Protein AF-A0A8E0RY54-F1 (afdb_monomer_lite)

Secondary structure (DSSP, 8-state):
-HHHHHHHHHHTTS-HHHHHHHHHHHHHHHHHHHHHHHHHHHHHHHHHHHHHHHHHTS-----S--EEEEEEEE-SS-EEEEEEE--HHHHHHHHH-HHHHHHHHHHHHHHHHHHT-BEEEEEEEHHHHTT-TTEE--TTS---SEEEEEEES----TTSS---TT-PPPTT-EEEE--S---SBGGGG--EEEEEEE-TTSSEEEEEEEETHHHHHHHHHHHHHHHHHHHHHHHHHH-GGGHHHHHHHHHHHHHHHGGGS-HHHHHHHHHHHHHHHHHHHH----S--TTHHHHHHHHHHHHHHSSSEEE---SSPPPHHHHHHHHHHH--SS-EEEEETTEEEEE-PPP--SSS------HHHHHHHHHHHHHHHTTTT--TTSEEEEE---SSS-HHHHTTEEEEEEPPPSS---HHHHHHHHHHHHHHHHHHHHHHT--

pLDDT: mean 77.89, std 17.87, range [25.66, 98.31]

InterPro domains:
  IPR018163 Threonyl/alanyl tRNA synthetase, class II-like, putative editing domain superfamily [SSF55186] (30-214)
  IPR050058 Alanine--tRNA ligase [PTHR11777] (26-274)

Radius of gyration: 31.25 Å; chains: 1; bounding box: 68×72×88 Å

Structure (mmCIF, N/CA/C/O backbone):
data_AF-A0A8E0RY54-F1
#
_entry.id   AF-A0A8E0RY54-F1
#
loop_
_atom_site.group_PDB
_atom_site.id
_atom_site.type_symbol
_atom_site.label_atom_id
_atom_site.label_alt_id
_atom_site.label_comp_id
_atom_site.label_asym_id
_atom_site.label_entity_id
_atom_site.label_seq_id
_atom_site.pdbx_PDB_ins_code
_atom_site.Cartn_x
_atom_site.Cartn_y
_atom_site.Cartn_z
_atom_site.occupancy
_atom_site.B_iso_or_equiv
_atom_site.auth_seq_id
_atom_site.auth_comp_id
_atom_site.auth_asym_id
_atom_site.auth_atom_id
_atom_site.pdbx_PDB_model_num
ATOM 1 N N . ASP A 1 1 ? 30.139 -11.370 -27.365 1.00 48.00 1 ASP A N 1
ATOM 2 C CA . ASP A 1 1 ? 30.777 -12.630 -27.808 1.00 48.00 1 ASP A CA 1
ATOM 3 C C . ASP A 1 1 ? 31.727 -13.287 -26.813 1.00 48.00 1 ASP A C 1
ATOM 5 O O . ASP A 1 1 ? 31.691 -14.504 -26.693 1.00 48.00 1 ASP A O 1
ATOM 9 N N . THR A 1 2 ? 32.484 -12.552 -25.997 1.00 34.91 2 THR A N 1
ATOM 10 C CA . THR A 1 2 ? 33.438 -13.147 -25.031 1.00 34.91 2 THR A CA 1
ATOM 11 C C . THR A 1 2 ? 32.783 -13.887 -23.849 1.00 34.91 2 THR A C 1
ATOM 13 O O . THR A 1 2 ? 33.347 -14.846 -23.328 1.00 34.91 2 THR A O 1
ATOM 16 N N . TYR A 1 3 ? 31.555 -13.517 -23.460 1.00 35.62 3 TYR A N 1
ATOM 17 C CA . TYR A 1 3 ? 30.803 -14.184 -22.382 1.00 35.62 3 TYR A CA 1
ATOM 18 C C . TYR A 1 3 ? 30.205 -15.542 -22.780 1.00 35.62 3 TYR A C 1
ATOM 20 O O . TYR A 1 3 ? 30.066 -16.420 -21.929 1.00 35.62 3 TYR A O 1
ATOM 28 N N . ASN A 1 4 ? 29.904 -15.749 -24.067 1.00 39.84 4 ASN A N 1
ATOM 29 C CA . ASN A 1 4 ? 29.385 -17.031 -24.549 1.00 39.84 4 ASN A CA 1
ATOM 30 C C . ASN A 1 4 ? 30.454 -18.130 -24.471 1.00 39.84 4 ASN A C 1
ATOM 32 O O . ASN A 1 4 ? 30.133 -19.271 -24.162 1.00 39.84 4 ASN A O 1
ATOM 36 N N . VAL A 1 5 ? 31.732 -17.785 -24.656 1.00 44.00 5 VAL A N 1
ATOM 37 C CA . VAL A 1 5 ? 32.845 -18.750 -24.635 1.00 44.00 5 VAL A CA 1
ATOM 38 C C . VAL A 1 5 ? 33.098 -19.305 -23.226 1.00 44.00 5 VAL A C 1
ATOM 40 O O . VAL A 1 5 ? 33.339 -20.501 -23.063 1.00 44.00 5 VAL A O 1
ATOM 43 N N . VAL A 1 6 ? 32.980 -18.469 -22.189 1.00 46.44 6 VAL A N 1
ATOM 44 C CA . VAL A 1 6 ? 33.179 -18.895 -20.791 1.00 46.44 6 VAL A CA 1
ATOM 45 C C . VAL A 1 6 ? 32.005 -19.748 -20.299 1.00 46.44 6 VAL A C 1
ATOM 47 O O . VAL A 1 6 ? 32.220 -20.771 -19.649 1.00 46.44 6 VAL A O 1
ATOM 50 N N . LEU A 1 7 ? 30.772 -19.383 -20.666 1.00 46.66 7 LEU A N 1
ATOM 51 C CA . LEU A 1 7 ? 29.579 -20.157 -20.318 1.00 46.66 7 LEU A CA 1
ATOM 52 C C . LEU A 1 7 ? 29.586 -21.533 -21.007 1.00 46.66 7 LEU A C 1
ATOM 54 O O . LEU A 1 7 ? 29.330 -22.544 -20.358 1.00 46.66 7 LEU A O 1
ATOM 58 N N . LEU A 1 8 ? 29.971 -21.592 -22.287 1.00 47.47 8 LEU A N 1
ATOM 59 C CA . LEU A 1 8 ? 30.106 -22.846 -23.040 1.00 47.47 8 LEU A CA 1
ATOM 60 C C . LEU A 1 8 ? 31.203 -23.761 -22.468 1.00 47.47 8 LEU A C 1
ATOM 62 O O . LEU A 1 8 ? 31.016 -24.974 -22.409 1.00 47.47 8 LEU A O 1
ATOM 66 N N . SER A 1 9 ? 32.314 -23.196 -21.983 1.00 45.75 9 SER A N 1
ATOM 67 C CA . SER A 1 9 ? 33.400 -23.952 -21.337 1.00 45.75 9 SER A CA 1
ATOM 68 C C . SER A 1 9 ? 32.959 -24.615 -20.026 1.00 45.75 9 SER A C 1
ATOM 70 O O . SER A 1 9 ? 33.255 -25.788 -19.790 1.00 45.75 9 SER A O 1
ATOM 72 N N . ILE A 1 10 ? 32.182 -23.908 -19.200 1.00 54.28 10 ILE A N 1
ATOM 73 C CA . ILE A 1 10 ? 31.644 -24.443 -17.940 1.00 54.28 10 ILE A CA 1
ATOM 74 C C . ILE A 1 10 ? 30.555 -25.490 -18.215 1.00 54.28 10 ILE A C 1
ATOM 76 O O . ILE A 1 10 ? 30.571 -26.566 -17.616 1.00 54.28 10 ILE A O 1
ATOM 80 N N . LEU A 1 11 ? 29.663 -25.223 -19.174 1.00 49.84 11 LEU A N 1
ATOM 81 C CA . LEU A 1 11 ? 28.604 -26.150 -19.578 1.00 49.84 11 LEU A CA 1
ATOM 82 C C . LEU A 1 11 ? 29.158 -27.431 -20.216 1.00 49.84 11 LEU A C 1
ATOM 84 O O . LEU A 1 11 ? 28.549 -28.484 -20.065 1.00 49.84 11 LEU A O 1
ATOM 88 N N . SER A 1 12 ? 30.330 -27.390 -20.863 1.00 52.50 12 SER A N 1
ATOM 89 C CA . SER A 1 12 ? 30.968 -28.575 -21.462 1.00 52.50 12 SER A CA 1
ATOM 90 C C . SER A 1 12 ? 31.391 -29.651 -20.448 1.00 52.50 12 SER A C 1
ATOM 92 O O . SER A 1 12 ? 31.579 -30.803 -20.834 1.00 52.50 12 SER A O 1
ATOM 94 N N . LYS A 1 13 ? 31.503 -29.299 -19.158 1.00 55.00 13 LYS A N 1
ATOM 95 C CA . LYS A 1 13 ? 31.957 -30.192 -18.074 1.00 55.00 13 LYS A CA 1
ATOM 96 C C . LYS A 1 13 ? 30.827 -30.902 -17.318 1.00 55.00 13 LYS A C 1
ATOM 98 O O . LYS A 1 13 ? 31.102 -31.719 -16.443 1.00 55.00 13 LYS A O 1
ATOM 103 N N . ILE A 1 14 ? 29.571 -30.598 -17.634 1.00 51.88 14 ILE A N 1
ATOM 104 C CA . ILE A 1 14 ? 28.379 -31.171 -16.995 1.00 51.88 14 ILE A CA 1
ATOM 105 C C . ILE A 1 14 ? 27.883 -32.345 -17.861 1.00 51.88 14 ILE A C 1
ATOM 107 O O . ILE A 1 14 ? 27.919 -32.247 -19.083 1.00 51.88 14 ILE A O 1
ATOM 111 N N . LYS A 1 15 ? 27.466 -33.481 -17.279 1.00 50.78 15 LYS A N 1
ATOM 112 C CA . LYS A 1 15 ? 26.929 -34.622 -18.058 1.00 50.78 15 LYS A CA 1
ATOM 113 C C . LYS A 1 15 ? 25.643 -34.198 -18.783 1.00 50.78 15 LYS A C 1
ATOM 115 O O . LYS A 1 15 ? 24.860 -33.441 -18.227 1.00 50.78 15 LYS A O 1
ATOM 120 N N . ASP A 1 16 ? 25.398 -34.690 -20.000 1.00 55.81 16 ASP A N 1
ATOM 121 C CA . ASP A 1 16 ? 24.353 -34.154 -20.900 1.00 55.81 16 ASP A CA 1
ATOM 122 C C . ASP A 1 16 ? 22.929 -34.086 -20.304 1.00 55.81 16 ASP A C 1
ATOM 124 O O . ASP A 1 16 ? 22.190 -33.169 -20.639 1.00 55.81 16 ASP A O 1
ATOM 128 N N . LYS A 1 17 ? 22.556 -34.961 -19.355 1.00 46.59 17 LYS A N 1
ATOM 129 C CA . LYS A 1 17 ? 21.257 -34.879 -18.647 1.00 46.59 17 LYS A CA 1
ATOM 130 C C . LYS A 1 17 ? 21.160 -33.742 -17.617 1.00 46.59 17 LYS A C 1
ATOM 132 O O . LYS A 1 17 ? 20.064 -33.263 -17.349 1.00 46.59 17 LYS A O 1
ATOM 137 N N . ASP A 1 18 ? 22.287 -33.287 -17.076 1.00 51.03 18 ASP A N 1
ATOM 138 C CA . ASP A 1 18 ? 22.361 -32.184 -16.111 1.00 51.03 18 ASP A CA 1
ATOM 139 C C . ASP A 1 18 ? 22.503 -30.816 -16.811 1.00 51.03 18 ASP A C 1
ATOM 141 O O . ASP A 1 18 ? 22.231 -29.777 -16.207 1.00 51.03 18 ASP A O 1
ATOM 145 N N . LYS A 1 19 ? 22.881 -30.792 -18.102 1.00 50.25 19 LYS A N 1
ATOM 146 C CA . LYS A 1 19 ? 22.950 -29.558 -18.907 1.00 50.25 19 LYS A CA 1
ATOM 147 C C . LYS A 1 19 ? 21.569 -28.973 -19.179 1.00 50.25 19 LYS A C 1
ATOM 149 O O . LYS A 1 19 ? 21.412 -27.761 -19.081 1.00 50.25 19 LYS A O 1
ATOM 154 N N . ASP A 1 20 ? 20.574 -29.807 -19.473 1.00 51.44 20 ASP A N 1
ATOM 155 C CA . ASP A 1 20 ? 19.205 -29.345 -19.733 1.00 51.44 20 ASP A CA 1
ATOM 156 C C . ASP A 1 20 ? 18.541 -28.791 -18.464 1.00 51.44 20 ASP A C 1
ATOM 158 O O . ASP A 1 20 ? 17.899 -27.741 -18.507 1.00 51.44 20 ASP A O 1
ATOM 162 N N . TYR A 1 21 ? 18.787 -29.419 -17.307 1.00 47.00 21 TYR A N 1
ATOM 163 C CA . TYR A 1 21 ? 18.344 -28.912 -16.004 1.00 47.00 21 TYR A CA 1
ATOM 164 C C . TYR A 1 21 ? 19.036 -27.592 -15.619 1.00 47.00 21 TYR A C 1
ATOM 166 O O . TYR A 1 21 ? 18.365 -26.641 -15.213 1.00 47.00 21 TYR A O 1
ATOM 174 N N . ALA A 1 22 ? 20.358 -27.485 -15.797 1.00 45.50 22 ALA A N 1
ATOM 175 C CA . ALA A 1 22 ? 21.103 -26.252 -15.529 1.00 45.50 22 ALA A CA 1
ATOM 176 C C . ALA A 1 22 ? 20.734 -25.108 -16.502 1.00 45.50 22 ALA A C 1
ATOM 178 O O . ALA A 1 22 ? 20.623 -23.947 -16.094 1.00 45.50 22 ALA A O 1
ATOM 179 N N . ASN A 1 23 ? 20.487 -25.415 -17.779 1.00 51.88 23 ASN A N 1
ATOM 180 C CA . ASN A 1 23 ? 20.045 -24.443 -18.784 1.00 51.88 23 ASN A CA 1
ATOM 181 C C . ASN A 1 23 ? 18.605 -23.964 -18.543 1.00 51.88 23 ASN A C 1
ATOM 183 O O . ASN A 1 23 ? 18.307 -22.788 -18.752 1.00 51.88 23 ASN A O 1
ATOM 187 N N . CYS A 1 24 ? 17.712 -24.838 -18.073 1.00 54.97 24 CYS A N 1
ATOM 188 C CA . CYS A 1 24 ? 16.338 -24.465 -17.738 1.00 54.97 24 CYS A CA 1
ATOM 189 C C . CYS A 1 24 ? 16.292 -23.528 -16.519 1.00 54.97 24 CYS A C 1
ATOM 191 O O . CYS A 1 24 ? 15.723 -22.438 -16.596 1.00 54.97 24 CYS A O 1
ATOM 193 N N . PHE A 1 25 ? 16.998 -23.888 -15.438 1.00 55.94 25 PHE A N 1
ATOM 194 C CA . PHE A 1 25 ? 17.053 -23.083 -14.213 1.00 55.94 25 PHE A CA 1
ATOM 195 C C . PHE A 1 25 ? 17.672 -21.698 -14.455 1.00 55.94 25 PHE A C 1
ATOM 197 O O . PHE A 1 25 ? 17.193 -20.684 -13.946 1.00 55.94 25 PHE A O 1
ATOM 204 N N . THR A 1 26 ? 18.712 -21.622 -15.292 1.00 73.94 26 THR A N 1
ATOM 205 C CA . THR A 1 26 ? 19.317 -20.336 -15.670 1.00 73.94 26 THR A CA 1
ATOM 206 C C . THR A 1 26 ? 18.403 -19.503 -16.565 1.00 73.94 26 THR A C 1
ATOM 208 O O . THR A 1 26 ? 18.382 -18.280 -16.416 1.00 73.94 26 THR A O 1
ATOM 211 N N . LYS A 1 27 ? 17.616 -20.119 -17.456 1.00 82.62 27 LYS A N 1
ATOM 212 C CA . LYS A 1 27 ? 16.652 -19.403 -18.302 1.00 82.62 27 LYS A CA 1
ATOM 213 C C . LYS A 1 27 ? 15.507 -18.815 -17.482 1.00 82.62 27 LYS A C 1
ATOM 215 O O . LYS A 1 27 ? 15.260 -17.620 -17.604 1.00 82.62 27 LYS A O 1
ATOM 220 N N . GLU A 1 28 ? 14.863 -19.602 -16.622 1.00 85.44 28 GLU A N 1
ATOM 221 C CA . GLU A 1 28 ? 13.774 -19.123 -15.756 1.00 85.44 28 GLU A CA 1
ATOM 222 C C . GLU A 1 28 ? 14.245 -18.007 -14.822 1.00 85.44 28 GLU A C 1
ATOM 224 O O . GLU A 1 28 ? 13.618 -16.950 -14.747 1.00 85.44 28 GLU A O 1
ATOM 229 N N . HIS A 1 29 ? 15.405 -18.190 -14.187 1.00 88.19 29 HIS A N 1
ATOM 230 C CA . HIS A 1 29 ? 16.002 -17.170 -13.333 1.00 88.19 29 HIS A CA 1
ATOM 231 C C . HIS A 1 29 ? 16.293 -15.871 -14.102 1.00 88.19 29 HIS A C 1
ATOM 233 O O . HIS A 1 29 ? 15.974 -14.778 -13.633 1.00 88.19 29 HIS A O 1
ATOM 239 N N . ARG A 1 30 ? 16.860 -15.967 -15.313 1.00 90.81 30 ARG A N 1
ATOM 240 C CA . ARG A 1 30 ? 17.108 -14.796 -16.170 1.00 90.81 30 ARG A CA 1
ATOM 241 C C . ARG A 1 30 ? 15.813 -14.116 -16.595 1.00 90.81 30 ARG A C 1
ATOM 243 O O . ARG A 1 30 ? 15.744 -12.893 -16.536 1.00 90.81 30 ARG A O 1
ATOM 250 N N . THR A 1 31 ? 14.794 -14.878 -16.981 1.00 93.88 31 THR A N 1
ATOM 251 C CA . THR A 1 31 ? 13.476 -14.336 -17.325 1.00 93.88 31 THR A CA 1
ATOM 252 C C . THR A 1 31 ? 12.859 -13.609 -16.136 1.00 93.88 31 THR A C 1
ATOM 254 O O . THR A 1 31 ? 12.349 -12.504 -16.302 1.00 93.88 31 THR A O 1
ATOM 257 N N . GLN A 1 32 ? 12.954 -14.162 -14.927 1.00 95.44 32 GLN A N 1
ATOM 258 C CA . GLN A 1 32 ? 12.421 -13.498 -13.743 1.00 95.44 32 GLN A CA 1
ATOM 259 C C . GLN A 1 32 ? 13.195 -12.218 -13.394 1.00 95.44 32 GLN A C 1
ATOM 261 O O . GLN A 1 32 ? 12.575 -11.208 -13.068 1.00 95.44 32 GLN A O 1
ATOM 266 N N . LEU A 1 33 ? 14.523 -12.204 -13.544 1.00 96.06 33 LEU A N 1
ATOM 267 C CA . LEU A 1 33 ? 15.310 -10.973 -13.418 1.00 96.06 33 LEU A CA 1
ATOM 268 C C . LEU A 1 33 ? 14.900 -9.926 -14.461 1.00 96.06 33 LEU A C 1
ATOM 270 O O . LEU A 1 33 ? 14.740 -8.762 -14.114 1.00 96.06 33 LEU A O 1
ATOM 274 N N . MET A 1 34 ? 14.684 -10.330 -15.717 1.00 97.31 34 MET A N 1
ATOM 275 C CA . MET A 1 34 ? 14.198 -9.438 -16.777 1.00 97.31 34 MET A CA 1
ATOM 276 C C . MET A 1 34 ? 12.819 -8.860 -16.441 1.00 97.31 34 MET A C 1
ATOM 278 O O . MET A 1 34 ? 12.605 -7.664 -16.630 1.00 97.31 34 MET A O 1
ATOM 282 N N . ARG A 1 35 ? 11.906 -9.679 -15.899 1.00 98.31 35 ARG A N 1
ATOM 283 C CA . ARG A 1 35 ? 10.595 -9.227 -15.412 1.00 98.31 35 ARG A CA 1
ATOM 284 C C . ARG A 1 35 ? 10.748 -8.208 -14.291 1.00 98.31 35 ARG A C 1
ATOM 286 O O . ARG A 1 35 ? 10.224 -7.109 -14.407 1.00 98.31 35 ARG A O 1
ATOM 293 N N . ASN A 1 36 ? 11.498 -8.541 -13.241 1.00 98.00 36 ASN A N 1
ATOM 294 C CA . ASN A 1 36 ? 11.702 -7.661 -12.089 1.00 98.00 36 ASN A CA 1
ATOM 295 C C . ASN A 1 36 ? 12.384 -6.339 -12.500 1.00 98.00 36 ASN A C 1
ATOM 297 O O . ASN A 1 36 ? 12.041 -5.282 -11.978 1.00 98.00 36 ASN A O 1
ATOM 301 N N . HIS A 1 37 ? 13.296 -6.372 -13.476 1.00 97.56 37 HIS A N 1
ATOM 302 C CA . HIS A 1 37 ? 13.963 -5.175 -13.987 1.00 97.56 37 HIS A CA 1
ATOM 303 C C . HIS A 1 37 ? 13.016 -4.284 -14.802 1.00 97.56 37 HIS A C 1
ATOM 305 O O . HIS A 1 37 ? 12.915 -3.089 -14.538 1.00 97.56 37 HIS A O 1
ATOM 311 N N . THR A 1 38 ? 12.267 -4.845 -15.757 1.00 98.31 38 THR A N 1
ATOM 312 C CA . THR A 1 38 ? 11.243 -4.079 -16.490 1.00 98.31 38 THR A CA 1
ATOM 313 C C . THR A 1 38 ? 10.163 -3.541 -15.546 1.00 98.31 38 THR A C 1
ATOM 315 O O . THR A 1 38 ? 9.737 -2.396 -15.689 1.00 98.31 38 THR A O 1
ATOM 318 N N . ALA A 1 39 ? 9.766 -4.324 -14.541 1.00 98.19 39 ALA A N 1
ATOM 319 C CA . ALA A 1 39 ? 8.821 -3.904 -13.515 1.00 98.19 39 ALA A CA 1
ATOM 320 C C . ALA A 1 39 ? 9.317 -2.696 -12.718 1.00 98.19 39 ALA A C 1
ATOM 322 O O . ALA A 1 39 ? 8.524 -1.808 -12.433 1.00 98.19 39 ALA A O 1
ATOM 323 N N . GLN A 1 40 ? 10.614 -2.622 -12.406 1.00 97.38 40 GLN A N 1
ATOM 324 C CA . GLN A 1 40 ? 11.198 -1.473 -11.715 1.00 97.38 40 GLN A CA 1
ATOM 325 C C . GLN A 1 40 ? 11.005 -0.168 -12.510 1.00 97.38 40 GLN A C 1
ATOM 327 O O . GLN A 1 40 ? 10.610 0.844 -11.931 1.00 97.38 40 GLN A O 1
ATOM 332 N N . HIS A 1 41 ? 11.218 -0.200 -13.832 1.00 96.50 41 HIS A N 1
ATOM 333 C CA . HIS A 1 41 ? 11.015 0.959 -14.713 1.00 96.50 41 HIS A CA 1
ATOM 334 C C . HIS A 1 41 ? 9.549 1.384 -14.789 1.00 96.50 41 HIS A C 1
ATOM 336 O O . HIS A 1 41 ? 9.237 2.569 -14.632 1.00 96.50 41 HIS A O 1
ATOM 342 N N . LEU A 1 42 ? 8.658 0.404 -14.982 1.00 97.44 42 LEU A N 1
ATOM 343 C CA . LEU A 1 42 ? 7.217 0.630 -15.009 1.00 97.44 42 LEU A CA 1
ATOM 344 C C . LEU A 1 42 ? 6.717 1.199 -13.674 1.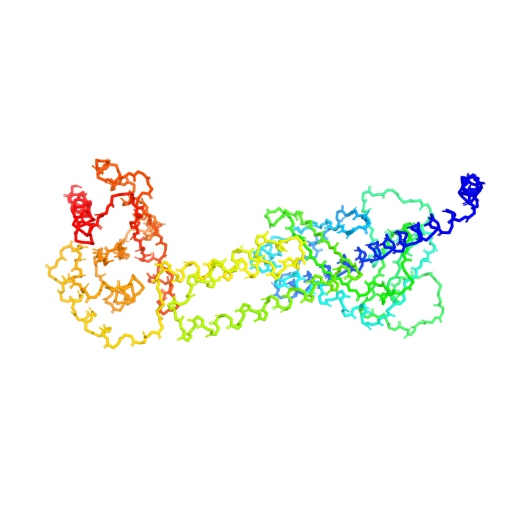00 97.44 42 LEU A C 1
ATOM 346 O O . LEU A 1 42 ? 5.932 2.143 -13.652 1.00 97.44 42 LEU A O 1
ATOM 350 N N . PHE A 1 43 ? 7.211 0.660 -12.561 1.00 97.81 43 PHE A N 1
ATOM 351 C CA . PHE A 1 43 ? 6.843 1.103 -11.224 1.00 97.81 43 PHE A CA 1
ATOM 352 C C . PHE A 1 43 ? 7.286 2.538 -10.959 1.00 97.81 43 PHE A C 1
ATOM 354 O O . PHE A 1 43 ? 6.505 3.336 -10.455 1.00 97.81 43 PHE A O 1
ATOM 361 N N . ALA A 1 44 ? 8.520 2.889 -11.319 1.00 95.19 44 ALA A N 1
ATOM 362 C CA . ALA A 1 44 ? 9.011 4.253 -11.170 1.00 95.19 44 ALA A CA 1
ATOM 363 C C . ALA A 1 44 ? 8.166 5.253 -11.986 1.00 95.19 44 ALA A C 1
ATOM 365 O O . ALA A 1 44 ? 7.783 6.291 -11.453 1.00 95.19 44 ALA A O 1
ATOM 366 N N . TRP A 1 45 ? 7.753 4.895 -13.211 1.00 95.00 45 TRP A N 1
ATOM 367 C CA . TRP A 1 45 ? 6.791 5.701 -13.980 1.00 95.00 45 TRP A CA 1
ATOM 368 C C . TRP A 1 45 ? 5.442 5.828 -13.263 1.00 95.00 45 TRP A C 1
ATOM 370 O O . TRP A 1 45 ? 4.901 6.922 -13.137 1.00 95.00 45 TRP A O 1
ATOM 380 N N . ALA A 1 46 ? 4.907 4.733 -12.724 1.00 95.94 46 ALA A N 1
ATOM 381 C CA . ALA A 1 46 ? 3.635 4.770 -12.013 1.00 95.94 46 ALA A CA 1
ATOM 382 C C . ALA A 1 46 ? 3.691 5.636 -10.738 1.00 95.94 46 ALA A C 1
ATOM 384 O O . ALA A 1 46 ? 2.704 6.294 -10.412 1.00 95.94 46 ALA A O 1
ATOM 385 N N . VAL A 1 47 ? 4.838 5.691 -10.046 1.00 93.44 47 VAL A N 1
ATOM 386 C CA . VAL A 1 47 ? 5.064 6.609 -8.914 1.00 93.44 47 VAL A CA 1
ATOM 387 C C . VAL A 1 47 ? 5.027 8.067 -9.380 1.00 93.44 47 VAL A C 1
ATOM 389 O O . VAL A 1 47 ? 4.341 8.869 -8.750 1.00 93.44 47 VAL A O 1
ATOM 392 N N . GLU A 1 48 ? 5.701 8.410 -10.484 1.00 90.50 48 GLU A N 1
ATOM 393 C CA . GLU A 1 48 ? 5.655 9.759 -11.077 1.00 90.50 48 GLU A CA 1
ATOM 394 C C . GLU A 1 48 ? 4.214 10.165 -11.417 1.00 90.50 48 GLU A C 1
ATOM 396 O O . GLU A 1 48 ? 3.759 11.235 -11.014 1.00 90.50 48 GLU A O 1
ATOM 401 N N . GLN A 1 49 ? 3.456 9.284 -12.076 1.00 90.38 49 GLN A N 1
ATOM 402 C CA . GLN A 1 49 ? 2.061 9.554 -12.431 1.00 90.38 49 GLN A CA 1
ATOM 403 C C . GLN A 1 49 ? 1.144 9.684 -11.209 1.00 90.38 49 GLN A C 1
ATOM 405 O O . GLN A 1 49 ? 0.237 10.517 -11.202 1.00 90.38 49 GLN A O 1
ATOM 410 N N . ALA A 1 50 ? 1.345 8.861 -10.178 1.00 89.94 50 ALA A N 1
ATOM 411 C CA . ALA A 1 50 ? 0.559 8.940 -8.953 1.00 89.94 50 ALA A CA 1
ATOM 412 C C . ALA A 1 50 ? 0.855 10.234 -8.174 1.00 89.94 50 ALA A C 1
ATOM 414 O O . ALA A 1 50 ? -0.067 10.841 -7.636 1.00 89.94 50 ALA A O 1
ATOM 415 N N . MET A 1 51 ? 2.112 10.686 -8.163 1.00 86.50 51 MET A N 1
ATOM 416 C CA . MET A 1 51 ? 2.525 11.949 -7.539 1.00 86.50 51 MET A CA 1
ATOM 417 C C . MET A 1 51 ? 1.963 13.164 -8.280 1.00 86.50 51 MET A C 1
ATOM 419 O O . MET A 1 51 ? 1.363 14.028 -7.648 1.00 86.50 51 MET A O 1
ATOM 423 N N . GLN A 1 52 ? 2.032 13.183 -9.616 1.00 83.12 52 GLN A N 1
ATOM 424 C CA . GLN A 1 52 ? 1.430 14.253 -10.425 1.00 83.12 52 GLN A CA 1
ATOM 425 C C . GLN A 1 52 ? -0.060 14.449 -10.113 1.00 83.12 52 GLN A C 1
ATOM 427 O O . GLN A 1 52 ? -0.531 15.581 -10.052 1.00 83.12 52 GLN A O 1
ATOM 432 N N . ARG A 1 53 ? -0.805 13.359 -9.872 1.00 80.75 53 ARG A N 1
ATOM 433 C CA . ARG A 1 53 ? -2.229 13.438 -9.503 1.00 80.75 53 ARG A CA 1
ATOM 434 C C . ARG A 1 53 ? -2.453 14.118 -8.156 1.00 80.75 53 ARG A C 1
ATOM 436 O O . ARG A 1 53 ? -3.390 14.906 -8.049 1.00 80.75 53 ARG A O 1
ATOM 443 N N . LEU A 1 54 ? -1.614 13.835 -7.158 1.00 75.94 54 LEU A N 1
ATOM 444 C CA . LEU A 1 54 ? -1.699 14.482 -5.843 1.00 75.94 54 LEU A CA 1
ATOM 445 C C . LEU A 1 54 ? -1.428 15.987 -5.946 1.00 75.94 54 LEU A C 1
ATOM 447 O O . LEU A 1 54 ? -2.137 16.782 -5.342 1.00 75.94 54 LEU A O 1
ATOM 451 N N . VAL A 1 55 ? -0.465 16.373 -6.779 1.00 69.81 55 VAL A N 1
ATOM 452 C CA . VAL A 1 55 ? -0.054 17.770 -6.979 1.00 69.81 55 VAL A CA 1
ATOM 453 C C . VAL A 1 55 ? -1.110 18.564 -7.748 1.00 69.81 55 VAL A C 1
ATOM 455 O O . VAL A 1 55 ? -1.467 19.676 -7.374 1.00 69.81 55 VAL A O 1
ATOM 458 N N . THR A 1 56 ? -1.720 17.980 -8.785 1.00 64.12 56 THR A N 1
ATOM 459 C CA . THR A 1 56 ? -2.837 18.640 -9.489 1.00 64.12 56 THR A CA 1
ATOM 460 C C . THR A 1 56 ? -4.061 18.897 -8.604 1.00 64.12 56 THR A C 1
ATOM 462 O O . THR A 1 56 ? -4.916 19.696 -8.973 1.00 64.12 56 THR A O 1
ATOM 465 N N . GLN A 1 57 ? -4.160 18.240 -7.444 1.00 59.50 57 GLN A N 1
ATOM 466 C CA . GLN A 1 57 ? -5.219 18.477 -6.462 1.00 59.50 57 GLN A CA 1
ATOM 467 C C . GLN A 1 57 ? -4.859 19.568 -5.437 1.00 59.50 57 GLN A C 1
ATOM 469 O O . GLN A 1 57 ? -5.766 20.068 -4.774 1.00 59.50 57 GLN A O 1
ATOM 474 N N . SER A 1 58 ? -3.584 19.960 -5.301 1.00 56.38 58 SER A N 1
ATOM 475 C CA . SER A 1 58 ? -3.115 20.881 -4.253 1.00 56.38 58 SER A CA 1
ATOM 476 C C . SER A 1 58 ? -3.014 22.359 -4.664 1.00 56.38 58 SER A C 1
ATOM 478 O O . SER A 1 58 ? -2.700 23.178 -3.811 1.00 56.38 58 SER A O 1
ATOM 480 N N . ASN A 1 59 ? -3.344 22.744 -5.907 1.00 51.59 59 ASN A N 1
ATOM 481 C CA . ASN A 1 59 ? -3.389 24.140 -6.406 1.00 51.59 59 ASN A CA 1
ATOM 482 C C . ASN A 1 59 ? -2.112 25.003 -6.226 1.00 51.59 59 ASN A C 1
ATOM 484 O O . ASN A 1 59 ? -2.130 26.175 -6.603 1.00 51.59 59 ASN A O 1
ATOM 488 N N . GLU A 1 60 ? -1.002 24.463 -5.723 1.00 52.50 60 GLU A N 1
ATOM 489 C CA . GLU A 1 60 ? 0.269 25.181 -5.586 1.00 52.50 60 GLU A CA 1
ATOM 490 C C . GLU A 1 60 ? 1.231 24.763 -6.699 1.00 52.50 60 GLU A C 1
ATOM 492 O O . GLU A 1 60 ? 1.767 23.661 -6.725 1.00 52.50 60 GLU A O 1
ATOM 497 N N . SER A 1 61 ? 1.411 25.657 -7.669 1.00 47.78 61 SER A N 1
ATOM 498 C CA . SER A 1 61 ? 2.332 25.493 -8.786 1.00 47.78 61 SER A CA 1
ATOM 499 C C . SER A 1 61 ? 3.656 26.189 -8.477 1.00 47.78 61 SER A C 1
ATOM 501 O O . SER A 1 61 ? 3.839 27.348 -8.856 1.00 47.78 61 SER A O 1
ATOM 503 N N . ASP A 1 62 ? 4.591 25.501 -7.826 1.00 44.22 62 ASP A N 1
ATOM 504 C CA . ASP A 1 62 ? 5.998 25.896 -7.898 1.00 44.22 62 ASP A CA 1
ATOM 505 C C . ASP A 1 62 ? 6.847 24.710 -8.362 1.00 44.22 62 ASP A C 1
ATOM 507 O O . ASP A 1 62 ? 6.924 23.669 -7.717 1.00 44.22 62 ASP A O 1
ATOM 511 N N . GLY A 1 63 ? 7.439 24.857 -9.548 1.00 45.34 63 GLY A N 1
ATOM 512 C CA . GLY A 1 63 ? 8.031 23.799 -10.375 1.00 45.34 63 GLY A CA 1
ATOM 513 C C . GLY A 1 63 ? 9.350 23.217 -9.859 1.00 45.34 63 GLY A C 1
ATOM 514 O O . GLY A 1 63 ? 10.246 22.913 -10.652 1.00 45.34 63 GLY A O 1
ATOM 515 N N . SER A 1 64 ? 9.503 23.062 -8.548 1.00 46.56 64 SER A N 1
ATOM 516 C CA . SER A 1 64 ? 10.646 22.393 -7.937 1.00 46.56 64 SER A CA 1
ATOM 517 C C . SER A 1 64 ? 10.380 20.888 -7.863 1.00 46.56 64 SER A C 1
ATOM 519 O O . SER A 1 64 ? 9.335 20.463 -7.410 1.00 46.56 64 SER A O 1
ATOM 521 N N . ARG A 1 65 ? 11.300 20.068 -8.391 1.00 58.97 65 ARG A N 1
ATOM 522 C CA . ARG A 1 65 ? 11.166 18.604 -8.552 1.00 58.97 65 ARG A CA 1
ATOM 523 C C . ARG A 1 65 ? 10.700 17.911 -7.259 1.00 58.97 65 ARG A C 1
ATOM 525 O O . ARG A 1 65 ? 11.520 17.556 -6.419 1.00 58.97 65 ARG A O 1
ATOM 532 N N . GLU A 1 66 ? 9.396 17.670 -7.158 1.00 71.31 66 GLU A N 1
ATOM 533 C CA . GLU A 1 66 ? 8.699 17.103 -5.989 1.00 71.31 66 GLU A CA 1
ATOM 534 C C . GLU A 1 66 ? 9.111 15.651 -5.704 1.00 71.31 66 GLU A C 1
ATOM 536 O O . GLU A 1 66 ? 9.010 15.159 -4.577 1.00 71.31 66 GLU A O 1
ATOM 541 N N . LEU A 1 67 ? 9.627 14.976 -6.735 1.00 85.75 67 LEU A N 1
ATOM 542 C CA . LEU A 1 67 ? 10.003 13.574 -6.733 1.00 85.75 67 LEU A CA 1
ATOM 543 C C . LEU A 1 67 ? 11.413 13.377 -7.300 1.00 85.75 67 LEU A C 1
ATOM 545 O O . LEU A 1 67 ? 11.738 13.862 -8.386 1.00 85.75 67 LEU A O 1
ATOM 549 N N . GLN A 1 68 ? 12.232 12.585 -6.612 1.00 88.06 68 GLN A N 1
ATOM 550 C CA . GLN A 1 68 ? 13.530 12.145 -7.113 1.00 88.06 68 GLN A CA 1
ATOM 551 C C . GLN A 1 68 ? 13.726 10.647 -6.877 1.00 88.06 68 GLN A C 1
ATOM 553 O O . GLN A 1 68 ? 13.876 10.192 -5.742 1.00 88.06 68 GLN A O 1
ATOM 558 N N . HIS A 1 69 ? 13.789 9.862 -7.951 1.00 90.50 69 HIS A N 1
ATOM 559 C CA . HIS A 1 69 ? 14.172 8.453 -7.859 1.00 90.50 69 HIS A CA 1
ATOM 560 C C . HIS A 1 69 ? 15.627 8.326 -7.413 1.00 90.50 69 HIS A C 1
ATOM 562 O O . HIS A 1 69 ? 16.498 8.894 -8.055 1.00 90.50 69 HIS A O 1
ATOM 568 N N . GLN A 1 70 ? 15.877 7.555 -6.353 1.00 89.56 70 GLN A N 1
ATOM 569 C CA . GLN A 1 70 ? 17.192 7.292 -5.740 1.00 89.56 70 GLN A CA 1
ATOM 570 C C . GLN A 1 70 ? 17.807 5.962 -6.212 1.00 89.56 70 GLN A C 1
ATOM 572 O O . GLN A 1 70 ? 18.758 5.453 -5.623 1.00 89.56 70 GLN A O 1
ATOM 577 N N . GLY A 1 71 ? 17.236 5.365 -7.258 1.00 87.06 71 GLY A N 1
ATOM 578 C CA . GLY A 1 71 ? 17.611 4.045 -7.753 1.00 87.06 71 GLY A CA 1
ATOM 579 C C . GLY A 1 71 ? 16.861 2.920 -7.043 1.00 87.06 71 GLY A C 1
ATOM 580 O O . GLY A 1 71 ? 15.773 3.106 -6.496 1.00 87.06 71 GLY A O 1
ATOM 581 N N . GLY A 1 72 ? 17.430 1.721 -7.082 1.00 91.25 72 GLY A N 1
ATOM 582 C CA . GLY A 1 72 ? 16.751 0.508 -6.651 1.00 91.25 72 GLY A CA 1
ATOM 583 C C . GLY A 1 72 ? 17.638 -0.724 -6.749 1.00 91.25 72 GLY A C 1
ATOM 584 O O . GLY A 1 72 ? 18.834 -0.620 -7.020 1.00 91.25 72 GLY A O 1
ATOM 585 N N . SER A 1 73 ? 17.048 -1.894 -6.532 1.00 94.56 73 SER A N 1
ATOM 586 C CA . SER A 1 73 ? 17.724 -3.176 -6.729 1.00 94.56 73 SER A CA 1
ATOM 587 C C . SER A 1 73 ? 16.775 -4.216 -7.309 1.00 94.56 73 SER A C 1
ATOM 589 O O . SER A 1 73 ? 15.590 -4.263 -6.979 1.00 94.56 73 SER A O 1
ATOM 591 N N . VAL A 1 74 ? 17.321 -5.086 -8.154 1.00 95.19 74 VAL A N 1
ATOM 592 C CA . VAL A 1 74 ? 16.606 -6.216 -8.747 1.00 95.19 74 VAL A CA 1
ATOM 593 C C . VAL A 1 74 ? 17.149 -7.499 -8.134 1.00 95.19 74 VAL A C 1
ATOM 595 O O . VAL A 1 74 ? 18.347 -7.771 -8.201 1.00 95.19 74 VAL A O 1
ATOM 598 N N . HIS A 1 75 ? 16.266 -8.290 -7.539 1.00 93.75 75 HIS A N 1
ATOM 599 C CA . HIS A 1 75 ? 16.552 -9.637 -7.050 1.00 93.75 75 HIS A CA 1
ATOM 600 C C . HIS A 1 75 ? 15.768 -10.653 -7.886 1.00 93.75 75 HIS A C 1
ATOM 602 O O . HIS A 1 75 ? 15.008 -10.267 -8.769 1.00 93.75 75 HIS A O 1
ATOM 608 N N . SER A 1 76 ? 15.948 -11.951 -7.651 1.00 90.81 76 SER A N 1
ATOM 609 C CA . SER A 1 76 ? 15.198 -12.995 -8.365 1.00 90.81 76 SER A CA 1
ATOM 610 C C . SER A 1 76 ? 13.733 -13.075 -7.930 1.00 90.81 76 SER A C 1
ATOM 612 O O . SER A 1 76 ? 12.868 -13.415 -8.726 1.00 90.81 76 SER A O 1
ATOM 614 N N . ASP A 1 77 ? 13.431 -12.717 -6.689 1.00 92.81 77 ASP A N 1
ATOM 615 C CA . ASP A 1 77 ? 12.109 -12.831 -6.071 1.00 92.81 77 ASP A CA 1
ATOM 616 C C . ASP A 1 77 ? 11.346 -11.500 -6.002 1.00 92.81 77 ASP A C 1
ATOM 618 O O . ASP A 1 77 ? 10.126 -11.505 -5.860 1.00 92.81 77 ASP A O 1
ATOM 622 N N . ARG A 1 78 ? 12.047 -10.364 -6.106 1.00 95.50 78 ARG A N 1
ATOM 623 C CA . ARG A 1 78 ? 11.488 -9.018 -5.911 1.00 95.50 78 ARG A CA 1
ATOM 624 C C . ARG A 1 78 ? 12.284 -7.934 -6.633 1.00 95.50 78 ARG A C 1
ATOM 626 O O . ARG A 1 78 ? 13.449 -8.126 -6.986 1.00 95.50 78 ARG A O 1
ATOM 633 N N . PHE A 1 79 ? 11.687 -6.756 -6.751 1.00 97.69 79 PHE A N 1
ATOM 634 C CA . PHE A 1 79 ? 12.371 -5.514 -7.103 1.00 97.69 79 PHE A CA 1
ATOM 635 C C . PHE A 1 79 ? 12.170 -4.466 -6.003 1.00 97.69 79 PHE A C 1
ATOM 637 O O . PHE A 1 79 ? 11.218 -4.523 -5.220 1.00 97.69 79 PHE A O 1
ATOM 644 N N . VAL A 1 80 ? 13.093 -3.513 -5.931 1.00 97.38 80 VAL A N 1
ATOM 645 C CA . VAL A 1 80 ? 13.085 -2.425 -4.954 1.00 97.38 80 VAL A CA 1
ATOM 646 C C . VAL A 1 80 ? 13.214 -1.102 -5.690 1.00 97.38 80 VAL A C 1
ATOM 648 O O . VAL A 1 80 ? 14.090 -0.960 -6.539 1.00 97.38 80 VAL A O 1
ATOM 651 N N . VAL A 1 81 ? 12.378 -0.128 -5.336 1.00 96.62 81 VAL A N 1
ATOM 652 C CA . VAL A 1 81 ? 12.454 1.252 -5.833 1.00 96.62 81 VAL A CA 1
ATOM 653 C C . VAL A 1 81 ? 12.562 2.197 -4.647 1.00 96.62 81 VAL A C 1
ATOM 655 O O . VAL A 1 81 ? 11.696 2.208 -3.773 1.00 96.62 81 VAL A O 1
ATOM 658 N N . ASN A 1 82 ? 13.614 3.011 -4.629 1.00 94.50 82 ASN A N 1
ATOM 659 C CA . ASN A 1 82 ? 13.801 4.072 -3.650 1.00 94.50 82 ASN A CA 1
ATOM 660 C C . ASN A 1 82 ? 13.455 5.409 -4.298 1.00 94.50 82 ASN A C 1
ATOM 662 O O . ASN A 1 82 ? 13.969 5.744 -5.365 1.00 94.50 82 ASN A O 1
ATOM 666 N N . THR A 1 83 ? 12.592 6.185 -3.656 1.00 92.06 83 THR A N 1
ATOM 667 C CA . THR A 1 83 ? 12.164 7.484 -4.175 1.00 92.06 83 THR A CA 1
ATOM 668 C C . THR A 1 83 ? 12.124 8.504 -3.050 1.00 92.06 83 THR A C 1
ATOM 670 O O . THR A 1 83 ? 11.487 8.273 -2.025 1.00 92.06 83 THR A O 1
ATOM 673 N N . ALA A 1 84 ? 12.832 9.615 -3.228 1.00 90.00 84 ALA A N 1
ATOM 674 C CA . ALA A 1 84 ? 12.750 10.773 -2.357 1.00 90.00 84 ALA A CA 1
ATOM 675 C C . ALA A 1 84 ? 11.546 11.621 -2.771 1.00 90.00 84 ALA A C 1
ATOM 677 O O . ALA A 1 84 ? 11.452 12.035 -3.926 1.00 90.00 84 ALA A O 1
ATOM 678 N N . ILE A 1 85 ? 10.637 11.849 -1.831 1.00 85.69 85 ILE A N 1
ATOM 679 C CA . ILE A 1 85 ? 9.530 12.792 -1.962 1.00 85.69 85 ILE A CA 1
ATOM 680 C C . ILE A 1 85 ? 9.969 14.028 -1.188 1.00 85.69 85 ILE A C 1
ATOM 682 O O . ILE A 1 85 ? 10.186 13.955 0.024 1.00 85.69 85 ILE A O 1
ATOM 686 N N . ILE A 1 86 ? 10.216 15.107 -1.921 1.00 81.31 86 ILE A N 1
ATOM 687 C CA . ILE A 1 86 ? 10.847 16.322 -1.396 1.00 81.31 86 ILE A CA 1
ATOM 688 C C . ILE A 1 86 ? 9.776 17.308 -0.928 1.00 81.31 86 ILE A C 1
ATOM 690 O O . ILE A 1 86 ? 9.981 18.000 0.067 1.00 81.31 86 ILE A O 1
ATOM 694 N N . ASP A 1 87 ? 8.628 17.325 -1.605 1.00 78.38 87 ASP A N 1
ATOM 695 C CA . ASP A 1 87 ? 7.518 18.212 -1.279 1.00 78.38 87 ASP A CA 1
ATOM 696 C C . ASP A 1 87 ? 6.822 17.811 0.045 1.00 78.38 87 ASP A C 1
ATOM 698 O O . ASP A 1 87 ? 6.315 16.685 0.156 1.00 78.38 87 ASP A O 1
ATOM 702 N N . PRO A 1 88 ? 6.772 18.699 1.060 1.00 77.94 88 PRO A N 1
ATOM 703 C CA . PRO A 1 88 ? 6.138 18.410 2.346 1.00 77.94 88 PRO A CA 1
ATOM 704 C C . PRO A 1 88 ? 4.646 18.079 2.236 1.00 77.94 88 PRO A C 1
ATOM 706 O O . PRO A 1 88 ? 4.160 17.219 2.974 1.00 77.94 88 PRO A O 1
ATOM 709 N N . THR A 1 89 ? 3.923 18.709 1.307 1.00 77.94 89 THR A N 1
ATOM 710 C CA . THR A 1 89 ? 2.487 18.465 1.101 1.00 77.94 89 THR A CA 1
ATOM 711 C C . THR A 1 89 ? 2.252 17.035 0.616 1.00 77.94 89 THR A C 1
ATOM 713 O O . THR A 1 89 ? 1.423 16.314 1.176 1.00 77.94 89 THR A O 1
ATOM 716 N N . CYS A 1 90 ? 3.053 16.565 -0.340 1.00 77.81 90 CYS A N 1
ATOM 717 C CA . CYS A 1 90 ? 3.05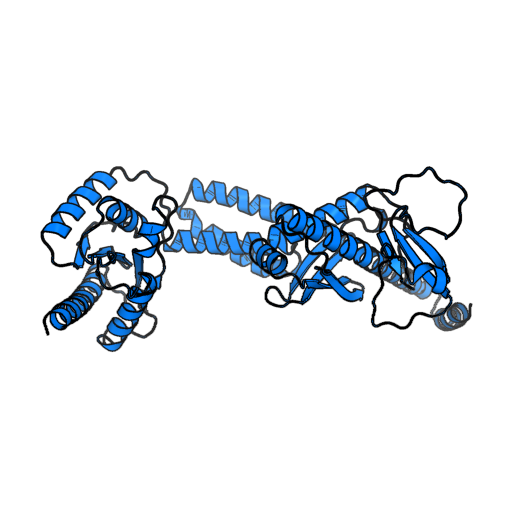0 15.189 -0.826 1.00 77.81 90 CYS A CA 1
ATOM 718 C C . CYS A 1 90 ? 3.483 14.188 0.251 1.00 77.81 90 CYS A C 1
ATOM 720 O O . CYS A 1 90 ? 2.919 13.093 0.334 1.00 77.81 90 CYS A O 1
ATOM 722 N N . VAL A 1 91 ? 4.458 14.541 1.100 1.00 80.50 91 VAL A N 1
ATOM 723 C CA . VAL A 1 91 ? 4.850 13.701 2.245 1.00 80.50 91 VAL A CA 1
ATOM 724 C C . VAL A 1 91 ? 3.670 13.517 3.197 1.00 80.50 91 VAL A C 1
ATOM 726 O O . VAL A 1 91 ? 3.359 12.378 3.544 1.00 80.50 91 VAL A O 1
ATOM 729 N N . HIS A 1 92 ? 2.979 14.596 3.569 1.00 77.69 92 HIS A N 1
ATOM 730 C CA . HIS A 1 92 ? 1.814 14.528 4.451 1.00 77.69 92 HIS A CA 1
ATOM 731 C C . HIS A 1 92 ? 0.630 13.796 3.813 1.00 77.69 92 HIS A C 1
ATOM 733 O O . HIS A 1 92 ? 0.013 12.957 4.470 1.00 77.69 92 HIS A O 1
ATOM 739 N N . ALA A 1 93 ? 0.341 14.041 2.533 1.00 76.06 93 ALA A N 1
ATOM 740 C CA . ALA A 1 93 ? -0.700 13.320 1.802 1.00 76.06 93 ALA A CA 1
ATOM 741 C C . ALA A 1 93 ? -0.431 11.806 1.797 1.00 76.06 93 ALA A C 1
ATOM 743 O O . ALA A 1 93 ? -1.327 11.009 2.073 1.00 76.06 93 ALA A O 1
ATOM 744 N N . LEU A 1 94 ? 0.824 11.404 1.572 1.00 78.25 94 LEU A N 1
ATOM 745 C CA . LEU A 1 94 ? 1.226 10.002 1.613 1.00 78.25 94 LEU A CA 1
ATOM 746 C C . LEU A 1 94 ? 1.192 9.407 3.030 1.00 78.25 94 LEU A C 1
ATOM 748 O O . LEU A 1 94 ? 0.914 8.220 3.188 1.00 78.25 94 LEU A O 1
ATOM 752 N N . GLU A 1 95 ? 1.492 10.192 4.066 1.00 79.94 95 GLU A N 1
ATOM 753 C CA . GLU A 1 95 ? 1.348 9.758 5.461 1.00 79.94 95 GLU A CA 1
ATOM 754 C C . GLU A 1 95 ? -0.120 9.529 5.843 1.00 79.94 95 GLU A C 1
ATOM 756 O O . GLU A 1 95 ? -0.409 8.587 6.584 1.00 79.94 95 GLU A O 1
ATOM 761 N N . HIS A 1 96 ? -1.031 10.350 5.316 1.00 79.62 96 HIS A N 1
ATOM 762 C CA . HIS A 1 96 ? -2.468 10.234 5.545 1.00 79.62 96 HIS A CA 1
ATOM 763 C C . HIS A 1 96 ? -3.126 9.103 4.745 1.00 79.62 96 HIS A C 1
ATOM 765 O O . HIS A 1 96 ? -3.983 8.414 5.296 1.00 79.62 96 HIS A O 1
ATOM 771 N N . ASP A 1 97 ? -2.728 8.884 3.487 1.00 82.69 97 ASP A N 1
ATOM 772 C CA . ASP A 1 97 ? -3.309 7.851 2.616 1.00 82.69 97 ASP A CA 1
ATOM 773 C C . ASP A 1 97 ? -2.253 7.018 1.865 1.00 82.69 97 ASP A C 1
ATOM 775 O O . ASP A 1 97 ? -2.202 6.928 0.634 1.00 82.69 97 ASP A O 1
ATOM 779 N N . ALA A 1 98 ? -1.395 6.339 2.630 1.00 85.25 98 ALA A N 1
ATOM 780 C CA . ALA A 1 98 ? -0.414 5.408 2.070 1.00 85.25 98 ALA A CA 1
ATOM 781 C C . ALA A 1 98 ? -1.067 4.243 1.302 1.00 85.25 98 ALA A C 1
ATOM 783 O O . ALA A 1 98 ? -0.482 3.723 0.348 1.00 85.25 98 ALA A O 1
ATOM 784 N N . LEU A 1 99 ? -2.262 3.811 1.723 1.00 87.19 99 LEU A N 1
ATOM 785 C CA . LEU A 1 99 ? -2.970 2.677 1.125 1.00 87.19 99 LEU A CA 1
ATOM 786 C C . LEU A 1 99 ? -3.525 3.033 -0.250 1.00 87.19 99 LEU A C 1
ATOM 788 O O . LEU A 1 99 ? -3.307 2.280 -1.203 1.00 87.19 99 LEU A O 1
ATOM 792 N N . GLY A 1 100 ? -4.210 4.173 -0.359 1.00 87.88 100 GLY A N 1
ATOM 793 C CA . GLY A 1 100 ? -4.715 4.695 -1.622 1.00 87.88 100 GLY A CA 1
ATOM 794 C C . GLY A 1 100 ? -3.582 4.953 -2.605 1.00 87.88 100 GLY A C 1
ATOM 795 O O . GLY A 1 100 ? -3.666 4.519 -3.755 1.00 87.88 100 GLY A O 1
ATOM 796 N N . PHE A 1 101 ? -2.469 5.528 -2.140 1.00 89.44 101 PHE A N 1
ATOM 797 C CA . PHE A 1 101 ? -1.302 5.763 -2.986 1.00 89.44 101 PHE A CA 1
ATOM 798 C C . PHE A 1 101 ? -0.700 4.472 -3.565 1.00 89.44 101 PHE A C 1
ATOM 800 O O . PHE A 1 101 ? -0.481 4.370 -4.774 1.00 89.44 101 PHE A O 1
ATOM 807 N N . VAL A 1 102 ? -0.474 3.450 -2.732 1.00 93.94 102 VAL A N 1
ATOM 808 C CA . VAL A 1 102 ? 0.060 2.160 -3.205 1.00 93.94 102 VAL A CA 1
ATOM 809 C C . VAL A 1 102 ? -0.910 1.478 -4.172 1.00 93.94 102 VAL A C 1
ATOM 811 O O . VAL A 1 102 ? -0.483 1.010 -5.228 1.00 93.94 102 VAL A O 1
ATOM 814 N N . ARG A 1 103 ? -2.214 1.474 -3.870 1.00 94.50 103 ARG A N 1
ATOM 815 C CA . ARG A 1 103 ? -3.242 0.909 -4.763 1.00 94.50 103 ARG A CA 1
ATOM 816 C C . ARG A 1 103 ? -3.283 1.617 -6.113 1.00 94.50 103 ARG A C 1
ATOM 818 O O . ARG A 1 103 ? -3.425 0.965 -7.145 1.00 94.50 103 ARG A O 1
ATOM 825 N N . GLN A 1 104 ? -3.125 2.937 -6.110 1.00 94.56 104 GLN A N 1
ATOM 826 C CA . GLN A 1 104 ? -3.074 3.747 -7.320 1.00 94.56 104 GLN A CA 1
ATOM 827 C C . GLN A 1 104 ? -1.865 3.383 -8.195 1.00 94.56 104 GLN A C 1
ATOM 829 O O . GLN A 1 104 ? -2.013 3.265 -9.413 1.00 94.56 104 GLN A O 1
ATOM 834 N N . ILE A 1 105 ? -0.691 3.158 -7.599 1.00 96.19 105 ILE A N 1
ATOM 835 C CA . ILE A 1 105 ? 0.501 2.705 -8.331 1.00 96.19 105 ILE A CA 1
ATOM 836 C C . ILE A 1 105 ? 0.290 1.306 -8.921 1.00 96.19 105 ILE A C 1
ATOM 838 O O . ILE A 1 105 ? 0.551 1.089 -10.104 1.00 96.19 105 ILE A O 1
ATOM 842 N N . GLU A 1 106 ? -0.196 0.351 -8.123 1.00 97.81 106 GLU A N 1
ATOM 843 C CA . GLU A 1 106 ? -0.456 -1.017 -8.593 1.00 97.81 106 GLU A CA 1
ATOM 844 C C . GLU A 1 106 ? -1.473 -1.048 -9.740 1.00 97.81 106 GLU A C 1
ATOM 846 O O . GLU A 1 106 ? -1.299 -1.804 -10.696 1.00 97.81 106 GLU A O 1
ATOM 851 N N . MET A 1 107 ? -2.514 -0.212 -9.668 1.00 97.06 107 MET A N 1
ATOM 852 C CA . MET A 1 107 ? -3.497 -0.049 -10.739 1.00 97.06 107 MET A CA 1
ATOM 853 C C . MET A 1 107 ? -2.843 0.463 -12.026 1.00 97.06 107 MET A C 1
ATOM 855 O O . MET A 1 107 ? -2.981 -0.186 -13.056 1.00 97.06 107 MET A O 1
ATOM 859 N N . LEU A 1 108 ? -2.062 1.547 -11.963 1.00 97.12 108 LEU A N 1
ATOM 860 C CA . LEU A 1 108 ? -1.364 2.102 -13.134 1.00 97.12 108 LEU A CA 1
ATOM 861 C C . LEU A 1 108 ? -0.447 1.073 -13.801 1.00 97.12 108 LEU A C 1
ATOM 863 O O . LEU A 1 108 ? -0.464 0.918 -15.020 1.00 97.12 108 LEU A O 1
ATOM 867 N N . CYS A 1 109 ? 0.335 0.342 -13.004 1.00 98.00 109 CYS A N 1
ATOM 868 C CA . CYS A 1 109 ? 1.186 -0.728 -13.515 1.00 98.00 109 CYS A CA 1
ATOM 869 C C . CYS A 1 109 ? 0.360 -1.805 -14.226 1.00 98.00 109 CYS A C 1
ATOM 871 O O . CYS A 1 109 ? 0.715 -2.245 -15.318 1.00 98.00 109 CYS A O 1
ATOM 873 N N . ARG A 1 110 ? -0.754 -2.229 -13.625 1.00 97.31 110 ARG A N 1
ATOM 874 C CA . ARG A 1 110 ? -1.620 -3.268 -14.188 1.00 97.31 110 ARG A CA 1
ATOM 875 C C . ARG A 1 110 ? -2.294 -2.825 -15.478 1.00 97.31 110 ARG A C 1
ATOM 877 O O . ARG A 1 110 ? -2.347 -3.618 -16.413 1.00 97.31 110 ARG A O 1
ATOM 884 N N . ASP A 1 111 ? -2.740 -1.578 -15.550 1.00 97.19 111 ASP A N 1
ATOM 885 C CA . ASP A 1 111 ? -3.325 -1.004 -16.760 1.00 97.19 111 ASP A CA 1
ATOM 886 C C . ASP A 1 111 ? -2.313 -1.046 -17.913 1.00 97.19 111 ASP A C 1
ATOM 888 O O . ASP A 1 111 ? -2.649 -1.428 -19.031 1.00 97.19 111 ASP A O 1
ATOM 892 N N . VAL A 1 112 ? -1.040 -0.744 -17.643 1.00 96.88 112 VAL A N 1
ATOM 893 C CA . VAL A 1 112 ? 0.034 -0.840 -18.648 1.00 96.88 112 VAL A CA 1
ATOM 894 C C . VAL A 1 112 ? 0.365 -2.284 -19.034 1.00 96.88 112 VAL A C 1
ATOM 896 O O . VAL A 1 112 ? 0.640 -2.571 -20.201 1.00 96.88 112 VAL A O 1
ATOM 899 N N . ILE A 1 113 ? 0.326 -3.221 -18.086 1.00 97.69 113 ILE A N 1
ATOM 900 C CA . ILE A 1 113 ? 0.485 -4.655 -18.379 1.00 97.69 113 ILE A CA 1
ATOM 901 C C . ILE A 1 113 ? -0.651 -5.134 -19.296 1.00 97.69 113 ILE A C 1
ATOM 903 O O . ILE A 1 113 ? -0.408 -5.865 -20.257 1.00 97.69 113 ILE A O 1
ATOM 907 N N . GLN A 1 114 ? -1.884 -4.684 -19.051 1.00 97.19 114 GLN A N 1
ATOM 908 C CA . GLN A 1 114 ? -3.052 -5.019 -19.872 1.00 97.19 114 GLN A CA 1
ATOM 909 C C . GLN A 1 114 ? -2.996 -4.410 -21.276 1.00 97.19 114 GLN A C 1
ATOM 911 O O . GLN A 1 114 ? -3.483 -5.034 -22.217 1.00 97.19 114 GLN A O 1
ATOM 916 N N . GLN A 1 115 ? -2.369 -3.242 -21.430 1.00 96.50 115 GLN A N 1
ATOM 917 C CA . GLN A 1 115 ? -2.135 -2.610 -22.731 1.00 96.50 115 GLN A CA 1
ATOM 918 C C . GLN A 1 115 ? -1.125 -3.365 -23.609 1.00 96.50 115 GLN A C 1
ATOM 920 O O . GLN A 1 115 ? -1.103 -3.135 -24.814 1.00 96.50 115 GLN A O 1
ATOM 925 N N . ARG A 1 116 ? -0.320 -4.280 -23.040 1.00 96.88 116 ARG A N 1
ATOM 926 C CA . ARG A 1 116 ? 0.678 -5.087 -23.771 1.00 96.88 116 ARG A CA 1
ATOM 927 C C . ARG A 1 116 ? 1.637 -4.226 -24.595 1.00 96.88 116 ARG A C 1
ATOM 929 O O . ARG A 1 116 ? 1.848 -4.471 -25.781 1.00 96.88 116 ARG A O 1
ATOM 936 N N . LEU A 1 117 ? 2.186 -3.191 -23.967 1.00 95.69 117 LEU A N 1
ATOM 937 C CA . LEU A 1 117 ? 3.106 -2.268 -24.619 1.00 95.69 117 LEU A CA 1
ATOM 938 C C . LEU A 1 117 ? 4.443 -2.952 -24.913 1.00 95.69 117 LEU A C 1
ATOM 940 O O . LEU A 1 117 ? 4.947 -3.733 -24.101 1.00 95.69 117 LEU A O 1
ATOM 944 N N . ASP A 1 118 ? 5.038 -2.613 -26.051 1.00 96.19 118 ASP A N 1
ATOM 945 C CA . ASP A 1 118 ? 6.369 -3.090 -26.409 1.00 96.19 118 ASP A CA 1
ATOM 946 C C . ASP A 1 118 ? 7.443 -2.465 -25.520 1.00 96.19 118 ASP A C 1
ATOM 948 O O . ASP A 1 118 ? 7.335 -1.324 -25.069 1.00 96.19 118 ASP A O 1
ATOM 952 N N . VAL A 1 119 ? 8.505 -3.226 -25.273 1.00 96.44 119 VAL A N 1
ATOM 953 C CA . VAL A 1 119 ? 9.664 -2.796 -24.497 1.00 96.44 119 VAL A CA 1
ATOM 954 C C . VAL A 1 119 ? 10.894 -2.861 -25.390 1.00 96.44 119 VAL A C 1
ATOM 956 O O . VAL A 1 119 ? 11.347 -3.935 -25.793 1.00 96.44 119 VAL A O 1
ATOM 959 N N . ARG A 1 120 ? 11.440 -1.691 -25.719 1.00 94.62 120 ARG A N 1
ATOM 960 C CA . ARG A 1 120 ? 12.524 -1.530 -26.694 1.00 94.62 120 ARG A CA 1
ATOM 961 C C . ARG A 1 120 ? 13.784 -1.005 -26.027 1.00 94.62 120 ARG A C 1
ATOM 963 O O . ARG A 1 120 ? 13.728 -0.220 -25.087 1.00 94.62 120 ARG A O 1
ATOM 970 N N . ARG A 1 121 ? 14.937 -1.430 -26.539 1.00 93.56 121 ARG A N 1
ATOM 971 C CA . ARG A 1 121 ? 16.256 -0.926 -26.139 1.00 93.56 121 ARG A CA 1
ATOM 972 C C . ARG A 1 121 ? 16.860 -0.193 -27.323 1.00 93.56 121 ARG A C 1
ATOM 974 O O . ARG A 1 121 ? 17.006 -0.790 -28.385 1.00 93.56 121 ARG A O 1
ATOM 981 N N . ILE A 1 122 ? 17.195 1.076 -27.136 1.00 91.19 122 ILE A N 1
ATOM 982 C CA . ILE A 1 122 ? 17.693 1.953 -28.196 1.00 91.19 122 ILE A CA 1
ATOM 983 C C . ILE A 1 122 ? 19.056 2.490 -27.770 1.00 91.19 122 ILE A C 1
ATOM 985 O O . ILE A 1 122 ? 19.198 3.023 -26.669 1.00 91.19 122 ILE A O 1
ATOM 989 N N . GLN A 1 123 ? 20.069 2.321 -28.618 1.00 91.81 123 GLN A N 1
ATOM 990 C CA . GLN A 1 123 ? 21.385 2.918 -28.397 1.00 91.81 123 GLN A CA 1
ATOM 991 C C . GLN A 1 123 ? 21.424 4.329 -28.969 1.00 91.81 123 GLN A C 1
ATOM 993 O O . GLN A 1 123 ? 20.937 4.568 -30.070 1.00 91.81 123 GLN A O 1
ATOM 998 N N . CYS A 1 124 ? 21.977 5.251 -28.189 1.00 89.25 124 CYS A N 1
ATOM 999 C CA . CYS A 1 124 ? 21.898 6.684 -28.441 1.00 89.25 124 CYS A CA 1
ATOM 1000 C C . CYS A 1 124 ? 23.197 7.354 -28.007 1.00 89.25 124 CYS A C 1
ATOM 1002 O O . CYS A 1 124 ? 23.828 6.901 -27.049 1.00 89.25 124 CYS A O 1
ATOM 1004 N N . GLU A 1 125 ? 23.548 8.478 -28.625 1.00 91.94 125 GLU A N 1
ATOM 1005 C CA . GLU A 1 125 ? 24.597 9.332 -28.074 1.00 91.94 125 GLU A CA 1
ATOM 1006 C C . GLU A 1 125 ? 24.089 10.061 -26.828 1.00 91.94 125 GLU A C 1
ATOM 1008 O O . GLU A 1 125 ? 23.010 10.662 -26.838 1.00 91.94 125 GLU A O 1
ATOM 1013 N N . TRP A 1 126 ? 24.873 10.059 -25.753 1.00 91.06 126 TRP A N 1
ATOM 1014 C CA . TRP A 1 126 ? 24.552 10.784 -24.527 1.00 91.06 126 TRP A CA 1
ATOM 1015 C C . TRP A 1 126 ? 24.349 12.284 -24.780 1.00 91.06 126 TRP A C 1
ATOM 1017 O O . TRP A 1 126 ? 23.426 12.887 -24.230 1.00 91.06 126 TRP A O 1
ATOM 1027 N N . SER A 1 127 ? 25.149 12.865 -25.677 1.00 89.00 127 SER A N 1
ATOM 1028 C CA . SER A 1 127 ? 25.055 14.259 -26.134 1.00 89.00 127 SER A CA 1
ATOM 1029 C C . SER A 1 127 ? 23.634 14.647 -26.579 1.00 89.00 127 SER A C 1
ATOM 1031 O O . SER A 1 127 ? 23.160 15.731 -26.233 1.00 89.00 127 SER A O 1
ATOM 1033 N N . SER A 1 128 ? 22.931 13.741 -27.270 1.00 85.44 128 SER A N 1
ATOM 1034 C CA . SER A 1 128 ? 21.565 13.940 -27.776 1.00 85.44 128 SER A CA 1
ATOM 1035 C C . SER A 1 128 ? 20.489 13.875 -26.682 1.00 85.44 128 SER A C 1
ATOM 1037 O O . SER A 1 128 ? 19.431 14.492 -26.796 1.00 85.44 128 SER A O 1
ATOM 1039 N N . LEU A 1 129 ? 20.766 13.176 -25.577 1.00 86.38 129 LEU A N 1
ATOM 1040 C CA . LEU A 1 129 ? 19.809 12.931 -24.493 1.00 86.38 129 LEU A CA 1
ATOM 1041 C C . LEU A 1 129 ? 20.047 13.794 -23.256 1.00 86.38 129 LEU A C 1
ATOM 1043 O O . LEU A 1 129 ? 19.141 13.950 -22.438 1.00 86.38 129 LEU A O 1
ATOM 1047 N N . ALA A 1 130 ? 21.234 14.385 -23.110 1.00 83.69 130 ALA A N 1
ATOM 1048 C CA . ALA A 1 130 ? 21.650 15.087 -21.898 1.00 83.69 130 ALA A CA 1
ATOM 1049 C C . ALA A 1 130 ? 20.690 16.205 -21.455 1.00 83.69 130 ALA A C 1
ATOM 1051 O O . ALA A 1 130 ? 20.585 16.501 -20.261 1.00 83.69 130 ALA A O 1
ATOM 1052 N N . LYS A 1 131 ? 19.970 16.817 -22.402 1.00 82.94 131 LYS A N 1
ATOM 1053 C CA . LYS A 1 131 ? 18.982 17.880 -22.151 1.00 82.94 131 LYS A CA 1
ATOM 1054 C C . LYS A 1 131 ? 17.526 17.406 -22.243 1.00 82.94 131 LYS A C 1
ATOM 1056 O O . LYS A 1 131 ? 16.625 18.201 -21.997 1.00 82.94 131 LYS A O 1
ATOM 1061 N N . ASN A 1 132 ? 17.281 16.137 -22.566 1.00 83.75 132 ASN A N 1
ATOM 1062 C CA . ASN A 1 132 ? 15.934 15.604 -22.719 1.00 83.75 132 ASN A CA 1
ATOM 1063 C C . ASN A 1 132 ? 15.331 15.258 -21.347 1.00 83.75 132 ASN A C 1
ATOM 1065 O O . ASN A 1 132 ? 15.713 14.278 -20.711 1.00 83.75 132 ASN A O 1
ATOM 1069 N N . SER A 1 133 ? 14.372 16.064 -20.886 1.00 81.88 133 SER A N 1
ATOM 1070 C CA . SER A 1 133 ? 13.679 15.852 -19.608 1.00 81.88 133 SER A CA 1
ATOM 1071 C C . SER A 1 133 ? 12.722 14.657 -19.610 1.00 81.88 133 SER A C 1
ATOM 1073 O O . SER A 1 133 ? 12.323 14.217 -18.536 1.00 81.88 133 SER A O 1
ATOM 1075 N N . LYS A 1 134 ? 12.368 14.117 -20.785 1.00 84.50 134 LYS A N 1
ATOM 1076 C CA . LYS A 1 134 ? 11.464 12.964 -20.930 1.00 84.50 134 LYS A CA 1
ATOM 1077 C C . LYS A 1 134 ? 12.166 11.617 -20.744 1.00 84.50 134 LYS A C 1
ATOM 1079 O O . LYS A 1 134 ? 11.491 10.596 -20.666 1.00 84.50 134 LYS A O 1
ATOM 1084 N N . VAL A 1 135 ? 13.500 11.601 -20.694 1.00 89.44 135 VAL A N 1
ATOM 1085 C CA . VAL A 1 135 ? 14.285 10.391 -20.427 1.00 89.44 135 VAL A CA 1
ATOM 1086 C C . VAL A 1 135 ? 14.764 10.426 -18.984 1.00 89.44 135 VAL A C 1
ATOM 1088 O O . VAL A 1 135 ? 15.581 11.269 -18.603 1.00 89.44 135 VAL A O 1
ATOM 1091 N N . ARG A 1 136 ? 14.266 9.492 -18.171 1.00 91.38 136 ARG A N 1
ATOM 1092 C CA . ARG A 1 136 ? 14.688 9.355 -16.780 1.00 91.38 136 ARG A CA 1
ATOM 1093 C C . ARG A 1 136 ? 16.167 8.974 -16.721 1.00 91.38 136 ARG A C 1
ATOM 1095 O O . ARG A 1 136 ? 16.641 8.092 -17.439 1.00 91.38 136 ARG A O 1
ATOM 1102 N N . ARG A 1 137 ? 16.892 9.654 -15.838 1.00 90.75 137 ARG A N 1
ATOM 1103 C CA . ARG A 1 137 ? 18.319 9.454 -15.577 1.00 90.75 137 ARG A CA 1
ATOM 1104 C C . ARG A 1 137 ? 18.640 9.764 -14.124 1.00 90.75 137 ARG A C 1
ATOM 1106 O O . ARG A 1 137 ? 17.899 10.496 -13.469 1.00 90.75 137 ARG A O 1
ATOM 1113 N N . PHE A 1 138 ? 19.775 9.267 -13.656 1.00 88.12 138 PHE A N 1
ATOM 1114 C CA . PHE A 1 138 ? 20.291 9.539 -12.322 1.00 88.12 138 PHE A CA 1
ATOM 1115 C C . PHE A 1 138 ? 21.369 10.629 -12.415 1.00 88.12 138 PHE A C 1
ATOM 1117 O O . PHE A 1 138 ? 22.426 10.374 -12.988 1.00 88.12 138 PHE A O 1
ATOM 1124 N N . PRO A 1 139 ? 21.127 11.853 -11.898 1.00 83.50 139 PRO A N 1
ATOM 1125 C CA . PRO A 1 139 ? 22.030 12.995 -12.092 1.00 83.50 139 PRO A CA 1
ATOM 1126 C C . PRO A 1 139 ? 23.444 12.827 -11.525 1.00 83.50 139 PRO A C 1
ATOM 1128 O O . PRO A 1 139 ? 24.335 13.566 -11.919 1.00 83.50 139 PRO A O 1
ATOM 1131 N N . TRP A 1 140 ? 23.633 11.900 -10.586 1.00 85.62 140 TRP A N 1
ATOM 1132 C CA . TRP A 1 140 ? 24.919 11.607 -9.945 1.00 85.62 140 TRP A CA 1
ATOM 1133 C C . TRP A 1 140 ? 25.706 10.485 -10.631 1.00 85.62 140 TRP A C 1
ATOM 1135 O O . TRP A 1 140 ? 26.728 10.062 -10.098 1.00 85.62 140 TRP A O 1
ATOM 1145 N N . MET A 1 141 ? 25.218 9.947 -11.752 1.00 86.38 141 MET A N 1
ATOM 1146 C CA . MET A 1 141 ? 25.958 8.958 -12.531 1.00 86.38 141 MET A CA 1
ATOM 1147 C C . MET A 1 141 ? 26.663 9.607 -13.716 1.00 86.38 141 MET A C 1
ATOM 1149 O O . MET A 1 141 ? 26.070 10.417 -14.431 1.00 86.38 141 MET A O 1
ATOM 1153 N N . ASP A 1 142 ? 27.895 9.167 -13.958 1.00 89.31 142 ASP A N 1
ATOM 1154 C CA . ASP A 1 142 ? 28.614 9.439 -15.196 1.00 89.31 142 ASP A CA 1
ATOM 1155 C C . ASP A 1 142 ? 28.159 8.455 -16.275 1.00 89.31 142 ASP A C 1
ATOM 1157 O O 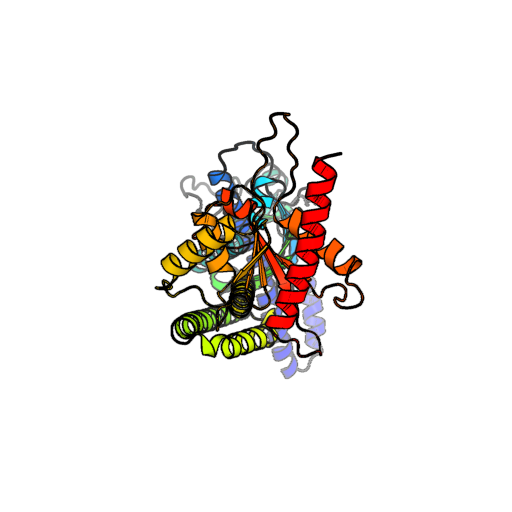. ASP A 1 142 ? 28.156 7.235 -16.079 1.00 89.31 142 ASP A O 1
ATOM 1161 N N . TYR A 1 143 ? 27.752 8.994 -17.422 1.00 90.81 143 TYR A N 1
ATOM 1162 C CA . TYR A 1 143 ? 27.279 8.210 -18.557 1.00 90.81 143 TYR A CA 1
ATOM 1163 C C . TYR A 1 143 ? 28.343 8.173 -19.665 1.00 90.81 143 TYR A C 1
ATOM 1165 O O . TYR A 1 143 ? 28.951 9.206 -19.945 1.00 90.81 143 TYR A O 1
ATOM 1173 N N . PRO A 1 144 ? 28.573 7.010 -20.306 1.00 92.81 144 PRO A N 1
ATOM 1174 C CA . PRO A 1 144 ? 29.453 6.913 -21.471 1.00 92.81 144 PRO A CA 1
ATOM 1175 C C . PRO A 1 144 ? 28.872 7.654 -22.683 1.00 92.81 144 PRO A C 1
ATOM 1177 O O . PRO A 1 144 ? 27.674 7.929 -22.727 1.00 92.81 144 PRO A O 1
ATOM 1180 N N . ASP A 1 145 ? 29.699 7.897 -23.705 1.00 93.69 145 ASP A N 1
ATOM 1181 C CA . ASP A 1 145 ? 29.279 8.582 -24.940 1.00 93.69 145 ASP A CA 1
ATOM 1182 C C . ASP A 1 145 ? 28.098 7.889 -25.628 1.00 93.69 145 ASP A C 1
ATOM 1184 O O . ASP A 1 145 ? 27.202 8.558 -26.138 1.00 93.69 145 ASP A O 1
ATOM 1188 N N . ILE A 1 146 ? 28.066 6.551 -25.598 1.00 93.88 146 ILE A N 1
ATOM 1189 C CA . ILE A 1 146 ? 26.952 5.742 -26.098 1.00 93.88 146 ILE A CA 1
ATOM 1190 C C . ILE A 1 146 ? 26.200 5.122 -24.927 1.00 93.88 146 ILE A C 1
ATOM 1192 O O . ILE A 1 146 ? 26.723 4.272 -24.204 1.00 93.88 146 ILE A O 1
ATOM 1196 N N . VAL A 1 147 ? 24.936 5.501 -24.784 1.00 94.56 147 VAL A N 1
ATOM 1197 C CA . VAL A 1 147 ? 24.028 5.010 -23.746 1.00 94.56 147 VAL A CA 1
ATOM 1198 C C . VAL A 1 147 ? 22.923 4.143 -24.337 1.00 94.56 147 VAL A C 1
ATOM 1200 O O . VAL A 1 147 ? 22.627 4.192 -25.528 1.00 94.56 147 VAL A O 1
ATOM 1203 N N . THR A 1 148 ? 22.294 3.329 -23.489 1.00 94.56 148 THR A N 1
ATOM 1204 C CA . THR A 1 148 ? 21.088 2.572 -23.846 1.00 94.56 148 THR A CA 1
ATOM 1205 C C . THR A 1 148 ? 19.880 3.174 -23.142 1.00 94.56 148 THR A C 1
ATOM 1207 O O . THR A 1 148 ? 19.883 3.317 -21.919 1.00 94.56 148 THR A O 1
ATOM 1210 N N . VAL A 1 149 ? 18.847 3.499 -23.915 1.00 94.19 149 VAL A N 1
ATOM 1211 C CA . VAL A 1 149 ? 17.524 3.898 -23.429 1.00 94.19 149 VAL A CA 1
ATOM 1212 C C . VAL A 1 149 ? 16.610 2.682 -23.486 1.00 94.19 149 VAL A C 1
ATOM 1214 O O . VAL A 1 149 ? 16.477 2.048 -24.534 1.00 94.19 149 VAL A O 1
ATOM 1217 N N . VAL A 1 150 ? 15.961 2.368 -22.373 1.00 95.31 150 VAL A N 1
ATOM 1218 C CA . VAL A 1 150 ? 14.858 1.410 -22.322 1.00 95.31 150 VAL A CA 1
ATOM 1219 C C . VAL A 1 150 ? 13.561 2.193 -22.446 1.00 95.31 150 VAL A C 1
ATOM 1221 O O . VAL A 1 150 ? 13.300 3.086 -21.644 1.00 95.31 150 VAL A O 1
ATOM 1224 N N . CYS A 1 151 ? 12.767 1.866 -23.459 1.00 95.00 151 CYS A N 1
ATOM 1225 C CA . CYS A 1 151 ? 11.464 2.462 -23.721 1.00 95.00 151 CYS A CA 1
ATOM 1226 C C . CYS A 1 151 ? 10.377 1.430 -23.434 1.00 95.00 151 CYS A C 1
ATOM 1228 O O . CYS A 1 151 ? 10.456 0.314 -23.942 1.00 95.00 151 CYS A O 1
ATOM 1230 N N . ILE A 1 152 ? 9.367 1.804 -22.655 1.00 95.62 152 ILE A N 1
ATOM 1231 C CA . ILE A 1 152 ? 8.105 1.070 -22.533 1.00 95.62 152 ILE A CA 1
ATOM 1232 C C . ILE A 1 152 ? 7.065 1.854 -23.333 1.00 95.62 152 ILE A C 1
ATOM 1234 O O . ILE A 1 152 ? 6.871 3.042 -23.072 1.00 95.62 152 ILE A O 1
ATOM 1238 N N . GLY A 1 153 ? 6.416 1.206 -24.298 1.00 91.56 153 GLY A N 1
ATOM 1239 C CA . GLY A 1 153 ? 5.558 1.857 -25.288 1.00 91.56 153 GLY A CA 1
ATOM 1240 C C . GLY A 1 153 ? 6.351 2.714 -26.275 1.00 91.56 153 GLY A C 1
ATOM 1241 O O . GLY A 1 153 ? 7.529 2.457 -26.538 1.00 91.56 153 GLY A O 1
ATOM 1242 N N . ASP A 1 154 ? 5.704 3.762 -26.783 1.00 85.94 154 ASP A N 1
ATOM 1243 C CA . ASP A 1 154 ? 6.285 4.692 -27.754 1.00 85.94 154 ASP A CA 1
ATOM 1244 C C . ASP A 1 154 ? 6.433 6.098 -27.153 1.00 85.94 154 ASP A C 1
ATOM 1246 O O . ASP A 1 154 ? 5.670 7.014 -27.482 1.00 85.94 154 ASP A O 1
ATOM 1250 N N . PRO A 1 155 ? 7.397 6.295 -26.230 1.00 78.81 155 PRO A N 1
ATOM 1251 C CA . PRO A 1 155 ? 7.689 7.618 -25.710 1.00 78.81 155 PRO A CA 1
ATOM 1252 C C . PRO A 1 155 ? 8.277 8.487 -26.821 1.00 78.81 155 PRO A C 1
ATOM 1254 O O . PRO A 1 155 ? 9.146 8.053 -27.577 1.00 78.81 155 PRO A O 1
ATOM 1257 N N . VAL A 1 156 ? 7.854 9.753 -26.881 1.00 69.62 156 VAL A N 1
ATOM 1258 C CA . VAL A 1 156 ? 8.501 10.756 -27.739 1.00 69.62 156 VAL A CA 1
ATOM 1259 C C . VAL A 1 156 ? 9.867 11.095 -27.137 1.00 69.62 156 VAL A C 1
ATOM 1261 O O . VAL A 1 156 ? 10.017 12.051 -26.373 1.00 69.62 156 VAL A O 1
ATOM 1264 N N . VAL A 1 157 ? 10.859 10.275 -27.473 1.00 64.06 157 VAL A N 1
ATOM 1265 C CA . VAL A 1 157 ? 12.286 10.503 -27.233 1.00 64.06 157 VAL A CA 1
ATOM 1266 C C . VAL A 1 157 ? 12.842 11.118 -28.517 1.00 64.06 157 VAL A C 1
ATOM 1268 O O . VAL A 1 157 ? 13.368 10.422 -29.378 1.00 64.06 157 VAL A O 1
ATOM 1271 N N . SER A 1 158 ? 12.587 12.408 -28.730 1.00 54.00 158 SER A N 1
ATOM 1272 C CA . SER A 1 158 ? 12.915 13.086 -29.992 1.00 54.00 158 SER A CA 1
ATOM 1273 C C . SER A 1 158 ? 14.408 12.997 -30.361 1.00 54.00 158 SER A C 1
ATOM 1275 O O . SER A 1 158 ? 15.260 13.043 -29.476 1.00 54.00 158 SER A O 1
ATOM 1277 N N . ASP A 1 159 ? 14.643 12.900 -31.678 1.00 51.16 159 ASP A N 1
ATOM 1278 C CA . ASP A 1 159 ? 15.872 12.711 -32.486 1.00 51.16 159 ASP A CA 1
ATOM 1279 C C . ASP A 1 159 ? 16.408 11.288 -32.742 1.00 51.16 159 ASP A C 1
ATOM 1281 O O . ASP A 1 159 ? 17.302 11.114 -33.569 1.00 51.16 159 ASP A O 1
ATOM 1285 N N . LEU A 1 160 ? 15.814 10.227 -32.189 1.00 50.25 160 LEU A N 1
ATOM 1286 C CA . LEU A 1 160 ? 16.336 8.855 -32.364 1.00 50.25 160 LEU A CA 1
ATOM 1287 C C . LEU A 1 160 ? 15.786 8.081 -33.576 1.00 50.25 160 LEU A C 1
ATOM 1289 O O . LEU A 1 160 ? 15.621 6.868 -33.505 1.00 50.25 160 LEU A O 1
ATOM 1293 N N . SER A 1 161 ? 15.582 8.756 -34.712 1.00 40.59 161 SER A N 1
ATOM 1294 C CA . SER A 1 161 ? 15.110 8.217 -36.007 1.00 40.59 161 SER A CA 1
ATOM 1295 C C . SER A 1 161 ? 13.596 7.964 -36.136 1.00 40.59 161 SER A C 1
ATOM 1297 O O . SER A 1 161 ? 13.045 6.970 -35.674 1.00 40.59 161 SER A O 1
ATOM 1299 N N . SER A 1 162 ? 12.899 8.877 -36.817 1.00 39.19 162 SER A N 1
ATOM 1300 C CA . SER A 1 162 ? 11.972 8.572 -37.923 1.00 39.19 162 SER A CA 1
ATOM 1301 C C . SER A 1 162 ? 11.211 9.829 -38.343 1.00 39.19 162 SER A C 1
ATOM 1303 O O . SER A 1 162 ? 10.677 10.585 -37.540 1.00 39.19 162 SER A O 1
ATOM 1305 N N . THR A 1 163 ? 11.165 10.024 -39.650 1.00 38.06 163 THR A N 1
ATOM 1306 C CA . THR A 1 163 ? 10.406 11.007 -40.428 1.00 38.06 163 THR A CA 1
ATOM 1307 C C . THR A 1 163 ? 8.878 10.821 -40.349 1.00 38.06 163 THR A C 1
ATOM 1309 O O . THR A 1 163 ? 8.177 11.154 -41.297 1.00 38.06 163 THR A O 1
ATOM 1312 N N . GLU A 1 164 ? 8.336 10.285 -39.252 1.00 42.22 164 GLU A N 1
ATOM 1313 C CA . GLU A 1 164 ? 6.887 10.141 -39.038 1.00 42.22 164 GLU A CA 1
ATOM 1314 C C . GLU A 1 164 ? 6.424 11.106 -37.941 1.00 42.22 164 GLU A C 1
ATOM 1316 O O . GLU A 1 164 ? 6.263 10.754 -36.775 1.00 42.22 164 GLU A O 1
ATOM 1321 N N . THR A 1 165 ? 6.213 12.359 -38.328 1.00 43.31 165 THR A N 1
ATOM 1322 C CA . THR A 1 165 ? 5.829 13.480 -37.460 1.00 43.31 165 THR A CA 1
ATOM 1323 C C . THR A 1 165 ? 4.376 13.470 -36.950 1.00 43.31 165 THR A C 1
ATOM 1325 O O . THR A 1 165 ? 3.923 14.508 -36.492 1.00 43.31 165 THR A O 1
ATOM 1328 N N . ASP A 1 166 ? 3.651 12.342 -36.949 1.00 46.34 166 ASP A N 1
ATOM 1329 C CA . ASP A 1 166 ? 2.207 12.324 -36.608 1.00 46.34 166 ASP A CA 1
ATOM 1330 C C . ASP A 1 166 ? 1.752 11.278 -35.568 1.00 46.34 166 ASP A C 1
ATOM 1332 O O . ASP A 1 166 ? 0.562 11.195 -35.255 1.00 46.34 166 ASP A O 1
ATOM 1336 N N . LYS A 1 167 ? 2.649 10.478 -34.972 1.00 51.03 167 LYS A N 1
ATOM 1337 C CA . LYS A 1 167 ? 2.235 9.534 -33.915 1.00 51.03 167 LYS A CA 1
ATOM 1338 C C . LYS A 1 167 ? 2.232 10.207 -32.543 1.00 51.03 167 LYS A C 1
ATOM 1340 O O . LYS A 1 167 ? 3.278 10.538 -31.989 1.00 51.03 167 LYS A O 1
ATOM 1345 N N . LEU A 1 168 ? 1.032 10.398 -31.993 1.00 55.97 168 LEU A N 1
ATOM 1346 C CA . LEU A 1 168 ? 0.829 10.867 -30.622 1.00 55.97 168 LEU A CA 1
ATOM 1347 C C . LEU A 1 168 ? 1.487 9.870 -29.641 1.00 55.97 168 LEU A C 1
ATOM 1349 O O . LEU A 1 168 ? 1.297 8.664 -29.818 1.00 55.97 168 LEU A O 1
ATOM 1353 N N . PRO A 1 169 ? 2.236 10.323 -28.615 1.00 59.84 169 PRO A N 1
ATOM 1354 C CA . PRO A 1 169 ? 2.796 9.425 -27.608 1.00 59.84 169 PRO A CA 1
ATOM 1355 C C . PRO A 1 169 ? 1.700 8.567 -26.985 1.00 59.84 169 PRO A C 1
ATOM 1357 O O . PRO A 1 169 ? 0.634 9.076 -26.627 1.00 59.84 169 PRO A O 1
ATOM 1360 N N . THR A 1 170 ? 1.981 7.279 -26.781 1.00 65.56 170 THR A N 1
ATOM 1361 C CA . THR A 1 170 ? 1.123 6.450 -25.930 1.00 65.56 170 THR A CA 1
ATOM 1362 C C . THR A 1 170 ? 1.084 7.082 -24.530 1.00 65.56 170 THR A C 1
ATOM 1364 O O . THR A 1 170 ? 2.149 7.246 -23.935 1.00 65.56 170 THR A O 1
ATOM 1367 N N . PRO A 1 171 ? -0.091 7.426 -23.965 1.00 69.75 171 PRO A N 1
ATOM 1368 C CA . PRO A 1 171 ? -0.192 8.139 -22.683 1.00 69.75 171 PRO A CA 1
ATOM 1369 C C . PRO A 1 171 ? 0.507 7.444 -21.504 1.00 69.75 171 PRO A C 1
ATOM 1371 O O . PRO A 1 171 ? 0.783 8.073 -20.486 1.00 69.75 171 PRO A O 1
ATOM 1374 N N . SER A 1 172 ? 0.790 6.146 -21.638 1.00 84.75 172 SER A N 1
ATOM 1375 C CA . SER A 1 172 ? 1.470 5.324 -20.637 1.00 84.75 172 SER A CA 1
ATOM 1376 C C . SER A 1 172 ? 2.897 4.906 -21.011 1.00 84.75 172 SER A C 1
ATOM 1378 O O . SER A 1 172 ? 3.412 3.926 -20.474 1.00 84.75 172 SER A O 1
ATOM 1380 N N . SER A 1 173 ? 3.550 5.621 -21.932 1.00 87.31 173 SER A N 1
ATOM 1381 C CA . SER A 1 173 ? 4.955 5.357 -22.256 1.00 87.31 173 SER A CA 1
ATOM 1382 C C . SER A 1 173 ? 5.929 5.922 -21.230 1.00 87.31 173 SER A C 1
ATOM 1384 O O . SER A 1 173 ? 5.695 6.991 -20.668 1.00 87.31 173 SER A O 1
ATOM 1386 N N . SER A 1 174 ? 7.081 5.270 -21.085 1.00 92.44 174 SER A N 1
ATOM 1387 C CA . SER A 1 174 ? 8.213 5.785 -20.309 1.00 92.44 174 SER A CA 1
ATOM 1388 C C . SER A 1 174 ? 9.550 5.467 -20.978 1.00 92.44 174 SER A C 1
ATOM 1390 O O . SER A 1 174 ? 9.661 4.496 -21.725 1.00 92.44 174 SER A O 1
ATOM 1392 N N . ALA A 1 175 ? 10.562 6.295 -20.711 1.00 93.69 175 ALA A N 1
ATOM 1393 C CA . ALA A 1 175 ? 11.929 6.112 -21.190 1.00 93.69 175 ALA A CA 1
ATOM 1394 C C . ALA A 1 175 ? 12.928 6.321 -20.044 1.00 93.69 175 ALA A C 1
ATOM 1396 O O . ALA A 1 175 ? 12.850 7.322 -19.331 1.00 93.69 175 ALA A O 1
ATOM 1397 N N . GLU A 1 176 ? 13.884 5.408 -19.879 1.00 94.44 176 GLU A N 1
ATOM 1398 C CA . GLU A 1 176 ? 14.922 5.488 -18.843 1.00 94.44 176 GLU A CA 1
ATOM 1399 C C . GLU A 1 176 ? 16.278 5.004 -19.370 1.00 94.44 176 GLU A C 1
ATOM 1401 O O . GLU A 1 176 ? 16.353 4.030 -20.122 1.00 94.44 176 GLU A O 1
ATOM 1406 N N . LEU A 1 177 ? 17.366 5.663 -18.961 1.00 94.31 177 LEU A N 1
ATOM 1407 C CA . LEU A 1 177 ? 18.721 5.179 -19.228 1.00 94.31 177 LEU A CA 1
ATOM 1408 C C . LEU A 1 177 ? 19.009 3.916 -18.417 1.00 94.31 177 LEU A C 1
ATOM 1410 O O . LEU A 1 177 ? 19.145 3.971 -17.195 1.00 94.31 177 LEU A O 1
ATOM 1414 N N . CYS A 1 178 ? 19.152 2.783 -19.103 1.00 94.31 178 CYS A N 1
ATOM 1415 C CA . CYS A 1 178 ? 19.427 1.505 -18.465 1.00 94.31 178 CYS A CA 1
ATOM 1416 C C . CYS A 1 178 ? 20.148 0.528 -19.408 1.00 94.31 178 CYS A C 1
ATOM 1418 O O . CYS A 1 178 ? 19.726 0.269 -20.536 1.00 94.31 178 CYS A O 1
ATOM 1420 N N . GLY A 1 179 ? 21.248 -0.056 -18.920 1.00 91.75 179 GLY A N 1
ATOM 1421 C CA . GLY A 1 179 ? 22.023 -1.089 -19.621 1.00 91.75 179 GLY A CA 1
ATOM 1422 C C . GLY A 1 179 ? 21.526 -2.522 -19.384 1.00 91.75 179 GLY A C 1
ATOM 1423 O O . GLY A 1 179 ? 22.166 -3.474 -19.832 1.00 91.75 179 GLY A O 1
ATOM 1424 N N . GLY A 1 180 ? 20.418 -2.684 -18.660 1.00 92.31 180 GLY A N 1
ATOM 1425 C CA . GLY A 1 180 ? 19.883 -3.962 -18.211 1.00 92.31 180 GLY A CA 1
ATOM 1426 C C . GLY A 1 180 ? 19.284 -4.847 -19.303 1.00 92.31 180 GLY A C 1
ATOM 1427 O O . GLY A 1 180 ? 19.176 -4.488 -20.477 1.00 92.31 180 GLY A O 1
ATOM 1428 N N . THR A 1 181 ? 18.882 -6.050 -18.894 1.00 94.81 181 THR A N 1
ATOM 1429 C CA . THR A 1 181 ? 18.069 -6.964 -19.704 1.00 94.81 181 THR A CA 1
ATOM 1430 C C . THR A 1 181 ? 16.604 -6.854 -19.307 1.00 94.81 181 THR A C 1
ATOM 1432 O O . THR A 1 181 ? 16.295 -6.889 -18.117 1.00 94.81 181 THR A O 1
ATOM 1435 N N . HIS A 1 182 ? 15.717 -6.816 -20.297 1.00 97.06 182 HIS A N 1
ATOM 1436 C CA . HIS A 1 182 ? 14.295 -6.522 -20.131 1.00 97.06 182 HIS A CA 1
ATOM 1437 C C . HIS A 1 182 ? 13.447 -7.529 -20.897 1.00 97.06 182 HIS A C 1
ATOM 1439 O O . HIS A 1 182 ? 13.889 -8.032 -21.932 1.00 97.06 182 HIS A O 1
ATOM 1445 N N . VAL A 1 183 ? 12.237 -7.812 -20.406 1.00 97.81 183 VAL A N 1
ATOM 1446 C CA . VAL A 1 183 ? 11.216 -8.475 -21.238 1.00 97.81 183 VAL A CA 1
ATOM 1447 C C . VAL A 1 183 ? 10.889 -7.602 -22.447 1.00 97.81 183 VAL A C 1
ATOM 1449 O O . VAL A 1 183 ? 11.137 -6.400 -22.402 1.00 97.81 183 VAL A O 1
ATOM 1452 N N . VAL A 1 184 ? 10.366 -8.200 -23.517 1.00 97.44 184 VAL A N 1
ATOM 1453 C CA . VAL A 1 184 ? 10.093 -7.495 -24.783 1.00 97.44 184 VAL A CA 1
ATOM 1454 C C . VAL A 1 184 ? 8.702 -6.870 -24.830 1.00 97.44 184 VAL A C 1
ATOM 1456 O O . VAL A 1 184 ? 8.462 -6.001 -25.659 1.00 97.44 184 VAL A O 1
ATOM 1459 N N . ASN A 1 185 ? 7.793 -7.287 -23.946 1.00 97.94 185 ASN A N 1
ATOM 1460 C CA . ASN A 1 185 ? 6.441 -6.752 -23.863 1.00 97.94 185 ASN A CA 1
ATOM 1461 C C . ASN A 1 185 ? 5.961 -6.718 -22.402 1.00 97.94 185 ASN A C 1
ATOM 1463 O O . ASN A 1 185 ? 6.306 -7.594 -21.605 1.00 97.94 185 ASN A O 1
ATOM 1467 N N . THR A 1 186 ? 5.160 -5.717 -22.027 1.00 98.31 186 THR A N 1
ATOM 1468 C CA . THR A 1 186 ? 4.669 -5.562 -20.646 1.00 98.31 186 THR A CA 1
ATOM 1469 C C . THR A 1 186 ? 3.761 -6.705 -20.201 1.00 98.31 186 THR A C 1
ATOM 1471 O O . THR A 1 186 ? 3.689 -6.976 -19.003 1.00 98.31 186 THR A O 1
ATOM 1474 N N . VAL A 1 187 ? 3.132 -7.434 -21.131 1.00 98.12 187 VAL A N 1
ATOM 1475 C CA . VAL A 1 187 ? 2.315 -8.616 -20.812 1.00 98.12 187 VAL A CA 1
ATOM 1476 C C . VAL A 1 187 ? 3.123 -9.712 -20.109 1.00 98.12 187 VAL A C 1
ATOM 1478 O O . VAL A 1 187 ? 2.586 -10.428 -19.262 1.00 98.12 187 VAL A O 1
ATOM 1481 N N . ASP A 1 188 ? 4.429 -9.801 -20.384 1.00 97.81 188 ASP A N 1
ATOM 1482 C CA . ASP A 1 188 ? 5.321 -10.800 -19.788 1.00 97.81 188 ASP A CA 1
ATOM 1483 C C . ASP A 1 188 ? 5.568 -10.564 -18.293 1.00 97.81 188 ASP A C 1
ATOM 1485 O O . ASP A 1 188 ? 6.088 -11.452 -17.610 1.00 97.81 188 ASP A O 1
ATOM 1489 N N . LEU A 1 189 ? 5.195 -9.390 -17.766 1.00 98.06 189 LEU A N 1
ATOM 1490 C CA . LEU A 1 189 ? 5.203 -9.116 -16.330 1.00 98.06 189 LEU A CA 1
ATOM 1491 C C . LEU A 1 189 ? 4.106 -9.887 -15.592 1.00 98.06 189 LEU A C 1
ATOM 1493 O O . LEU A 1 189 ? 4.281 -10.152 -14.405 1.00 98.06 189 LEU A O 1
ATOM 1497 N N . ILE A 1 190 ? 3.032 -10.291 -16.288 1.00 97.75 190 ILE A N 1
ATOM 1498 C CA . ILE A 1 190 ? 1.838 -11.000 -15.788 1.00 97.75 190 ILE A CA 1
ATOM 1499 C C . ILE A 1 190 ? 1.023 -10.166 -14.791 1.00 97.75 190 ILE A C 1
ATOM 1501 O O . ILE A 1 190 ? -0.173 -9.954 -14.985 1.00 97.75 190 ILE A O 1
ATOM 1505 N N . ASP A 1 191 ? 1.655 -9.714 -13.716 1.00 98.12 191 ASP A N 1
ATOM 1506 C CA . ASP A 1 191 ? 1.063 -8.922 -12.652 1.00 98.12 191 ASP A CA 1
ATOM 1507 C C . ASP A 1 191 ? 2.143 -8.174 -11.858 1.00 98.12 191 ASP A C 1
ATOM 1509 O O . ASP A 1 191 ? 3.326 -8.500 -11.956 1.00 98.12 191 ASP A O 1
ATOM 1513 N N . LEU A 1 192 ? 1.736 -7.195 -11.050 1.00 98.12 192 LEU A N 1
ATOM 1514 C CA . LEU A 1 192 ? 2.609 -6.435 -10.163 1.00 98.12 192 LEU A CA 1
ATOM 1515 C C . LEU A 1 192 ? 1.887 -6.097 -8.857 1.00 98.12 192 LEU A C 1
ATOM 1517 O O . LEU A 1 192 ? 0.779 -5.561 -8.872 1.00 98.12 192 LEU A O 1
ATOM 1521 N N . VAL A 1 193 ? 2.549 -6.377 -7.732 1.00 98.06 193 VAL A N 1
ATOM 1522 C CA . VAL A 1 193 ? 2.050 -6.096 -6.377 1.00 98.06 193 VAL A CA 1
ATOM 1523 C C . VAL A 1 193 ? 3.176 -5.537 -5.511 1.00 98.06 193 VAL A C 1
ATOM 1525 O O . VAL A 1 193 ? 4.312 -6.009 -5.569 1.00 98.06 193 VAL A O 1
ATOM 1528 N N . VAL A 1 194 ? 2.863 -4.556 -4.671 1.00 97.94 194 VAL A N 1
ATOM 1529 C CA . VAL A 1 194 ? 3.733 -4.046 -3.611 1.00 97.94 194 VAL A CA 1
ATOM 1530 C C . VAL A 1 194 ? 3.532 -4.894 -2.364 1.00 97.94 194 VAL A C 1
ATOM 1532 O O . VAL A 1 194 ? 2.424 -5.022 -1.858 1.00 97.94 194 VAL A O 1
ATOM 1535 N N . ILE A 1 195 ? 4.613 -5.441 -1.816 1.00 95.62 195 ILE A N 1
ATOM 1536 C CA . ILE A 1 195 ? 4.605 -6.249 -0.582 1.00 95.62 195 ILE A CA 1
ATOM 1537 C C . ILE A 1 195 ? 5.220 -5.505 0.611 1.00 95.62 195 ILE A C 1
ATOM 1539 O O . ILE A 1 195 ? 5.071 -5.908 1.771 1.00 95.62 195 ILE A O 1
ATOM 1543 N N . GLY A 1 196 ? 5.880 -4.371 0.361 1.00 93.50 196 GLY A N 1
ATOM 1544 C CA . GLY A 1 196 ? 6.476 -3.554 1.410 1.00 93.50 196 GLY A CA 1
ATOM 1545 C C . GLY A 1 196 ? 6.608 -2.082 1.044 1.00 93.50 196 GLY A C 1
ATOM 1546 O O . GLY A 1 196 ? 6.980 -1.735 -0.072 1.00 93.50 196 GLY A O 1
ATOM 1547 N N . LEU A 1 197 ? 6.369 -1.232 2.040 1.00 92.00 197 LEU A N 1
ATOM 1548 C CA . LEU A 1 197 ? 6.667 0.195 2.021 1.00 92.00 197 LEU A CA 1
ATOM 1549 C C . LEU A 1 197 ? 7.423 0.549 3.306 1.00 92.00 197 LEU A C 1
ATOM 1551 O O . LEU A 1 197 ? 6.903 0.379 4.412 1.00 92.00 197 LEU A O 1
ATOM 1555 N N . ARG A 1 198 ? 8.662 1.022 3.168 1.00 89.88 198 ARG A N 1
ATOM 1556 C CA . ARG A 1 198 ? 9.524 1.455 4.279 1.00 89.88 198 ARG A CA 1
ATOM 1557 C C . ARG A 1 198 ? 9.826 2.949 4.170 1.00 89.88 198 ARG A C 1
ATOM 1559 O O . ARG A 1 198 ? 9.717 3.532 3.095 1.00 89.88 198 ARG A O 1
ATOM 1566 N N . GLY A 1 199 ? 10.199 3.565 5.293 1.00 81.75 199 GLY A N 1
ATOM 1567 C CA . GLY A 1 199 ? 10.518 4.996 5.335 1.00 81.75 199 GLY A CA 1
ATOM 1568 C C . GLY A 1 199 ? 9.289 5.912 5.342 1.00 81.75 199 GLY A C 1
ATOM 1569 O O . GLY A 1 199 ? 9.375 7.051 4.905 1.00 81.75 199 GLY A O 1
ATOM 1570 N N . ARG A 1 200 ? 8.132 5.458 5.858 1.00 64.31 200 ARG A N 1
ATOM 1571 C CA . ARG A 1 200 ? 6.877 6.246 5.864 1.00 64.31 200 ARG A CA 1
ATOM 1572 C C . ARG A 1 200 ? 7.012 7.661 6.449 1.00 64.31 200 ARG A C 1
ATOM 1574 O O . ARG A 1 200 ? 6.358 8.541 5.920 1.00 64.31 200 ARG A O 1
ATOM 1581 N N . LYS A 1 201 ? 7.909 7.896 7.414 1.00 59.78 201 LYS A N 1
ATOM 1582 C CA . LYS A 1 201 ? 8.194 9.222 8.016 1.00 59.78 201 LYS A CA 1
ATOM 1583 C C . LYS A 1 201 ? 9.506 9.874 7.549 1.00 59.78 201 LYS A C 1
ATOM 1585 O O . LYS A 1 201 ? 9.968 10.845 8.131 1.00 59.78 201 LYS A O 1
ATOM 1590 N N . GLN A 1 202 ? 10.175 9.276 6.567 1.00 72.06 202 GLN A N 1
ATOM 1591 C CA . GLN A 1 202 ? 11.439 9.765 6.014 1.00 72.06 202 GLN A CA 1
ATOM 1592 C C . GLN A 1 202 ? 11.190 10.349 4.625 1.00 72.06 202 GLN A C 1
ATOM 1594 O O . GLN A 1 202 ? 10.266 9.916 3.939 1.00 72.06 202 GLN A O 1
ATOM 1599 N N . ALA A 1 203 ? 12.023 11.292 4.187 1.00 78.31 203 ALA A N 1
ATOM 1600 C CA . ALA A 1 203 ? 11.928 11.850 2.835 1.00 78.31 203 ALA A CA 1
ATOM 1601 C C . ALA A 1 203 ? 12.064 10.760 1.753 1.00 78.31 203 ALA A C 1
ATOM 1603 O O . ALA A 1 203 ? 11.401 10.811 0.723 1.00 78.31 203 ALA A O 1
ATOM 1604 N N . VAL A 1 204 ? 12.872 9.724 2.007 1.00 86.75 204 VAL A N 1
ATOM 1605 C CA . VAL A 1 204 ? 13.046 8.586 1.094 1.00 86.75 204 VAL A CA 1
ATOM 1606 C C . VAL A 1 204 ? 12.084 7.455 1.448 1.00 86.75 204 VAL A C 1
ATOM 1608 O O . VAL A 1 204 ? 12.131 6.897 2.545 1.00 86.75 204 VAL A O 1
ATOM 1611 N N . LYS A 1 205 ? 11.243 7.078 0.485 1.00 91.69 205 LYS A N 1
ATOM 1612 C CA . LYS A 1 205 ? 10.375 5.902 0.543 1.00 91.69 205 LYS A CA 1
ATOM 1613 C C . LYS A 1 205 ? 11.012 4.750 -0.219 1.00 91.69 205 LYS A C 1
ATOM 1615 O O . LYS A 1 205 ? 11.457 4.918 -1.353 1.00 91.69 205 LYS A O 1
ATOM 1620 N N . GLN A 1 206 ? 11.016 3.572 0.394 1.00 94.75 206 GLN A N 1
ATOM 1621 C CA . GLN A 1 206 ? 11.449 2.333 -0.246 1.00 94.75 206 GLN A CA 1
ATOM 1622 C C . GLN A 1 206 ? 10.235 1.443 -0.491 1.00 94.75 206 GLN A C 1
ATOM 1624 O O . GLN A 1 206 ? 9.620 0.950 0.458 1.00 94.75 206 GLN A O 1
ATOM 1629 N N . PHE A 1 207 ? 9.927 1.220 -1.762 1.00 96.50 207 PHE A N 1
ATOM 1630 C CA . PHE A 1 207 ? 8.904 0.289 -2.218 1.00 96.50 207 PHE A CA 1
ATOM 1631 C C . PHE A 1 207 ? 9.554 -1.050 -2.543 1.00 96.50 207 PHE A C 1
ATOM 1633 O O . PHE A 1 207 ? 10.591 -1.101 -3.204 1.00 96.50 207 PHE A O 1
ATOM 1640 N N . VAL A 1 208 ? 8.935 -2.132 -2.084 1.00 97.12 208 VAL A N 1
ATOM 1641 C CA . VAL A 1 208 ? 9.325 -3.504 -2.407 1.00 97.12 208 VAL A CA 1
ATOM 1642 C C . VAL A 1 208 ? 8.164 -4.144 -3.143 1.00 97.12 208 VAL A C 1
ATOM 1644 O O . VAL A 1 208 ? 7.075 -4.273 -2.579 1.00 97.12 208 VAL A O 1
ATOM 1647 N N . GLY A 1 209 ? 8.399 -4.531 -4.391 1.00 97.62 209 GLY A N 1
ATOM 1648 C CA . GLY A 1 209 ? 7.392 -5.131 -5.251 1.00 97.62 209 GLY A CA 1
ATOM 1649 C C . GLY A 1 209 ? 7.801 -6.500 -5.771 1.00 97.62 209 GLY A C 1
ATOM 1650 O O . GLY A 1 209 ? 8.978 -6.862 -5.802 1.00 97.62 209 GLY A O 1
ATOM 1651 N N . VAL A 1 210 ? 6.800 -7.261 -6.186 1.00 97.75 210 VAL A N 1
ATOM 1652 C CA . VAL A 1 210 ? 6.928 -8.564 -6.839 1.00 97.75 210 VAL A CA 1
ATOM 1653 C C . VAL A 1 210 ? 6.165 -8.528 -8.159 1.00 97.75 210 VAL A C 1
ATOM 1655 O O . VAL A 1 210 ? 5.194 -7.781 -8.293 1.00 97.75 210 VAL A O 1
ATOM 1658 N N . VAL A 1 211 ? 6.598 -9.334 -9.130 1.00 98.06 211 VAL A N 1
ATOM 1659 C CA . VAL A 1 211 ? 5.908 -9.526 -10.418 1.00 98.06 211 VAL A CA 1
ATOM 1660 C C . VAL A 1 211 ? 5.794 -11.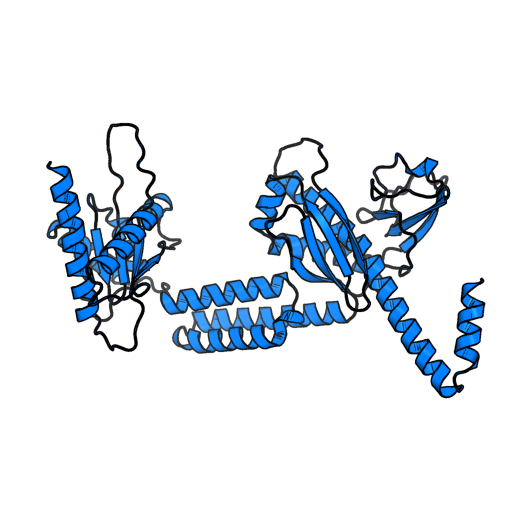001 -10.784 1.00 98.06 211 VAL A C 1
ATOM 1662 O O . VAL A 1 211 ? 6.358 -11.866 -10.110 1.00 98.06 211 VAL A O 1
ATOM 1665 N N . GLY A 1 212 ? 5.075 -11.300 -11.862 1.00 96.88 212 GLY A N 1
ATOM 1666 C CA . GLY A 1 212 ? 4.868 -12.662 -12.335 1.00 96.88 212 GLY A CA 1
ATOM 1667 C C . GLY A 1 212 ? 3.764 -13.385 -11.566 1.00 96.88 212 GLY A C 1
ATOM 1668 O O . GLY A 1 212 ? 2.878 -12.775 -10.961 1.00 96.88 212 GLY A O 1
ATOM 1669 N N . ASP A 1 213 ? 3.848 -14.714 -11.541 1.00 94.94 213 ASP A N 1
ATOM 1670 C CA . ASP A 1 213 ? 2.901 -15.555 -10.809 1.00 94.94 213 ASP A CA 1
ATOM 1671 C C . ASP A 1 213 ? 2.892 -15.264 -9.306 1.00 94.94 213 ASP A C 1
ATOM 1673 O O . ASP A 1 213 ? 1.829 -15.281 -8.691 1.00 94.94 213 ASP A O 1
ATOM 1677 N N . ASN A 1 214 ? 4.036 -14.904 -8.717 1.00 94.00 214 ASN A N 1
ATOM 1678 C CA . ASN A 1 214 ? 4.114 -14.537 -7.300 1.00 94.00 214 ASN A CA 1
ATOM 1679 C C . ASN A 1 214 ? 3.220 -13.334 -6.968 1.00 94.00 214 ASN A C 1
ATOM 1681 O O . ASN A 1 214 ? 2.500 -13.362 -5.970 1.00 94.00 214 ASN A O 1
ATOM 1685 N N . ALA A 1 215 ? 3.216 -12.309 -7.825 1.00 97.38 215 ALA A N 1
ATOM 1686 C CA . ALA A 1 215 ? 2.338 -11.151 -7.669 1.00 97.38 215 ALA A CA 1
ATOM 1687 C C . ALA A 1 215 ? 0.865 -11.535 -7.827 1.00 97.38 215 ALA A C 1
ATOM 1689 O O . ALA A 1 215 ? 0.042 -11.183 -6.981 1.00 97.38 215 ALA A O 1
ATOM 1690 N N . ARG A 1 216 ? 0.550 -12.346 -8.845 1.00 96.94 216 ARG A N 1
ATOM 1691 C CA . ARG A 1 216 ? -0.811 -12.843 -9.077 1.00 96.94 216 ARG A CA 1
ATOM 1692 C C . ARG A 1 216 ? -1.346 -13.626 -7.881 1.00 96.94 216 ARG A C 1
ATOM 1694 O O . ARG A 1 216 ? -2.485 -13.409 -7.473 1.00 96.94 216 ARG A O 1
ATOM 1701 N N . GLN A 1 217 ? -0.538 -14.520 -7.313 1.00 96.19 217 GLN A N 1
ATOM 1702 C CA . GLN A 1 217 ? -0.911 -15.304 -6.136 1.00 96.19 217 GLN A CA 1
ATOM 1703 C C . GLN A 1 217 ? -1.095 -14.418 -4.902 1.00 96.19 217 GLN A C 1
ATOM 1705 O O . GLN A 1 217 ? -2.073 -14.594 -4.178 1.00 96.19 217 GLN A O 1
ATOM 1710 N N . ALA A 1 218 ? -0.207 -13.442 -4.682 1.00 96.44 218 ALA A N 1
ATOM 1711 C CA . ALA A 1 218 ? -0.355 -12.486 -3.588 1.00 96.44 218 ALA A CA 1
ATOM 1712 C C . ALA A 1 218 ? -1.680 -11.718 -3.698 1.00 96.44 218 ALA A C 1
ATOM 1714 O O . ALA A 1 218 ? -2.451 -11.691 -2.740 1.00 96.44 218 ALA A O 1
ATOM 1715 N N . ARG A 1 219 ? -2.003 -11.179 -4.882 1.00 96.44 219 ARG A N 1
ATOM 1716 C CA . ARG A 1 219 ? -3.272 -10.474 -5.108 1.00 96.44 219 ARG A CA 1
ATOM 1717 C C . ARG A 1 219 ? -4.487 -11.363 -4.844 1.00 96.44 219 ARG A C 1
ATOM 1719 O O . ARG A 1 219 ? -5.364 -10.961 -4.090 1.00 96.44 219 ARG A O 1
ATOM 1726 N N . LEU A 1 220 ? -4.531 -12.569 -5.417 1.00 96.50 220 LEU A N 1
ATOM 1727 C CA . LEU A 1 220 ? -5.663 -13.490 -5.233 1.00 96.50 220 LEU A CA 1
ATOM 1728 C C . LEU A 1 220 ? -5.877 -13.855 -3.756 1.00 96.50 220 LEU A C 1
ATOM 1730 O O . LEU A 1 220 ? -7.015 -13.921 -3.289 1.00 96.50 220 LEU A O 1
ATOM 1734 N N . ARG A 1 221 ? -4.790 -14.052 -2.999 1.00 95.25 221 ARG A N 1
ATOM 1735 C CA . ARG A 1 221 ? -4.861 -14.266 -1.545 1.00 95.25 221 ARG A CA 1
ATOM 1736 C C . ARG A 1 221 ? -5.407 -13.037 -0.823 1.00 95.25 221 ARG A C 1
ATOM 1738 O O . ARG A 1 221 ? -6.309 -13.186 -0.002 1.00 95.25 221 ARG A O 1
ATOM 1745 N N . GLY A 1 222 ? -4.908 -11.845 -1.159 1.00 95.06 222 GLY A N 1
ATOM 1746 C CA . GLY A 1 222 ? -5.406 -10.570 -0.635 1.00 95.06 222 GLY A CA 1
ATOM 1747 C C . GLY A 1 222 ? -6.909 -10.407 -0.854 1.00 95.06 222 GLY A C 1
ATOM 1748 O O . GLY A 1 222 ? -7.658 -10.236 0.105 1.00 95.06 222 GLY A O 1
ATOM 1749 N N . GLU A 1 223 ? -7.377 -10.577 -2.091 1.00 95.06 223 GLU A N 1
ATOM 1750 C CA . GLU A 1 223 ? -8.795 -10.491 -2.467 1.00 95.06 223 GLU A CA 1
ATOM 1751 C C . GLU A 1 223 ? -9.669 -11.496 -1.698 1.00 95.06 223 GLU A C 1
ATOM 1753 O O . GLU A 1 223 ? -10.704 -11.126 -1.134 1.00 95.06 223 GLU A O 1
ATOM 1758 N N . SER A 1 224 ? -9.234 -12.758 -1.620 1.00 95.06 224 SER A N 1
ATOM 1759 C CA . SER A 1 224 ? -9.929 -13.809 -0.867 1.00 95.06 224 SER A CA 1
ATOM 1760 C C . SER A 1 224 ? -10.029 -13.478 0.626 1.00 95.06 224 SER A C 1
ATOM 1762 O O . SER A 1 224 ? -11.076 -13.666 1.261 1.00 95.06 224 SER A O 1
ATOM 1764 N N . PHE A 1 225 ? -8.953 -12.951 1.209 1.00 94.38 225 PHE A N 1
ATOM 1765 C CA . PHE A 1 225 ? -8.908 -12.629 2.630 1.00 94.38 225 PHE A CA 1
ATOM 1766 C C . PHE A 1 225 ? -9.734 -11.377 2.958 1.00 94.38 225 PHE A C 1
ATOM 1768 O O . PHE A 1 225 ? -10.504 -11.379 3.921 1.00 94.38 225 PHE A O 1
ATOM 1775 N N . LEU A 1 226 ? -9.683 -10.349 2.106 1.00 92.62 226 LEU A N 1
ATOM 1776 C CA . LEU A 1 226 ? -10.557 -9.179 2.202 1.00 92.62 226 LEU A CA 1
ATOM 1777 C C . LEU A 1 226 ? -12.038 -9.562 2.100 1.00 92.62 226 LEU A C 1
ATOM 1779 O O . LEU A 1 226 ? -12.853 -9.054 2.869 1.00 92.62 226 LEU A O 1
ATOM 1783 N N . SER A 1 227 ? -12.398 -10.479 1.196 1.00 95.38 227 SER A N 1
ATOM 1784 C CA . SER A 1 227 ? -13.764 -11.016 1.107 1.00 95.38 227 SER A CA 1
ATOM 1785 C C . SER A 1 227 ? -14.179 -11.721 2.403 1.00 95.38 227 SER A C 1
ATOM 1787 O O . SER A 1 227 ? -15.255 -11.464 2.947 1.00 95.38 227 SER A O 1
ATOM 1789 N N . SER A 1 228 ? -13.283 -12.538 2.963 1.00 95.31 228 SER A N 1
ATOM 1790 C CA . SER A 1 228 ? -13.511 -13.227 4.237 1.00 95.31 228 SER A CA 1
ATOM 1791 C C . SER A 1 228 ? -13.720 -12.252 5.398 1.00 95.31 228 SER A C 1
ATOM 1793 O O . SER A 1 228 ? -14.617 -12.461 6.216 1.00 95.31 228 SER A O 1
ATOM 1795 N N . VAL A 1 229 ? -12.940 -11.166 5.457 1.00 93.69 229 VAL A N 1
ATOM 1796 C CA . VAL A 1 229 ? -13.130 -10.095 6.444 1.00 93.69 229 VAL A CA 1
ATOM 1797 C C . VAL A 1 229 ? -14.478 -9.414 6.260 1.00 93.69 229 VAL A C 1
ATOM 1799 O O . VAL A 1 229 ? -15.221 -9.348 7.230 1.00 93.69 229 VAL A O 1
ATOM 1802 N N . ARG A 1 230 ? -14.860 -9.005 5.045 1.00 92.44 230 ARG A N 1
ATOM 1803 C CA . ARG A 1 230 ? -16.166 -8.362 4.785 1.00 92.44 230 ARG A CA 1
ATOM 1804 C C . ARG A 1 230 ? -17.348 -9.232 5.222 1.00 92.44 230 ARG A C 1
ATOM 1806 O O . ARG A 1 230 ? -18.265 -8.746 5.880 1.00 92.44 230 ARG A O 1
ATOM 1813 N N . ASN A 1 231 ? -17.305 -10.530 4.920 1.00 94.69 231 ASN A N 1
ATOM 1814 C CA . ASN A 1 231 ? -18.336 -11.477 5.357 1.00 94.69 231 ASN A CA 1
ATOM 1815 C C . ASN A 1 231 ? -18.403 -11.581 6.887 1.00 94.69 231 ASN A C 1
ATOM 1817 O O . ASN A 1 231 ? -19.484 -11.666 7.470 1.00 94.69 231 ASN A O 1
ATOM 1821 N N . ARG A 1 232 ? -17.246 -11.547 7.552 1.00 94.56 232 ARG A N 1
ATOM 1822 C CA . ARG A 1 232 ? -17.167 -11.557 9.015 1.00 94.56 232 ARG A CA 1
ATOM 1823 C C . ARG A 1 232 ? -17.613 -10.238 9.628 1.00 94.56 232 ARG A C 1
ATOM 1825 O O . ARG A 1 232 ? -18.252 -10.282 10.665 1.00 94.56 232 ARG A O 1
ATOM 1832 N N . GLU A 1 233 ? -17.378 -9.094 8.993 1.00 89.06 233 GLU A N 1
ATOM 1833 C CA . GLU A 1 233 ? -17.936 -7.811 9.444 1.00 89.06 233 GLU A CA 1
ATOM 1834 C C . GLU A 1 233 ? -19.459 -7.823 9.425 1.00 89.06 233 GLU A C 1
ATOM 1836 O O . GLU A 1 233 ? -20.084 -7.443 10.414 1.00 89.06 233 GLU A O 1
ATOM 1841 N N . ALA A 1 234 ? -20.060 -8.333 8.346 1.00 88.31 234 ALA A N 1
ATOM 1842 C CA . ALA A 1 234 ? -21.507 -8.513 8.270 1.00 88.31 234 ALA A CA 1
ATOM 1843 C C . ALA A 1 234 ? -22.017 -9.455 9.377 1.00 88.31 234 ALA A C 1
ATOM 1845 O O . ALA A 1 234 ? -23.041 -9.187 10.006 1.00 88.31 234 ALA A O 1
ATOM 1846 N N . ARG A 1 235 ? -21.270 -10.527 9.672 1.00 90.38 235 ARG A N 1
ATOM 1847 C CA . ARG A 1 235 ? -21.596 -11.459 10.756 1.00 90.38 235 ARG A CA 1
ATOM 1848 C C . ARG A 1 235 ? -21.456 -10.829 12.144 1.00 90.38 235 ARG A C 1
ATOM 1850 O O . ARG A 1 235 ? -22.356 -10.998 12.950 1.00 90.38 235 ARG A O 1
ATOM 1857 N N . ILE A 1 236 ? -20.405 -10.050 12.400 1.00 86.94 236 ILE A N 1
ATOM 1858 C CA . ILE A 1 236 ? -20.211 -9.281 13.643 1.00 86.94 236 ILE A CA 1
ATOM 1859 C C . ILE A 1 236 ? -21.349 -8.276 13.843 1.00 86.94 236 ILE A C 1
ATOM 1861 O O . ILE A 1 236 ? -21.790 -8.057 14.971 1.00 86.94 236 ILE A O 1
ATOM 1865 N N . ALA A 1 237 ? -21.819 -7.644 12.765 1.00 79.75 237 ALA A N 1
ATOM 1866 C CA . ALA A 1 237 ? -22.943 -6.719 12.829 1.00 79.75 237 ALA A CA 1
ATOM 1867 C C . ALA A 1 237 ? -24.245 -7.432 13.236 1.00 79.75 237 ALA A C 1
ATOM 1869 O O . ALA A 1 237 ? -24.995 -6.897 14.046 1.00 79.75 237 ALA A O 1
ATOM 1870 N N . ALA A 1 238 ? -24.488 -8.645 12.725 1.00 83.62 238 ALA A N 1
ATOM 1871 C CA . ALA A 1 238 ? -25.662 -9.450 13.071 1.00 83.62 238 ALA A CA 1
ATOM 1872 C C . ALA A 1 238 ? -25.549 -10.161 14.436 1.00 83.62 238 ALA A C 1
ATOM 1874 O O . ALA A 1 238 ? -26.541 -10.290 15.150 1.00 83.62 238 ALA A O 1
ATOM 1875 N N . TYR A 1 239 ? -24.345 -10.604 14.808 1.00 83.69 239 TYR A N 1
ATOM 1876 C CA . TYR A 1 239 ? -24.057 -11.410 15.998 1.00 83.69 239 TYR A CA 1
ATOM 1877 C C . TYR A 1 239 ? -22.845 -10.847 16.761 1.00 83.69 239 TYR A C 1
ATOM 1879 O O . TYR A 1 239 ? -21.739 -11.394 16.708 1.00 83.69 239 TYR A O 1
ATOM 1887 N N . PRO A 1 240 ? -23.024 -9.755 17.522 1.00 78.50 240 PRO A N 1
ATOM 1888 C CA . PRO A 1 240 ? -21.915 -9.041 18.164 1.00 78.50 240 PRO A CA 1
ATOM 1889 C C . PRO A 1 240 ? -21.172 -9.868 19.220 1.00 78.50 240 PRO A C 1
ATOM 1891 O O . PRO A 1 240 ? -20.001 -9.614 19.503 1.00 78.50 240 PRO A O 1
ATOM 1894 N N . THR A 1 241 ? -21.835 -10.878 19.787 1.00 81.19 241 THR A N 1
ATOM 1895 C CA . THR A 1 241 ? -21.252 -11.835 20.738 1.00 81.19 241 THR A CA 1
ATOM 1896 C C . THR A 1 241 ? -20.125 -12.668 20.124 1.00 81.19 241 THR A C 1
ATOM 1898 O O . THR A 1 241 ? -19.264 -13.153 20.852 1.00 81.19 241 THR A O 1
ATOM 1901 N N . GLU A 1 242 ? -20.078 -12.804 18.795 1.00 88.12 242 GLU A N 1
ATOM 1902 C CA . GLU A 1 242 ? -19.051 -13.573 18.081 1.00 88.12 242 GLU A CA 1
ATOM 1903 C C . GLU A 1 242 ? -17.773 -12.764 17.788 1.00 88.12 242 GLU A C 1
ATOM 1905 O O . GLU A 1 242 ? -16.793 -13.306 17.270 1.00 88.12 242 GLU A O 1
ATOM 1910 N N . LEU A 1 243 ? -17.735 -11.473 18.149 1.00 86.19 243 LEU A N 1
ATOM 1911 C CA . LEU A 1 243 ? -16.614 -10.569 17.865 1.00 86.19 243 LEU A CA 1
ATOM 1912 C C . LEU A 1 243 ? -15.253 -11.122 18.321 1.00 86.19 243 LEU A C 1
ATOM 1914 O O . LEU A 1 243 ? -14.264 -10.970 17.606 1.00 86.19 243 LEU A O 1
ATOM 1918 N N . ALA A 1 244 ? -15.192 -11.781 19.482 1.00 86.81 244 ALA A N 1
ATOM 1919 C CA . ALA A 1 244 ? -13.949 -12.358 19.999 1.00 86.81 244 ALA A CA 1
ATOM 1920 C C . ALA A 1 244 ? -13.371 -13.431 19.058 1.00 86.81 244 ALA A C 1
ATOM 1922 O O . ALA A 1 244 ? -12.200 -13.356 18.698 1.00 86.81 244 ALA A O 1
ATOM 1923 N N . VAL A 1 245 ? -14.212 -14.347 18.569 1.00 92.75 245 VAL A N 1
ATOM 1924 C CA . VAL A 1 245 ? -13.806 -15.424 17.649 1.00 92.75 245 VAL A CA 1
ATOM 1925 C C . VAL A 1 245 ? -13.301 -14.855 16.320 1.00 92.75 245 VAL A C 1
ATOM 1927 O O . VAL A 1 245 ? -12.365 -15.380 15.715 1.00 92.75 245 VAL A O 1
ATOM 1930 N N . HIS A 1 246 ? -13.901 -13.761 15.847 1.00 94.31 246 HIS A N 1
ATOM 1931 C CA . HIS A 1 246 ? -13.456 -13.105 14.620 1.00 94.31 246 HIS A CA 1
ATOM 1932 C C . HIS A 1 246 ? -12.126 -12.361 14.786 1.00 94.31 246 HIS A C 1
ATOM 1934 O O . HIS A 1 246 ? -11.313 -12.397 13.862 1.00 94.31 246 HIS A O 1
ATOM 1940 N N . ILE A 1 247 ? -11.879 -11.750 15.950 1.00 91.00 247 ILE A N 1
ATOM 1941 C CA . ILE A 1 247 ? -10.579 -11.158 16.296 1.00 91.00 247 ILE A CA 1
ATOM 1942 C C . ILE A 1 247 ? -9.493 -12.235 16.313 1.00 91.00 247 ILE A C 1
ATOM 1944 O O . ILE A 1 247 ? -8.474 -12.051 15.654 1.00 91.00 247 ILE A O 1
ATOM 1948 N N . ASP A 1 248 ? -9.723 -13.353 17.005 1.00 92.75 248 ASP A N 1
ATOM 1949 C CA . ASP A 1 248 ? -8.731 -14.428 17.141 1.00 92.75 248 ASP A CA 1
ATOM 1950 C C . ASP A 1 248 ? -8.386 -15.057 15.783 1.00 92.75 248 ASP A C 1
ATOM 1952 O O . ASP A 1 248 ? -7.220 -15.327 15.486 1.00 92.75 248 ASP A O 1
ATOM 1956 N N . TRP A 1 249 ? -9.389 -15.223 14.914 1.00 96.12 249 TRP A N 1
ATOM 1957 C CA . TRP A 1 249 ? -9.172 -15.660 13.536 1.00 96.12 249 TRP A CA 1
ATOM 1958 C C . TRP A 1 249 ? -8.319 -14.667 12.736 1.00 96.12 249 TRP A C 1
ATOM 1960 O O . TRP A 1 249 ? -7.341 -15.078 12.119 1.00 96.12 249 TRP A O 1
ATOM 1970 N N . LEU A 1 250 ? -8.660 -13.372 12.747 1.00 94.56 250 LEU A N 1
ATOM 1971 C CA . LEU A 1 250 ? -7.940 -12.373 11.948 1.00 94.56 250 LEU A CA 1
ATOM 1972 C C . LEU A 1 250 ? -6.494 -12.203 12.434 1.00 94.56 250 LEU A C 1
ATOM 1974 O O . LEU A 1 250 ? -5.589 -12.055 11.617 1.00 94.56 250 LEU A O 1
ATOM 1978 N N . ASP A 1 251 ? -6.273 -12.265 13.747 1.00 93.50 251 ASP A N 1
ATOM 1979 C CA . ASP A 1 251 ? -4.936 -12.237 14.345 1.00 93.50 251 ASP A CA 1
ATOM 1980 C C . ASP A 1 251 ? -4.103 -13.456 13.910 1.00 93.50 251 ASP A C 1
ATOM 1982 O O . ASP A 1 251 ? -2.958 -13.305 13.482 1.00 93.50 251 ASP A O 1
ATOM 1986 N N . SER A 1 252 ? -4.705 -14.652 13.925 1.00 93.94 252 SER A N 1
ATOM 1987 C CA . SER A 1 252 ? -4.052 -15.900 13.504 1.00 93.94 252 SER A CA 1
ATOM 1988 C C . SER A 1 252 ? -3.690 -15.903 12.016 1.00 93.94 252 SER A C 1
ATOM 1990 O O . SER A 1 252 ? -2.563 -16.234 11.651 1.00 93.94 252 SER A O 1
ATOM 1992 N N . GLU A 1 253 ? -4.618 -15.502 11.147 1.00 92.94 253 GLU A N 1
ATOM 1993 C CA . GLU A 1 253 ? -4.380 -15.437 9.701 1.00 92.94 253 GLU A CA 1
ATOM 1994 C C . GLU A 1 253 ? -3.313 -14.392 9.344 1.00 92.94 253 GLU A C 1
ATOM 1996 O O . GLU A 1 253 ? -2.418 -14.657 8.537 1.00 92.94 253 GLU A O 1
ATOM 2001 N N . LEU A 1 254 ? -3.347 -13.213 9.983 1.00 90.75 254 LEU A N 1
ATOM 2002 C CA . LEU A 1 254 ? -2.313 -12.195 9.788 1.00 90.75 254 LEU A CA 1
ATOM 2003 C C . LEU A 1 254 ? -0.938 -12.695 10.238 1.00 90.75 254 LEU A C 1
ATOM 2005 O O . LEU A 1 254 ? 0.049 -12.424 9.553 1.00 90.75 254 LEU A O 1
ATOM 2009 N N . ALA A 1 255 ? -0.853 -13.449 11.336 1.00 90.12 255 ALA A N 1
ATOM 2010 C CA . ALA A 1 255 ? 0.405 -14.038 11.788 1.00 90.12 255 ALA A CA 1
ATOM 2011 C C . ALA A 1 255 ? 0.973 -15.057 10.782 1.00 90.12 255 ALA A C 1
ATOM 2013 O O . ALA A 1 255 ? 2.182 -15.086 10.563 1.00 90.12 255 ALA A O 1
ATOM 2014 N N . GLN A 1 256 ? 0.120 -15.857 10.136 1.00 89.69 256 GLN A N 1
ATOM 2015 C CA . GLN A 1 256 ? 0.548 -16.902 9.197 1.00 89.69 256 GLN A CA 1
ATOM 2016 C C . GLN A 1 256 ? 0.903 -16.373 7.801 1.00 89.69 256 GLN A C 1
ATOM 2018 O O . GLN A 1 256 ? 1.790 -16.917 7.146 1.00 89.69 256 GLN A O 1
ATOM 2023 N N . GLN A 1 257 ? 0.222 -15.323 7.329 1.00 85.75 257 GLN A N 1
ATOM 2024 C CA . GLN A 1 257 ? 0.288 -14.902 5.923 1.00 85.75 257 GLN A CA 1
ATOM 2025 C C . GLN A 1 257 ? 0.958 -13.537 5.695 1.00 85.75 257 GLN A C 1
ATOM 2027 O O . GLN A 1 257 ? 0.931 -13.026 4.576 1.00 85.75 257 GLN A O 1
ATOM 2032 N N . THR A 1 258 ? 1.580 -12.936 6.720 1.00 78.19 258 THR A N 1
ATOM 2033 C CA . THR A 1 258 ? 2.104 -11.553 6.669 1.00 78.19 258 THR A CA 1
ATOM 2034 C C . THR A 1 258 ? 2.944 -11.246 5.422 1.00 78.19 258 THR A C 1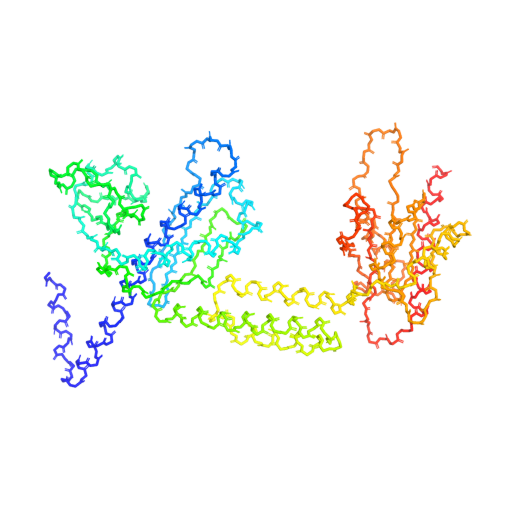
ATOM 2036 O O . THR A 1 258 ? 2.770 -10.171 4.849 1.00 78.19 258 THR A O 1
ATOM 2039 N N . ASP A 1 259 ? 3.813 -12.150 4.971 1.00 80.19 259 ASP A N 1
ATOM 2040 C CA . ASP A 1 259 ? 4.732 -11.890 3.848 1.00 80.19 259 ASP A CA 1
ATOM 2041 C C . ASP A 1 259 ? 4.166 -12.259 2.468 1.00 80.19 259 ASP A C 1
ATOM 2043 O O . ASP A 1 259 ? 4.802 -12.006 1.447 1.00 80.19 259 ASP A O 1
ATOM 2047 N N . GLN A 1 260 ? 2.968 -12.845 2.418 1.00 87.75 260 GLN A N 1
ATOM 2048 C CA . GLN A 1 260 ? 2.345 -13.334 1.182 1.00 87.75 260 GLN A CA 1
ATOM 2049 C C . GLN A 1 260 ? 1.205 -12.443 0.683 1.00 87.75 260 GLN A C 1
ATOM 2051 O O . GLN A 1 260 ? 0.603 -12.745 -0.349 1.00 87.75 260 GLN A O 1
ATOM 2056 N N . LEU A 1 261 ? 0.893 -11.375 1.418 1.00 93.44 261 LEU A N 1
ATOM 2057 C CA . LEU A 1 261 ? -0.202 -10.460 1.122 1.00 93.44 261 LEU A CA 1
ATOM 2058 C C . LEU A 1 261 ? 0.315 -9.153 0.504 1.00 93.44 261 LEU A C 1
ATOM 2060 O O . LEU A 1 261 ? 1.394 -8.679 0.883 1.00 93.44 261 LEU A O 1
ATOM 2064 N N . PRO A 1 262 ? -0.473 -8.519 -0.383 1.00 96.50 262 PRO A N 1
ATOM 2065 C CA . PRO A 1 262 ? -0.238 -7.147 -0.802 1.00 96.50 262 PRO A CA 1
ATOM 2066 C C . PRO A 1 262 ? -0.127 -6.227 0.415 1.00 96.50 262 PRO A C 1
ATOM 2068 O O . PRO A 1 262 ? -0.854 -6.370 1.402 1.00 96.50 262 PRO A O 1
ATOM 2071 N N . TYR A 1 263 ? 0.775 -5.254 0.341 1.00 94.44 263 TYR A N 1
ATOM 2072 C CA . TYR A 1 263 ? 1.030 -4.294 1.408 1.00 94.44 263 TYR A CA 1
ATOM 2073 C C . TYR A 1 263 ? -0.254 -3.571 1.824 1.00 94.44 263 TYR A C 1
ATOM 2075 O O . TYR A 1 263 ? -0.565 -3.525 3.014 1.00 94.44 263 TYR A O 1
ATOM 2083 N N . ALA A 1 264 ? -1.000 -3.043 0.847 1.00 91.25 264 ALA A N 1
ATOM 2084 C CA . ALA A 1 264 ? -2.211 -2.275 1.109 1.00 91.25 264 ALA A CA 1
ATOM 2085 C C . ALA A 1 264 ? -3.288 -3.124 1.802 1.00 91.25 264 ALA A C 1
ATOM 2087 O O . ALA A 1 264 ? -3.946 -2.661 2.732 1.00 91.25 264 ALA A O 1
ATOM 2088 N N . ASP A 1 265 ? -3.426 -4.385 1.395 1.00 93.62 265 ASP A N 1
ATOM 2089 C CA . ASP A 1 265 ? -4.406 -5.299 1.978 1.00 93.62 265 ASP A CA 1
ATOM 2090 C C . ASP A 1 265 ? -4.003 -5.696 3.395 1.00 93.62 265 ASP A C 1
ATOM 2092 O O . ASP A 1 265 ? -4.826 -5.642 4.303 1.00 93.62 265 ASP A O 1
ATOM 2096 N N . ARG A 1 266 ? -2.722 -6.001 3.630 1.00 92.75 266 ARG A N 1
ATOM 2097 C CA . ARG A 1 266 ? -2.207 -6.302 4.972 1.00 92.75 266 ARG A CA 1
ATOM 2098 C C . ARG A 1 266 ? -2.436 -5.154 5.953 1.00 92.75 266 ARG A C 1
ATOM 2100 O O . ARG A 1 266 ? -2.848 -5.396 7.085 1.00 92.75 266 ARG A O 1
ATOM 2107 N N . GLU A 1 267 ? -2.150 -3.918 5.555 1.00 87.38 267 GLU A N 1
ATOM 2108 C CA . GLU A 1 267 ? -2.367 -2.762 6.430 1.00 87.38 267 GLU A CA 1
ATOM 2109 C C . GLU A 1 267 ? -3.866 -2.510 6.662 1.00 87.38 267 GLU A C 1
ATOM 2111 O O . GLU A 1 267 ? -4.265 -2.315 7.807 1.00 87.38 267 GLU A O 1
ATOM 2116 N N . TYR A 1 268 ? -4.713 -2.642 5.635 1.00 87.19 268 TYR A N 1
ATOM 2117 C CA . TYR A 1 268 ? -6.170 -2.564 5.800 1.00 87.19 268 TYR A CA 1
ATOM 2118 C C . TYR A 1 268 ? -6.703 -3.626 6.776 1.00 87.19 268 TYR A C 1
ATOM 2120 O O . TYR A 1 268 ? -7.520 -3.339 7.650 1.00 87.19 268 TYR A O 1
ATOM 2128 N N . LEU A 1 269 ? -6.219 -4.865 6.676 1.00 90.56 269 LEU A N 1
ATOM 2129 C CA . LEU A 1 269 ? -6.581 -5.952 7.588 1.00 90.56 269 LEU A CA 1
ATOM 2130 C C . LEU A 1 269 ? -6.124 -5.660 9.028 1.00 90.56 269 LEU A C 1
ATOM 2132 O O . LEU A 1 269 ? -6.867 -5.921 9.975 1.00 90.56 269 LEU A O 1
ATOM 2136 N N . ARG A 1 270 ? -4.938 -5.062 9.212 1.00 88.06 270 ARG A N 1
ATOM 2137 C CA . ARG A 1 270 ? -4.461 -4.594 10.527 1.00 88.06 270 ARG A CA 1
ATOM 2138 C C . ARG A 1 270 ? -5.350 -3.487 11.091 1.00 88.06 270 ARG A C 1
ATOM 2140 O O . ARG A 1 270 ? -5.677 -3.529 12.274 1.00 88.06 270 ARG A O 1
ATOM 2147 N N . GLU A 1 271 ? -5.784 -2.538 10.267 1.00 83.00 271 GLU A N 1
ATOM 2148 C CA . GLU A 1 271 ? -6.745 -1.504 10.670 1.00 83.00 271 GLU A CA 1
ATOM 2149 C C . GLU A 1 271 ? -8.096 -2.107 11.074 1.00 83.00 271 GLU A C 1
ATOM 2151 O O . GLU A 1 271 ? -8.667 -1.702 12.089 1.00 83.00 271 GLU A O 1
ATOM 2156 N N . CYS A 1 272 ? -8.581 -3.119 10.347 1.00 85.12 272 CYS A N 1
ATOM 2157 C CA . CYS A 1 272 ? -9.786 -3.865 10.716 1.00 85.12 272 CYS A CA 1
ATOM 2158 C C . CYS A 1 272 ? -9.622 -4.549 12.078 1.00 85.12 272 CYS A C 1
ATOM 2160 O O . CYS A 1 272 ? -10.485 -4.413 12.942 1.00 85.12 272 CYS A O 1
ATOM 2162 N N . LEU A 1 273 ? -8.491 -5.220 12.312 1.00 88.06 273 LEU A N 1
ATOM 2163 C CA . LEU A 1 273 ? -8.199 -5.872 13.587 1.00 88.06 273 LEU A CA 1
ATOM 2164 C C . LEU A 1 273 ? -8.155 -4.869 14.746 1.00 88.06 273 LEU A C 1
ATOM 2166 O O . LEU A 1 273 ? -8.718 -5.129 15.811 1.00 88.06 273 LEU A O 1
ATOM 2170 N N . VAL A 1 274 ? -7.514 -3.712 14.547 1.00 78.88 274 VAL A N 1
ATOM 2171 C CA . VAL A 1 274 ? -7.507 -2.621 15.532 1.00 78.88 274 VAL A CA 1
ATOM 2172 C C . VAL A 1 274 ? -8.933 -2.144 15.795 1.00 78.88 274 VAL A C 1
ATOM 2174 O O . VAL A 1 274 ? -9.336 -2.081 16.954 1.00 78.88 274 VAL A O 1
ATOM 2177 N N . ARG A 1 275 ? -9.724 -1.888 14.745 1.00 82.19 275 ARG A N 1
ATOM 2178 C CA . ARG A 1 275 ? -11.127 -1.469 14.858 1.00 82.19 275 ARG A CA 1
ATOM 2179 C C . ARG A 1 275 ? -11.960 -2.480 15.647 1.00 82.19 275 ARG A C 1
ATOM 2181 O O . ARG A 1 275 ? -12.665 -2.084 16.570 1.00 82.19 275 ARG A O 1
ATOM 2188 N N . TRP A 1 276 ? -11.848 -3.771 15.346 1.00 84.88 276 TRP A N 1
ATOM 2189 C CA . TRP A 1 276 ? -12.580 -4.831 16.045 1.00 84.88 276 TRP A CA 1
ATOM 2190 C C . TRP A 1 276 ? -12.136 -4.975 17.505 1.00 84.88 276 TRP A C 1
ATOM 2192 O O . TRP A 1 276 ? -12.976 -5.107 18.394 1.00 84.88 276 TRP A O 1
ATOM 2202 N N . ARG A 1 277 ? -10.830 -4.886 17.796 1.00 81.00 277 ARG A N 1
ATOM 2203 C CA . ARG A 1 277 ? -10.313 -4.873 19.178 1.00 81.00 277 ARG A CA 1
ATOM 2204 C C . ARG A 1 277 ? -10.822 -3.665 19.955 1.00 81.00 277 ARG A C 1
ATOM 2206 O O . ARG A 1 277 ? -11.236 -3.815 21.103 1.00 81.00 277 ARG A O 1
ATOM 2213 N N . THR A 1 278 ? -10.844 -2.489 19.333 1.00 70.88 278 THR A N 1
ATOM 2214 C CA . THR A 1 278 ? -11.436 -1.283 19.917 1.00 70.88 278 THR A CA 1
ATOM 2215 C C . THR A 1 278 ? -12.925 -1.488 20.183 1.00 70.88 278 THR A C 1
ATOM 2217 O O . THR A 1 278 ? -13.360 -1.261 21.304 1.00 70.88 278 THR A O 1
ATOM 2220 N N . GLN A 1 279 ? -13.688 -2.019 19.224 1.00 71.00 279 GLN A N 1
ATOM 2221 C CA . GLN A 1 279 ? -15.104 -2.357 19.406 1.00 71.00 279 GLN A CA 1
ATOM 2222 C C . GLN A 1 279 ? -15.326 -3.368 20.540 1.00 71.00 279 GLN A C 1
ATOM 2224 O O . GLN A 1 279 ? -16.307 -3.258 21.266 1.00 71.00 279 GLN A O 1
ATOM 2229 N N . ARG A 1 280 ? -14.423 -4.335 20.739 1.00 73.75 280 ARG A N 1
ATOM 2230 C CA . ARG A 1 280 ? -14.515 -5.298 21.850 1.00 73.75 280 ARG A CA 1
ATOM 2231 C C . ARG A 1 280 ? -14.336 -4.622 23.206 1.00 73.75 280 ARG A C 1
ATOM 2233 O O . ARG A 1 280 ? -15.001 -5.000 24.161 1.00 73.75 280 ARG A O 1
ATOM 2240 N N . VAL A 1 281 ? -13.427 -3.650 23.288 1.00 60.34 281 VAL A N 1
ATOM 2241 C CA . VAL A 1 281 ? -13.150 -2.901 24.523 1.00 60.34 281 VAL A CA 1
ATOM 2242 C C . VAL A 1 281 ? -14.258 -1.893 24.830 1.00 60.34 281 VAL A C 1
ATOM 2244 O O . VAL A 1 281 ? -14.604 -1.725 25.994 1.00 60.34 281 VAL A O 1
ATOM 2247 N N . LEU A 1 282 ? -14.799 -1.236 23.804 1.00 49.88 282 LEU A N 1
ATOM 2248 C CA . LEU A 1 282 ? -15.807 -0.181 23.949 1.00 49.88 282 LEU A CA 1
ATOM 2249 C C . LEU A 1 282 ? -17.252 -0.720 23.938 1.00 49.88 282 LEU A C 1
ATOM 2251 O O . LEU A 1 282 ? -18.167 -0.086 24.450 1.00 49.88 282 LEU A O 1
ATOM 2255 N N . GLY A 1 283 ? -17.483 -1.921 23.402 1.00 52.59 283 GLY A N 1
ATOM 2256 C CA . GLY A 1 283 ? -18.825 -2.429 23.123 1.00 52.59 283 GLY A CA 1
ATOM 2257 C C . GLY A 1 283 ? -19.465 -1.751 21.900 1.00 52.59 283 GLY A C 1
ATOM 2258 O O . GLY A 1 283 ? -19.011 -0.732 21.391 1.00 52.59 283 GLY A O 1
ATOM 2259 N N . GLN A 1 284 ? -20.524 -2.354 21.362 1.00 49.34 284 GLN A N 1
ATOM 2260 C CA . GLN A 1 284 ? -21.103 -1.970 20.071 1.00 49.34 284 GLN A CA 1
ATOM 2261 C C . GLN A 1 284 ? -22.237 -0.938 20.223 1.00 49.34 284 GLN A C 1
ATOM 2263 O O . GLN A 1 284 ? -23.389 -1.317 20.428 1.00 49.34 284 GLN A O 1
ATOM 2268 N N . SER A 1 285 ? -21.946 0.361 20.126 1.00 49.44 285 SER A N 1
ATOM 2269 C CA . SER A 1 285 ? -22.932 1.465 20.145 1.00 49.44 285 SER A CA 1
ATOM 2270 C C . SER A 1 285 ? -23.832 1.502 18.887 1.00 49.44 285 SER A C 1
ATOM 2272 O O . SER A 1 285 ? -23.748 2.423 18.082 1.00 49.44 285 SER A O 1
ATOM 2274 N N . THR A 1 286 ? -24.659 0.478 18.656 1.00 41.25 286 THR A N 1
ATOM 2275 C CA . THR A 1 286 ? -25.512 0.393 17.444 1.00 41.25 286 THR A CA 1
ATOM 2276 C C . THR A 1 286 ? -27.007 0.215 17.709 1.00 41.25 286 THR A C 1
ATOM 2278 O O . THR A 1 286 ? -27.796 0.230 16.770 1.00 41.25 286 THR A O 1
ATOM 2281 N N . GLY A 1 287 ? -27.439 0.145 18.968 1.00 43.78 287 GLY A N 1
ATOM 2282 C CA . GLY A 1 287 ? -28.844 0.373 19.299 1.00 43.78 287 GLY A CA 1
ATOM 2283 C C . GLY A 1 287 ? -29.065 1.862 19.537 1.00 43.78 287 GLY A C 1
ATOM 2284 O O . GLY A 1 287 ? -28.330 2.442 20.332 1.00 43.78 287 GLY A O 1
ATOM 2285 N N . LYS A 1 288 ? -30.076 2.484 18.910 1.00 42.69 288 LYS A N 1
ATOM 2286 C CA . LYS A 1 288 ? -30.699 3.678 19.506 1.00 42.69 288 LYS A CA 1
ATOM 2287 C C . LYS A 1 288 ? -31.168 3.242 20.888 1.00 42.69 288 LYS A C 1
ATOM 2289 O O . LYS A 1 288 ? -32.169 2.538 20.989 1.00 42.69 288 LYS A O 1
ATOM 2294 N N . ASP A 1 289 ? -30.393 3.560 21.918 1.00 52.12 289 ASP A N 1
ATOM 2295 C CA . ASP A 1 289 ? -30.723 3.162 23.277 1.00 52.12 289 ASP A CA 1
ATOM 2296 C C . ASP A 1 289 ? -31.995 3.928 23.643 1.00 52.12 289 ASP A C 1
ATOM 2298 O O . ASP A 1 289 ? -31.979 5.152 23.793 1.00 52.12 289 ASP A O 1
ATOM 2302 N N . THR A 1 290 ? -33.124 3.223 23.731 1.00 52.50 290 THR A N 1
ATOM 2303 C CA . THR A 1 290 ? -34.442 3.781 24.080 1.00 52.50 290 THR A CA 1
ATOM 2304 C C . THR A 1 290 ? -34.431 4.530 25.418 1.00 52.50 290 THR A C 1
ATOM 2306 O O . THR A 1 290 ? -35.374 5.252 25.719 1.00 52.50 290 THR A O 1
ATOM 2309 N N . ARG A 1 291 ? -33.343 4.401 26.186 1.00 66.88 291 ARG A N 1
ATOM 2310 C CA . ARG A 1 291 ? -33.099 5.000 27.500 1.00 66.88 291 ARG A CA 1
ATOM 2311 C C . ARG A 1 291 ? -32.246 6.274 27.475 1.00 66.88 291 ARG A C 1
ATOM 2313 O O . ARG A 1 291 ? -32.050 6.874 28.525 1.00 66.88 291 ARG A O 1
ATOM 2320 N N . MET A 1 292 ? -31.759 6.740 26.318 1.00 77.06 292 MET A N 1
ATOM 2321 C CA . MET A 1 292 ? -30.961 7.979 26.240 1.00 77.06 292 MET A CA 1
ATOM 2322 C C . MET A 1 292 ? -31.673 9.206 26.853 1.00 77.06 292 MET A C 1
ATOM 2324 O O . MET A 1 292 ? -31.041 9.932 27.622 1.00 77.06 292 MET A O 1
ATOM 2328 N N . PRO A 1 293 ? -32.983 9.439 26.616 1.00 81.00 293 PRO A N 1
ATOM 2329 C CA . PRO A 1 293 ? -33.693 10.543 27.265 1.00 81.00 293 PRO A CA 1
ATOM 2330 C C . PRO A 1 293 ? -33.756 10.408 28.796 1.00 81.00 293 PRO A C 1
ATOM 2332 O O . PRO A 1 293 ? -33.659 11.405 29.511 1.00 81.00 293 PRO A O 1
ATOM 2335 N N . GLU A 1 294 ? -33.892 9.183 29.308 1.00 79.50 294 GLU A N 1
ATOM 2336 C CA . GLU A 1 294 ? -33.912 8.893 30.747 1.00 79.50 294 GLU A CA 1
ATOM 2337 C C . GLU A 1 294 ? -32.539 9.142 31.376 1.00 79.50 294 GLU A C 1
ATOM 2339 O O . GLU A 1 294 ? -32.451 9.800 32.414 1.00 79.50 294 GLU A O 1
ATOM 2344 N N . LEU A 1 295 ? -31.469 8.698 30.707 1.00 82.44 295 LEU A N 1
ATOM 2345 C CA . LEU A 1 295 ? -30.087 8.948 31.108 1.00 82.44 295 LEU A CA 1
ATOM 2346 C C . LEU A 1 295 ? -29.791 10.450 31.165 1.00 82.44 295 LEU A C 1
ATOM 2348 O O . LEU A 1 295 ? -29.310 10.932 32.187 1.00 82.44 295 LEU A O 1
ATOM 2352 N N . ILE A 1 296 ? -30.130 11.205 30.116 1.00 86.00 296 ILE A N 1
ATOM 2353 C CA . ILE A 1 296 ? -29.917 12.660 30.072 1.00 86.00 296 ILE A CA 1
ATOM 2354 C C . ILE A 1 296 ? -30.669 13.359 31.208 1.00 86.00 296 ILE A C 1
ATOM 2356 O O . ILE A 1 296 ? -30.107 14.227 31.876 1.00 86.00 296 ILE A O 1
ATOM 2360 N N . ASN A 1 297 ? -31.928 12.987 31.456 1.00 84.00 297 ASN A N 1
ATOM 2361 C CA . ASN A 1 297 ? -32.722 13.582 32.531 1.00 84.00 297 ASN A CA 1
ATOM 2362 C C . ASN A 1 297 ? -32.158 13.252 33.916 1.00 84.00 297 ASN A C 1
ATOM 2364 O O . ASN A 1 297 ? -32.061 14.142 34.763 1.00 84.00 297 ASN A O 1
ATOM 2368 N N . HIS A 1 298 ? -31.751 12.001 34.135 1.00 83.12 298 HIS A N 1
ATOM 2369 C CA . HIS A 1 298 ? -31.103 11.580 35.371 1.00 83.12 298 HIS A CA 1
ATOM 2370 C C . HIS A 1 298 ? -29.790 12.340 35.592 1.00 83.12 298 HIS A C 1
ATOM 2372 O O . HIS A 1 298 ? -29.604 12.954 36.640 1.00 83.12 298 HIS A O 1
ATOM 2378 N N . MET A 1 299 ? -28.922 12.387 34.581 1.00 83.31 299 MET A N 1
ATOM 2379 C CA . MET A 1 299 ? -27.650 13.103 34.644 1.00 83.31 299 MET A CA 1
ATOM 2380 C C . MET A 1 299 ? -27.848 14.593 34.891 1.00 83.31 299 MET A C 1
ATOM 2382 O O . MET A 1 299 ? -27.197 15.136 35.771 1.00 83.31 299 MET A O 1
ATOM 2386 N N . ARG A 1 300 ? -28.773 15.258 34.191 1.00 86.44 300 ARG A N 1
ATOM 2387 C CA . ARG A 1 300 ? -29.050 16.688 34.398 1.00 86.44 300 ARG A CA 1
ATOM 2388 C C . ARG A 1 300 ? -29.476 16.982 35.837 1.00 86.44 300 ARG A C 1
ATOM 2390 O O . ARG A 1 300 ? -29.029 17.975 36.404 1.00 86.44 300 ARG A O 1
ATOM 2397 N N . LYS A 1 301 ? -30.307 16.115 36.427 1.00 82.94 301 LYS A N 1
ATOM 2398 C CA . LYS A 1 301 ? -30.710 16.229 37.832 1.00 82.94 301 LYS A CA 1
ATOM 2399 C C . LYS A 1 301 ? -29.502 16.089 38.761 1.00 82.94 301 LYS A C 1
ATOM 2401 O O . LYS A 1 301 ? -29.264 16.970 39.577 1.00 82.94 301 LYS A O 1
ATOM 2406 N N . VAL A 1 302 ? -28.716 15.024 38.598 1.00 79.44 302 VAL A N 1
ATOM 2407 C CA . VAL A 1 302 ? -27.584 14.741 39.491 1.00 79.44 302 VAL A CA 1
ATOM 2408 C C . VAL A 1 302 ? -26.470 15.781 39.333 1.00 79.44 302 VAL A C 1
ATOM 2410 O O . VAL A 1 302 ? -25.956 16.248 40.340 1.00 79.44 302 VAL A O 1
ATOM 2413 N N . ILE A 1 303 ? -26.159 16.234 38.111 1.00 79.38 303 ILE A N 1
ATOM 2414 C CA . ILE A 1 303 ? -25.203 17.330 37.841 1.00 79.38 303 ILE A CA 1
ATOM 2415 C C . ILE A 1 303 ? -25.613 18.615 38.572 1.00 79.38 303 ILE A C 1
ATOM 2417 O O . ILE A 1 303 ? -24.756 19.340 39.063 1.00 79.38 303 ILE A O 1
ATOM 2421 N N . GLY A 1 304 ? -26.914 18.908 38.664 1.00 72.81 304 GLY A N 1
ATOM 2422 C CA . GLY A 1 304 ? -27.405 20.064 39.416 1.00 72.81 304 GLY A CA 1
ATOM 2423 C C . GLY A 1 304 ? -27.267 19.924 40.937 1.00 72.81 304 GLY A C 1
ATOM 2424 O O . GLY A 1 304 ? -27.193 20.931 41.635 1.00 72.81 304 GLY A O 1
ATOM 2425 N N . GLU A 1 305 ? -27.231 18.692 41.448 1.00 72.12 305 GLU A N 1
ATOM 2426 C CA . GLU A 1 305 ? -27.210 18.372 42.881 1.00 72.12 305 GLU A CA 1
ATOM 2427 C C . GLU A 1 305 ? -25.796 18.058 43.414 1.00 72.12 305 GLU A C 1
ATOM 2429 O O . GLU A 1 305 ? -25.576 18.113 44.623 1.00 72.12 305 GLU A O 1
ATOM 2434 N N . SER A 1 306 ? -24.826 17.743 42.545 1.00 62.91 306 SER A N 1
ATOM 2435 C CA . SER A 1 306 ? -23.498 17.241 42.932 1.00 62.91 306 SER A CA 1
ATOM 2436 C C . SER A 1 306 ? -22.343 18.082 42.375 1.00 62.91 306 SER A C 1
ATOM 2438 O O . SER A 1 306 ? -22.337 18.498 41.223 1.00 62.91 306 SER A O 1
ATOM 2440 N N . GLY A 1 307 ? -21.333 18.338 43.215 1.00 59.47 307 GLY A N 1
ATOM 2441 C CA . GLY A 1 307 ? -20.216 19.262 42.960 1.00 59.47 307 GLY A CA 1
ATOM 2442 C C . GLY A 1 307 ? -19.120 18.772 42.000 1.00 59.47 307 GLY A C 1
ATOM 2443 O O . GLY A 1 307 ? -17.959 19.127 42.198 1.00 59.47 307 GLY A O 1
ATOM 2444 N N . GLY A 1 308 ? -19.458 17.965 40.987 1.00 64.00 308 GLY A N 1
ATOM 2445 C CA . GLY A 1 308 ? -18.556 17.639 39.869 1.00 64.00 308 GLY A CA 1
ATOM 2446 C C . GLY A 1 308 ? -18.112 16.177 39.713 1.00 64.00 308 GLY A C 1
ATOM 2447 O O . GLY A 1 308 ? -17.527 15.845 38.685 1.00 64.00 308 GLY A O 1
ATOM 2448 N N . VAL A 1 309 ? -18.404 15.271 40.652 1.00 68.25 309 VAL A N 1
ATOM 2449 C CA . VAL A 1 309 ? -18.223 13.816 40.453 1.00 68.25 309 VAL A CA 1
ATOM 2450 C C . VAL A 1 309 ? -19.570 13.128 40.599 1.00 68.25 309 VAL A C 1
ATOM 2452 O O . VAL A 1 309 ? -20.286 13.351 41.571 1.00 68.25 309 VAL A O 1
ATOM 2455 N N . ILE A 1 310 ? -19.922 12.320 39.603 1.00 71.38 310 ILE A N 1
ATOM 2456 C CA . ILE A 1 310 ? -21.251 11.745 39.441 1.00 71.38 310 ILE A CA 1
ATOM 2457 C C . ILE A 1 310 ? -21.122 10.255 39.246 1.00 71.38 310 ILE A C 1
ATOM 2459 O O . ILE A 1 310 ? -20.491 9.771 38.304 1.00 71.38 310 ILE A O 1
ATOM 2463 N N . ARG A 1 311 ? -21.788 9.522 40.124 1.00 69.81 311 ARG A N 1
ATOM 2464 C CA . ARG A 1 311 ? -21.899 8.083 40.021 1.00 69.81 311 ARG A CA 1
ATOM 2465 C C . ARG A 1 311 ? -23.245 7.721 39.412 1.00 69.81 311 ARG A C 1
ATOM 2467 O O . ARG A 1 311 ? -24.290 8.140 39.900 1.00 69.81 311 ARG A O 1
ATOM 2474 N N . ILE A 1 312 ? -23.201 6.951 38.331 1.00 69.94 312 ILE A N 1
ATOM 2475 C CA . ILE A 1 312 ? -24.392 6.437 37.662 1.00 69.94 312 ILE A CA 1
ATOM 2476 C C . ILE A 1 312 ? -24.479 4.945 37.981 1.00 69.94 312 ILE A C 1
ATOM 2478 O O . ILE A 1 312 ? -23.832 4.120 37.339 1.00 69.94 312 ILE A O 1
ATOM 2482 N N . ASP A 1 313 ? -25.264 4.610 39.005 1.00 62.44 313 ASP A N 1
ATOM 2483 C CA . ASP A 1 313 ? -25.526 3.227 39.411 1.00 62.44 313 ASP A CA 1
ATOM 2484 C C . ASP A 1 313 ? -26.616 2.619 38.525 1.00 62.44 313 ASP A C 1
ATOM 2486 O O . ASP A 1 313 ? -27.808 2.740 38.799 1.00 62.44 313 ASP A O 1
ATOM 2490 N N . TRP A 1 314 ? -26.198 1.995 37.425 1.00 63.34 314 TRP A N 1
ATOM 2491 C CA . TRP A 1 314 ? -27.073 1.224 36.545 1.00 63.34 314 TRP A CA 1
ATOM 2492 C C . TRP A 1 314 ? -26.506 -0.178 36.359 1.00 63.34 314 TRP A C 1
ATOM 2494 O O . TRP A 1 314 ? -25.301 -0.339 36.170 1.00 63.34 314 TRP A O 1
ATOM 2504 N N . ASP A 1 315 ? -27.381 -1.180 36.406 1.00 54.94 315 ASP A N 1
ATOM 2505 C CA . ASP A 1 315 ? -27.038 -2.580 36.167 1.00 54.94 315 ASP A CA 1
ATOM 2506 C C . ASP A 1 315 ? -27.780 -3.086 34.913 1.00 54.94 315 ASP A C 1
ATOM 2508 O O . ASP A 1 315 ? -29.012 -3.199 34.936 1.00 54.94 315 ASP A O 1
ATOM 2512 N N . PRO A 1 316 ? -27.081 -3.340 33.788 1.00 59.91 316 PRO A N 1
ATOM 2513 C CA . PRO A 1 316 ? -25.640 -3.158 33.571 1.00 59.91 316 PRO A CA 1
ATOM 2514 C C . PRO A 1 316 ? -25.237 -1.676 33.379 1.00 59.91 316 PRO A C 1
ATOM 2516 O O . PRO A 1 316 ? -26.072 -0.865 32.962 1.00 59.91 316 PRO A O 1
ATOM 2519 N N . PRO A 1 317 ? -23.958 -1.311 33.611 1.00 68.62 317 PRO A N 1
ATOM 2520 C CA . PRO A 1 317 ? -23.483 0.067 33.478 1.00 68.62 317 PRO A CA 1
ATOM 2521 C C . PRO A 1 317 ? -23.544 0.568 32.030 1.00 68.62 317 PRO A C 1
ATOM 2523 O O . PRO A 1 317 ? -23.350 -0.191 31.073 1.00 68.62 317 PRO A O 1
ATOM 2526 N N . TYR A 1 318 ? -23.766 1.875 31.859 1.00 75.38 318 TYR A N 1
ATOM 2527 C CA . TYR A 1 318 ? -23.781 2.500 30.536 1.00 75.38 318 TYR A CA 1
ATOM 2528 C C . TYR A 1 318 ? -22.401 2.479 29.879 1.00 75.38 318 TYR A C 1
ATOM 2530 O O . TYR A 1 318 ? -21.353 2.569 30.522 1.00 75.38 318 TYR A O 1
ATOM 2538 N N . ARG A 1 319 ? -22.387 2.422 28.549 1.00 77.38 319 ARG A N 1
ATOM 2539 C CA . ARG A 1 319 ? -21.134 2.542 27.804 1.00 77.38 319 ARG A CA 1
ATOM 2540 C C . ARG A 1 319 ? -20.571 3.966 27.896 1.00 77.38 319 ARG A C 1
ATOM 2542 O O . ARG A 1 319 ? -21.361 4.913 27.864 1.00 77.38 319 ARG A O 1
ATOM 2549 N N . PRO A 1 320 ? -19.238 4.145 27.944 1.00 83.31 320 PRO A N 1
ATOM 2550 C CA . PRO A 1 320 ? -18.618 5.470 27.983 1.00 83.31 320 PRO A CA 1
ATOM 2551 C C . PRO A 1 320 ? -19.040 6.374 26.822 1.00 83.31 320 PRO A C 1
ATOM 2553 O O . PRO A 1 320 ? -19.159 7.578 27.003 1.00 83.31 320 PRO A O 1
ATOM 2556 N N . GLU A 1 321 ? -19.308 5.813 25.641 1.00 82.06 321 GLU A N 1
ATOM 2557 C CA . GLU A 1 321 ? -19.733 6.572 24.460 1.00 82.06 321 GLU A CA 1
ATOM 2558 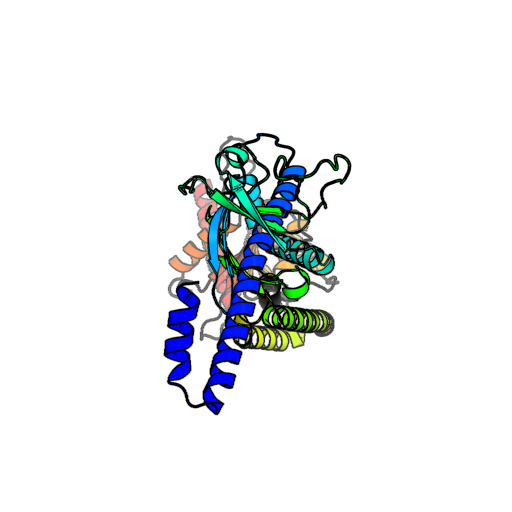C C . GLU A 1 321 ? -21.126 7.176 24.649 1.00 82.06 321 GLU A C 1
ATOM 2560 O O . GLU A 1 321 ? -21.330 8.338 24.311 1.00 82.06 321 GLU A O 1
ATOM 2565 N N . LEU A 1 322 ? -22.060 6.416 25.234 1.00 83.06 322 LEU A N 1
ATOM 2566 C CA . LEU A 1 322 ? -23.418 6.889 25.519 1.00 83.06 322 LEU A CA 1
ATOM 2567 C C . LEU A 1 322 ? -23.410 7.952 26.615 1.00 83.06 322 LEU A C 1
ATOM 2569 O O . LEU A 1 322 ? -24.130 8.939 26.526 1.00 83.06 322 LEU A O 1
ATOM 2573 N N . VAL A 1 323 ? -22.560 7.772 27.628 1.00 86.81 323 VAL A N 1
ATOM 2574 C CA . VAL A 1 323 ? -22.347 8.781 28.670 1.00 86.81 323 VAL A CA 1
ATOM 2575 C C . VAL A 1 323 ? -21.730 10.048 28.074 1.00 86.81 323 VAL A C 1
ATOM 2577 O O . VAL A 1 323 ? -22.194 11.142 28.369 1.00 86.81 323 VAL A O 1
ATOM 2580 N N . ALA A 1 324 ? -20.730 9.926 27.198 1.00 88.75 324 ALA A N 1
ATOM 2581 C CA . ALA A 1 324 ? -20.126 11.067 26.514 1.00 88.75 324 ALA A CA 1
ATOM 2582 C C . ALA A 1 324 ? -21.133 11.801 25.614 1.00 88.75 324 ALA A C 1
ATOM 2584 O O . ALA A 1 324 ? -21.158 13.030 25.597 1.00 88.75 324 ALA A O 1
ATOM 2585 N N . GLU A 1 325 ? -21.989 11.062 24.907 1.00 88.31 325 GLU A N 1
ATOM 2586 C CA . GLU A 1 325 ? -23.064 11.625 24.089 1.00 88.31 325 GLU A CA 1
ATOM 2587 C C . GLU A 1 325 ? -24.115 12.339 24.953 1.00 88.31 325 GLU A C 1
ATOM 2589 O O . GLU A 1 325 ? -24.484 13.474 24.652 1.00 88.31 325 GLU A O 1
ATOM 2594 N N . ALA A 1 326 ? -24.527 11.745 26.076 1.00 88.81 326 ALA A N 1
ATOM 2595 C CA . ALA A 1 326 ? -25.421 12.389 27.037 1.00 88.81 326 ALA A CA 1
ATOM 2596 C C . ALA A 1 326 ? -24.812 13.678 27.614 1.00 88.81 326 ALA A C 1
ATOM 2598 O O . ALA A 1 326 ? -25.480 14.709 27.640 1.00 88.81 326 ALA A O 1
ATOM 2599 N N . ILE A 1 327 ? -23.533 13.662 28.009 1.00 89.69 327 ILE A N 1
ATOM 2600 C CA . ILE A 1 327 ? -22.823 14.859 28.484 1.00 89.69 327 ILE A CA 1
ATOM 2601 C C . ILE A 1 327 ? -22.780 15.929 27.394 1.00 89.69 327 ILE A C 1
ATOM 2603 O O . ILE A 1 327 ? -23.041 17.093 27.686 1.00 89.69 327 ILE A O 1
ATOM 2607 N N . SER A 1 328 ? -22.505 15.545 26.143 1.00 89.62 328 SER A N 1
ATOM 2608 C CA . SER A 1 328 ? -22.458 16.489 25.023 1.00 89.62 328 SER A CA 1
ATOM 2609 C C . SER A 1 328 ? -23.795 17.178 24.747 1.00 89.62 328 SER A C 1
ATOM 2611 O O . SER A 1 328 ? -23.801 18.277 24.218 1.00 89.62 328 SER A O 1
ATOM 2613 N N . GLN A 1 329 ? -24.921 16.566 25.131 1.00 89.38 329 GLN A N 1
ATOM 2614 C CA . GLN A 1 329 ? -26.251 17.179 25.037 1.00 89.38 329 GLN A CA 1
ATOM 2615 C C . GLN A 1 329 ? -26.630 18.007 26.272 1.00 89.38 329 GLN A C 1
ATOM 2617 O O . GLN A 1 329 ? -27.569 18.801 26.220 1.00 89.38 329 GLN A O 1
ATOM 2622 N N . ILE A 1 330 ? -25.961 17.788 27.406 1.00 89.56 330 ILE A N 1
ATOM 2623 C CA . ILE A 1 330 ? -26.197 18.536 28.647 1.00 89.56 330 ILE A CA 1
ATOM 2624 C C . ILE A 1 330 ? -25.330 19.797 28.700 1.00 89.56 330 ILE A C 1
ATOM 2626 O O . ILE A 1 330 ? -25.799 20.804 29.218 1.00 89.56 330 ILE A O 1
ATOM 2630 N N . GLU A 1 331 ? -24.096 19.717 28.193 1.00 87.94 331 GLU A N 1
ATOM 2631 C CA . GLU A 1 331 ? -23.062 20.760 28.255 1.00 87.94 331 GLU A CA 1
ATOM 2632 C C . GLU A 1 331 ? -22.927 21.395 29.655 1.00 87.94 331 GLU A C 1
ATOM 2634 O O . GLU A 1 331 ? -23.308 22.547 29.874 1.00 87.94 331 GLU A O 1
ATOM 2639 N N . PRO A 1 332 ? -22.407 20.645 30.646 1.00 83.75 332 PRO A N 1
ATOM 2640 C CA . PRO A 1 332 ? -22.275 21.141 32.014 1.00 83.75 332 PRO A CA 1
ATOM 2641 C C . PRO A 1 332 ? -21.447 22.433 32.107 1.00 83.75 332 PRO A C 1
ATOM 2643 O O . PRO A 1 332 ? -20.425 22.588 31.447 1.00 83.75 332 PRO A O 1
ATOM 2646 N N . SER A 1 333 ? -21.829 23.349 32.997 1.00 81.38 333 SER A N 1
ATOM 2647 C CA . SER A 1 333 ? -21.096 24.610 33.219 1.00 81.38 333 SER A CA 1
ATOM 2648 C C . SER A 1 333 ? -19.804 24.459 34.035 1.00 81.38 333 SER A C 1
ATOM 2650 O O . SER A 1 333 ? -19.031 25.406 34.158 1.00 81.38 333 SER A O 1
ATOM 2652 N N . HIS A 1 334 ? -19.575 23.285 34.617 1.00 78.12 334 HIS A N 1
ATOM 2653 C CA . HIS A 1 334 ? -18.446 22.966 35.488 1.00 78.12 334 HIS A CA 1
ATOM 2654 C C . HIS A 1 334 ? -17.852 21.605 35.104 1.00 78.12 334 HIS A C 1
ATOM 2656 O O . HIS A 1 334 ? -18.455 20.846 34.345 1.00 78.12 334 HIS A O 1
ATOM 2662 N N . THR A 1 335 ? -16.647 21.308 35.593 1.00 80.88 335 THR A N 1
ATOM 2663 C CA . THR A 1 335 ? -16.008 20.007 35.363 1.00 80.88 335 THR A CA 1
ATOM 2664 C C . THR A 1 335 ? -16.868 18.901 35.956 1.00 80.88 335 THR A C 1
ATOM 2666 O O . THR A 1 335 ? -17.200 18.950 37.140 1.00 80.88 335 THR A O 1
ATOM 2669 N N . VAL A 1 336 ? -17.192 17.902 35.139 1.00 82.38 336 VAL A N 1
ATOM 2670 C CA . VAL A 1 336 ? -17.989 16.745 35.549 1.00 82.38 336 VAL A CA 1
ATOM 2671 C C . VAL A 1 336 ? -17.222 15.472 35.228 1.00 82.38 336 VAL A C 1
ATOM 2673 O O . VAL A 1 336 ? -16.729 15.298 34.114 1.00 82.38 336 VAL A O 1
ATOM 2676 N N . VAL A 1 337 ? -17.143 14.554 36.187 1.00 84.19 337 VAL A N 1
ATOM 2677 C CA . VAL A 1 337 ? -16.655 13.197 35.952 1.00 84.19 337 VAL A CA 1
ATOM 2678 C C . VAL A 1 337 ? -17.758 12.201 36.246 1.00 84.19 337 VAL A C 1
ATOM 2680 O O . VAL A 1 337 ? -18.255 12.136 37.364 1.00 84.19 337 VAL A O 1
ATOM 2683 N N . VAL A 1 338 ? -18.131 11.423 35.236 1.00 84.50 338 VAL A N 1
ATOM 2684 C CA . VAL A 1 338 ? -19.191 10.424 35.325 1.00 84.50 338 VAL A CA 1
ATOM 2685 C C . VAL A 1 338 ? -18.588 9.031 35.370 1.00 84.50 338 VAL A C 1
ATOM 2687 O O . VAL A 1 338 ? -18.028 8.567 34.376 1.00 84.50 338 VAL A O 1
ATOM 2690 N N . CYS A 1 339 ? -18.723 8.350 36.502 1.00 81.50 339 CYS A N 1
ATOM 2691 C CA . CYS A 1 339 ? -18.288 6.967 36.665 1.00 81.50 339 CYS A CA 1
ATOM 2692 C C . CYS A 1 339 ? -19.338 6.004 36.088 1.00 81.50 339 CYS A C 1
ATOM 2694 O O . CYS A 1 339 ? -20.520 6.097 36.421 1.00 81.50 339 CYS A O 1
ATOM 2696 N N . THR A 1 340 ? -18.898 5.068 35.241 1.00 76.81 340 THR A N 1
ATOM 2697 C CA . THR A 1 340 ? -19.730 4.010 34.655 1.00 76.81 340 THR A CA 1
ATOM 2698 C C . THR A 1 340 ? -18.966 2.682 34.563 1.00 76.81 340 THR A C 1
ATOM 2700 O O . THR A 1 340 ? -18.084 2.477 33.718 1.00 76.81 340 THR A O 1
ATOM 2703 N N . GLY A 1 341 ? -19.272 1.763 35.483 1.00 73.94 341 GLY A N 1
ATOM 2704 C CA . GLY A 1 341 ? -18.538 0.504 35.641 1.00 73.94 341 GLY A CA 1
ATOM 2705 C C . GLY A 1 341 ? -17.036 0.741 35.844 1.00 73.94 341 GLY A C 1
ATOM 2706 O O . GLY A 1 341 ? -16.621 1.441 36.763 1.00 73.94 341 GLY A O 1
ATOM 2707 N N . ARG A 1 342 ? -16.208 0.192 34.945 1.00 73.94 342 ARG A N 1
ATOM 2708 C CA . ARG A 1 342 ? -14.730 0.310 34.976 1.00 73.94 342 ARG A CA 1
ATOM 2709 C C . ARG A 1 342 ? -14.171 1.531 34.249 1.00 73.94 342 ARG A C 1
ATOM 2711 O O . ARG A 1 342 ? -12.959 1.633 34.043 1.00 73.94 342 ARG A O 1
ATOM 2718 N N . ASN A 1 343 ? -15.044 2.417 33.796 1.00 81.56 343 ASN A N 1
ATOM 2719 C CA . ASN A 1 343 ? -14.666 3.610 33.065 1.00 81.56 343 ASN A CA 1
ATOM 2720 C C . ASN A 1 343 ? -15.192 4.849 33.787 1.00 81.56 343 ASN A C 1
ATOM 2722 O O . ASN A 1 343 ? -16.191 4.793 34.500 1.00 81.56 343 ASN A O 1
ATOM 2726 N N . ALA A 1 344 ? -14.561 5.986 33.537 1.00 84.44 344 ALA A N 1
ATOM 2727 C CA . ALA A 1 344 ? -15.134 7.285 33.835 1.00 84.44 344 ALA A CA 1
ATOM 2728 C C . ALA A 1 344 ? -15.038 8.186 32.606 1.00 84.44 344 ALA A C 1
ATOM 2730 O O . ALA A 1 344 ? -14.048 8.143 31.876 1.00 84.44 344 ALA A O 1
ATOM 2731 N N . VAL A 1 345 ? -16.065 8.992 32.366 1.00 89.06 345 VAL A N 1
ATOM 2732 C CA . VAL A 1 345 ? -16.065 10.014 31.318 1.00 89.06 345 VAL A CA 1
ATOM 2733 C C . VAL A 1 345 ? -15.896 11.366 31.987 1.00 89.06 345 VAL A C 1
ATOM 2735 O O . VAL A 1 345 ? -16.712 11.761 32.814 1.00 89.06 345 VAL A O 1
ATOM 2738 N N . CYS A 1 346 ? -14.819 12.060 31.647 1.00 87.56 346 CYS A N 1
ATOM 2739 C CA . CYS A 1 346 ? -14.497 13.380 32.158 1.00 87.56 346 CYS A CA 1
ATOM 2740 C C . CYS A 1 346 ? -14.881 14.437 31.127 1.00 87.56 346 CYS A C 1
ATOM 2742 O O . CYS A 1 346 ? -14.528 14.316 29.952 1.00 87.56 346 CYS A O 1
ATOM 2744 N N . PHE A 1 347 ? -15.542 15.487 31.594 1.00 88.38 347 PHE A N 1
ATOM 2745 C CA . PHE A 1 347 ? -15.870 16.679 30.836 1.00 88.38 347 PHE A CA 1
ATOM 2746 C C . PHE A 1 347 ? -15.263 17.902 31.506 1.00 88.38 347 PHE A C 1
ATOM 2748 O O . PHE A 1 347 ? -15.493 18.139 32.692 1.00 88.38 347 PHE A O 1
ATOM 2755 N N . PHE A 1 348 ? -14.499 18.670 30.737 1.00 84.94 348 PHE A N 1
ATOM 2756 C CA . PHE A 1 348 ? -13.839 19.887 31.189 1.00 84.94 348 PHE A CA 1
ATOM 2757 C C . PHE A 1 348 ? -14.373 21.065 30.366 1.00 84.94 348 PHE A C 1
ATOM 2759 O O . PHE A 1 348 ? -13.984 21.202 29.201 1.00 84.94 348 PHE A O 1
ATOM 2766 N N . PRO A 1 349 ? -15.264 21.905 30.925 1.00 79.31 349 PRO A N 1
ATOM 2767 C CA . PRO A 1 349 ? -15.785 23.057 30.202 1.00 79.31 349 PRO A CA 1
ATOM 2768 C C . PRO A 1 349 ? -14.663 24.047 29.900 1.00 79.31 349 PRO A C 1
ATOM 2770 O O . PRO A 1 349 ? -13.707 24.200 30.665 1.00 79.31 349 PRO A O 1
ATOM 2773 N N . ARG A 1 350 ? -14.797 24.770 28.789 1.00 71.81 350 ARG A N 1
ATOM 2774 C CA . ARG A 1 350 ? -13.881 25.866 28.457 1.00 71.81 350 ARG A CA 1
ATOM 2775 C C . ARG A 1 350 ? -14.044 27.003 29.472 1.00 71.81 350 ARG A C 1
ATOM 2777 O O . ARG A 1 350 ? -15.152 27.484 29.693 1.00 71.81 350 ARG A O 1
ATOM 2784 N N . SER A 1 351 ? -12.945 27.464 30.069 1.00 58.25 351 SER A N 1
ATOM 2785 C CA . SER A 1 351 ? -12.959 28.638 30.944 1.00 58.25 351 SER A CA 1
ATOM 2786 C C . SER A 1 351 ? -13.091 29.920 30.117 1.00 58.25 351 SER A C 1
ATOM 2788 O O . SER A 1 351 ? -12.203 30.240 29.327 1.00 58.25 351 SER A O 1
ATOM 2790 N N . ASN A 1 352 ? -14.152 30.698 30.341 1.00 44.06 352 ASN A N 1
ATOM 2791 C CA . ASN A 1 352 ? -14.259 32.076 29.853 1.00 44.06 352 ASN A CA 1
ATOM 2792 C C . ASN A 1 352 ? -13.356 33.003 30.691 1.00 44.06 352 ASN A C 1
ATOM 2794 O O . ASN A 1 352 ? -13.846 33.833 31.452 1.00 44.06 352 ASN A O 1
ATOM 2798 N N . SER A 1 353 ? -12.032 32.856 30.609 1.00 40.56 353 SER A N 1
ATOM 2799 C CA . SER A 1 353 ? -11.114 33.848 31.175 1.00 40.56 353 SER A CA 1
ATOM 2800 C C . SER A 1 353 ? -10.890 34.963 30.156 1.00 40.56 353 SER A C 1
ATOM 2802 O O . SER A 1 353 ? -10.295 34.755 29.102 1.00 40.56 353 SER A O 1
ATOM 2804 N N . SER A 1 354 ? -11.351 36.167 30.488 1.00 37.56 354 SER A N 1
ATOM 2805 C CA . SER A 1 354 ? -11.183 37.414 29.729 1.00 37.56 354 SER A CA 1
ATOM 2806 C C . SER A 1 354 ? -9.746 37.972 29.728 1.00 37.56 354 SER A C 1
ATOM 2808 O O . SER A 1 354 ? -9.530 39.135 29.398 1.00 37.56 354 SER A O 1
ATOM 2810 N N . SER A 1 355 ? -8.749 37.162 30.080 1.00 36.78 355 SER A N 1
ATOM 2811 C CA . SER A 1 355 ? -7.331 37.430 29.854 1.00 36.78 355 SER A CA 1
ATOM 2812 C C . SER A 1 355 ? -6.861 36.512 28.727 1.00 36.78 355 SER A C 1
ATOM 2814 O O . SER A 1 355 ? -6.935 35.293 28.844 1.00 36.78 355 SER A O 1
ATOM 2816 N N . GLY A 1 356 ? -6.427 37.094 27.607 1.00 36.22 356 GLY A N 1
ATOM 2817 C CA . GLY A 1 356 ? -6.017 36.404 26.376 1.00 36.22 356 GLY A CA 1
ATOM 2818 C C . GLY A 1 356 ? -4.749 35.549 26.494 1.00 36.22 356 GLY A C 1
ATOM 2819 O O . GLY A 1 356 ? -3.816 35.721 25.717 1.00 36.22 356 GLY A O 1
ATOM 2820 N N . GLN A 1 357 ? -4.715 34.620 27.444 1.00 33.91 357 GLN A N 1
ATOM 2821 C CA . GLN A 1 357 ? -3.729 33.558 27.563 1.00 33.91 357 GLN A CA 1
ATOM 2822 C C . GLN A 1 357 ? -4.472 32.225 27.530 1.00 33.91 357 GLN A C 1
ATOM 2824 O O . GLN A 1 357 ? -5.097 31.802 28.498 1.00 33.91 357 GLN A O 1
ATOM 2829 N N . TRP A 1 358 ? -4.441 31.590 26.362 1.00 36.03 358 TRP A N 1
ATOM 2830 C CA . TRP A 1 358 ? -5.010 30.271 26.137 1.00 36.03 358 TRP A CA 1
ATOM 2831 C C . TRP A 1 358 ? -4.265 29.241 26.995 1.00 36.03 358 TRP A C 1
ATOM 2833 O O . TRP A 1 358 ? -3.087 28.984 26.747 1.00 36.03 358 TRP A O 1
ATOM 2843 N N . SER A 1 359 ? -4.923 28.614 27.974 1.00 41.31 359 SER A N 1
ATOM 2844 C CA . SER A 1 359 ? -4.428 27.336 28.491 1.00 41.31 359 SER A CA 1
ATOM 2845 C C . SER A 1 359 ? -4.780 26.261 27.457 1.00 41.31 359 SER A C 1
ATOM 2847 O O . SER A 1 359 ? -5.919 25.836 27.293 1.00 41.31 359 SER A O 1
ATOM 2849 N N . SER A 1 360 ? -3.783 25.870 26.670 1.00 45.50 360 SER A N 1
ATOM 2850 C CA . SER A 1 360 ? -3.855 24.904 25.568 1.00 45.50 360 SER A CA 1
ATOM 2851 C C . SER A 1 360 ? -4.034 23.446 26.015 1.00 45.50 360 SER A C 1
ATOM 2853 O O . SER A 1 360 ? -3.611 22.531 25.305 1.00 45.50 360 SER A O 1
ATOM 2855 N N . ASP A 1 361 ? -4.581 23.191 27.200 1.00 55.66 361 ASP A N 1
ATOM 2856 C CA . ASP A 1 361 ? -4.682 21.828 27.707 1.00 55.66 361 ASP A CA 1
ATOM 2857 C C . ASP A 1 361 ? -5.976 21.177 27.234 1.00 55.66 361 ASP A C 1
ATOM 2859 O O . ASP A 1 361 ? -7.068 21.457 27.722 1.00 55.66 361 ASP A O 1
ATOM 2863 N N . SER A 1 362 ? -5.844 20.279 26.254 1.00 72.38 362 SER A N 1
ATOM 2864 C CA . SER A 1 362 ? -6.944 19.407 25.835 1.00 72.38 362 SER A CA 1
ATOM 2865 C C . SER A 1 362 ? -7.491 18.616 27.032 1.00 72.38 362 SER A C 1
ATOM 2867 O O . SER A 1 362 ? -6.739 18.270 27.948 1.00 72.38 362 SER A O 1
ATOM 2869 N N . ALA A 1 363 ? -8.774 18.241 27.004 1.00 79.94 363 ALA A N 1
ATOM 2870 C CA . ALA A 1 363 ? -9.364 17.367 28.025 1.00 79.94 363 ALA A CA 1
ATOM 2871 C C . ALA A 1 363 ? -8.547 16.086 28.266 1.00 79.94 363 ALA A C 1
ATOM 2873 O O . ALA A 1 363 ? -8.483 15.574 29.383 1.00 79.94 363 ALA A O 1
ATOM 2874 N N . LEU A 1 364 ? -7.866 15.591 27.228 1.00 82.38 364 LEU A N 1
ATOM 2875 C CA . LEU A 1 364 ? -6.962 14.452 27.326 1.00 82.38 364 LEU A CA 1
ATOM 2876 C C . LEU A 1 364 ? -5.701 14.754 28.155 1.00 82.38 364 LEU A C 1
ATOM 2878 O O . LEU A 1 364 ? -5.266 13.890 28.915 1.00 82.38 364 LEU A O 1
ATOM 2882 N N . ASN A 1 365 ? -5.121 15.954 28.050 1.00 77.56 365 ASN A N 1
ATOM 2883 C CA . ASN A 1 365 ? -3.990 16.369 28.891 1.00 77.56 365 ASN A CA 1
ATOM 2884 C C . ASN A 1 365 ? -4.410 16.440 30.359 1.00 77.56 365 ASN A C 1
ATOM 2886 O O . ASN A 1 365 ? -3.730 15.880 31.219 1.00 77.56 365 ASN A O 1
ATOM 2890 N N . LEU A 1 366 ? -5.563 17.057 30.635 1.00 76.94 366 LEU A N 1
ATOM 2891 C CA . LEU A 1 366 ? -6.124 17.128 31.984 1.00 76.94 366 LEU A CA 1
ATOM 2892 C C . LEU A 1 366 ? -6.392 15.727 32.542 1.00 76.94 366 LEU A C 1
ATOM 2894 O O . LEU A 1 366 ? -6.013 15.430 33.673 1.00 76.94 366 LEU A O 1
ATOM 2898 N N . ALA A 1 367 ? -6.936 14.824 31.725 1.00 82.44 367 ALA A N 1
ATOM 2899 C CA . ALA A 1 367 ? -7.130 13.431 32.102 1.00 82.44 367 ALA A CA 1
ATOM 2900 C C . ALA A 1 367 ? -5.805 12.688 32.365 1.00 82.44 367 ALA A C 1
ATOM 2902 O O . ALA A 1 367 ? -5.723 11.919 33.319 1.00 82.44 367 ALA A O 1
ATOM 2903 N N . HIS A 1 368 ? -4.739 12.927 31.593 1.00 81.12 368 HIS A N 1
ATOM 2904 C CA . HIS A 1 368 ? -3.412 12.373 31.896 1.00 81.12 368 HIS A CA 1
ATOM 2905 C C . HIS A 1 368 ? -2.838 12.911 33.213 1.00 81.12 368 HIS A C 1
ATOM 2907 O O . HIS A 1 368 ? -2.258 12.144 33.985 1.00 81.12 368 HIS A O 1
ATOM 2913 N N . CYS A 1 369 ? -3.015 14.204 33.493 1.00 76.38 369 CYS A N 1
ATOM 2914 C CA . CYS A 1 369 ? -2.628 14.807 34.767 1.00 76.38 369 CYS A CA 1
ATOM 2915 C C . CYS A 1 369 ? -3.395 14.175 35.935 1.00 76.38 369 CYS A C 1
ATOM 2917 O O . CYS A 1 369 ? -2.769 13.808 36.932 1.00 76.38 369 CYS A O 1
ATOM 2919 N N . LEU A 1 370 ? -4.708 13.963 35.778 1.00 75.81 370 LEU A N 1
ATOM 2920 C CA . LEU A 1 370 ? -5.524 13.223 36.740 1.00 75.81 370 LEU A CA 1
ATOM 2921 C C . LEU A 1 370 ? -4.962 11.817 36.956 1.00 75.81 370 LEU A C 1
ATOM 2923 O O . LEU A 1 370 ? -4.642 11.471 38.082 1.00 75.81 370 LEU A O 1
ATOM 2927 N N . VAL A 1 371 ? -4.734 11.030 35.900 1.00 80.00 371 VAL A N 1
ATOM 2928 C CA . VAL A 1 371 ? -4.165 9.671 36.013 1.00 80.00 371 VAL A CA 1
ATOM 2929 C C . VAL A 1 371 ? -2.839 9.658 36.769 1.00 80.00 371 VAL A C 1
ATOM 2931 O O . VAL A 1 371 ? -2.627 8.803 37.633 1.00 80.00 371 VAL A O 1
ATOM 2934 N N . LYS A 1 372 ? -1.942 10.602 36.468 1.00 79.19 372 LYS A N 1
ATOM 2935 C CA . LYS A 1 372 ? -0.645 10.713 37.142 1.00 79.19 372 LYS A CA 1
ATOM 2936 C C . LYS A 1 372 ? -0.814 11.013 38.632 1.00 79.19 372 LYS A C 1
ATOM 2938 O O . LYS A 1 372 ? -0.123 10.408 39.445 1.00 79.19 372 LYS A O 1
ATOM 2943 N N . HIS A 1 373 ? -1.728 11.917 38.979 1.00 74.06 373 HIS A N 1
ATOM 2944 C CA . HIS A 1 373 ? -2.025 12.260 40.366 1.00 74.06 373 HIS A CA 1
ATOM 2945 C C . HIS A 1 373 ? -2.676 11.092 41.116 1.00 74.06 373 HIS A C 1
ATOM 2947 O O . HIS A 1 373 ? -2.185 10.704 42.171 1.00 74.06 373 HIS A O 1
ATOM 2953 N N . LEU A 1 374 ? -3.695 10.465 40.521 1.00 73.56 374 LEU A N 1
ATOM 2954 C CA . LEU A 1 374 ? -4.376 9.280 41.045 1.00 73.56 374 LEU A CA 1
ATOM 2955 C C . LEU A 1 374 ? -3.374 8.170 41.385 1.00 73.56 374 LEU A C 1
ATOM 2957 O O . LEU A 1 374 ? -3.370 7.655 42.496 1.00 73.56 374 LEU A O 1
ATOM 2961 N N . THR A 1 375 ? -2.476 7.854 40.452 1.00 75.06 375 THR A N 1
ATOM 2962 C CA . THR A 1 375 ? -1.459 6.805 40.632 1.00 75.06 375 THR A CA 1
ATOM 2963 C C . THR A 1 375 ? -0.426 7.169 41.707 1.00 75.06 375 THR A C 1
ATOM 2965 O O . THR A 1 375 ? 0.109 6.286 42.369 1.00 75.06 375 THR A O 1
ATOM 2968 N N . ALA A 1 376 ? -0.122 8.458 41.885 1.00 74.88 376 ALA A N 1
ATOM 2969 C CA . ALA A 1 376 ? 0.843 8.916 42.882 1.00 74.88 376 ALA A CA 1
ATOM 2970 C C . ALA A 1 376 ? 0.260 8.951 44.304 1.00 74.88 376 ALA A C 1
ATOM 2972 O O . ALA A 1 376 ? 0.953 8.585 45.246 1.00 74.88 376 ALA A O 1
ATOM 2973 N N . VAL A 1 377 ? -0.991 9.395 44.459 1.00 70.56 377 VAL A N 1
ATOM 2974 C CA . VAL A 1 377 ? -1.657 9.523 45.768 1.00 70.56 377 VAL A CA 1
ATOM 2975 C C . VAL A 1 377 ? -2.177 8.178 46.262 1.00 70.56 377 VAL A C 1
ATOM 2977 O O . VAL A 1 377 ? -2.093 7.879 47.447 1.00 70.56 377 VAL A O 1
ATOM 2980 N N . TYR A 1 378 ? -2.683 7.350 45.351 1.00 71.75 378 TYR A N 1
ATOM 2981 C CA . TYR A 1 378 ? -3.294 6.065 45.672 1.00 71.75 378 TYR A CA 1
ATOM 2982 C C . TYR A 1 378 ? -2.385 4.891 45.296 1.00 71.75 378 TYR A C 1
ATOM 2984 O O . TYR A 1 378 ? -2.884 3.849 44.880 1.00 71.75 378 TYR A O 1
ATOM 2992 N N . SER A 1 379 ? -1.061 5.025 45.448 1.00 73.12 379 SER A N 1
ATOM 2993 C CA . SER A 1 379 ? -0.081 3.988 45.071 1.00 73.12 379 SER A CA 1
ATOM 2994 C C . SER A 1 379 ? -0.299 2.638 45.763 1.00 73.12 379 SER A C 1
ATOM 2996 O O . SER A 1 379 ? 0.074 1.598 45.226 1.00 73.12 379 SER A O 1
ATOM 2998 N N . ASP A 1 380 ? -0.933 2.650 46.937 1.00 68.31 380 ASP A N 1
ATOM 2999 C CA . ASP A 1 380 ? -1.257 1.451 47.719 1.00 68.31 380 ASP A CA 1
ATOM 3000 C C . ASP A 1 380 ? -2.403 0.635 47.091 1.00 68.31 380 ASP A C 1
ATOM 3002 O O . ASP A 1 380 ? -2.553 -0.563 47.347 1.00 68.31 380 ASP A O 1
ATOM 3006 N N . ILE A 1 381 ? -3.212 1.286 46.247 1.00 68.19 381 ILE A N 1
ATOM 3007 C CA . ILE A 1 381 ? -4.417 0.736 45.616 1.00 68.19 381 ILE A CA 1
ATOM 3008 C C . ILE A 1 381 ? -4.229 0.592 44.099 1.00 68.19 381 ILE A C 1
ATOM 3010 O O . ILE A 1 381 ? -4.621 -0.428 43.533 1.00 68.19 381 ILE A O 1
ATOM 3014 N N . LEU A 1 382 ? -3.610 1.583 43.451 1.00 70.69 382 LEU A N 1
ATOM 3015 C CA . LEU A 1 382 ? -3.429 1.686 42.006 1.00 70.69 382 LEU A CA 1
ATOM 3016 C C . LEU A 1 382 ? -1.945 1.628 41.629 1.00 70.69 382 LEU A C 1
ATOM 3018 O O . LEU A 1 382 ? -1.162 2.522 41.939 1.00 70.69 382 LEU A O 1
ATOM 3022 N N . SER A 1 383 ? -1.561 0.593 40.885 1.00 71.12 383 SER A N 1
ATOM 3023 C CA . SER A 1 383 ? -0.220 0.471 40.305 1.00 71.12 383 SER A CA 1
ATOM 3024 C C . SER A 1 383 ? -0.055 1.335 39.043 1.00 71.12 383 SER A C 1
ATOM 3026 O O . SER A 1 383 ? -1.026 1.562 38.309 1.00 71.12 383 SER A O 1
ATOM 3028 N N . PRO A 1 384 ? 1.177 1.761 38.705 1.00 68.19 384 PRO A N 1
ATOM 3029 C CA . PRO A 1 384 ? 1.452 2.470 37.460 1.00 68.19 384 PRO A CA 1
ATOM 3030 C C . PRO A 1 384 ? 0.923 1.734 36.224 1.00 68.19 384 PRO A C 1
ATOM 3032 O O . PRO A 1 384 ? 1.243 0.573 35.981 1.00 68.19 384 PRO A O 1
ATOM 3035 N N . GLY A 1 385 ? 0.102 2.426 35.428 1.00 71.31 385 GLY A N 1
ATOM 3036 C CA . GLY A 1 385 ? -0.510 1.883 34.210 1.00 71.31 385 GLY A CA 1
ATOM 3037 C C . GLY A 1 385 ? -1.860 1.181 34.404 1.00 71.31 385 GLY A C 1
ATOM 3038 O O . GLY A 1 385 ? -2.459 0.783 33.399 1.00 71.31 385 GLY A O 1
ATOM 3039 N N . GLN A 1 386 ? -2.361 1.072 35.643 1.00 76.00 386 GLN A N 1
ATOM 3040 C CA . GLN A 1 386 ? -3.699 0.537 35.925 1.00 76.00 386 GLN A CA 1
ATOM 3041 C C . GLN A 1 386 ? -4.831 1.496 35.556 1.00 76.00 386 GLN A C 1
ATOM 3043 O O . GLN A 1 386 ? -5.933 1.034 35.300 1.00 76.00 386 GLN A O 1
ATOM 3048 N N . VAL A 1 387 ? -4.583 2.801 35.455 1.00 78.56 387 VAL A N 1
ATOM 3049 C CA . VAL A 1 387 ? -5.550 3.754 34.892 1.00 78.56 387 VAL A CA 1
ATOM 3050 C C . VAL A 1 387 ? -4.958 4.360 33.630 1.00 78.56 387 VAL A C 1
ATOM 3052 O O . VAL A 1 387 ? -3.797 4.769 33.614 1.00 78.56 387 VAL A O 1
ATOM 3055 N N . LYS A 1 388 ? -5.741 4.407 32.552 1.00 84.38 388 LYS A N 1
ATOM 3056 C CA . LYS A 1 388 ? -5.338 5.020 31.282 1.00 84.38 388 LYS A CA 1
ATOM 3057 C C . LYS A 1 388 ? -6.351 6.064 30.858 1.00 84.38 388 LYS A C 1
ATOM 3059 O O . LYS A 1 388 ? -7.533 5.752 30.746 1.00 84.38 388 LYS A O 1
ATOM 3064 N N . ALA A 1 389 ? -5.875 7.267 30.557 1.00 84.62 389 ALA A N 1
ATOM 3065 C CA . ALA A 1 389 ? -6.689 8.258 29.877 1.00 84.62 389 ALA A CA 1
ATOM 3066 C C . ALA A 1 389 ? -6.704 7.971 28.369 1.00 84.62 389 ALA A C 1
ATOM 3068 O O . ALA A 1 389 ? -5.686 7.586 27.787 1.00 84.62 389 ALA A O 1
ATOM 3069 N N . ARG A 1 390 ? -7.862 8.129 27.730 1.00 85.31 390 ARG A N 1
ATOM 3070 C CA . ARG A 1 390 ? -8.037 7.978 26.283 1.00 85.31 390 ARG A CA 1
ATOM 3071 C C . ARG A 1 390 ? -8.975 9.055 25.740 1.00 85.31 390 ARG A C 1
ATOM 3073 O O . ARG A 1 390 ? -9.914 9.442 26.436 1.00 85.31 390 ARG A O 1
ATOM 3080 N N . PRO A 1 391 ? -8.766 9.518 24.498 1.00 83.50 391 PRO A N 1
ATOM 3081 C CA . PRO A 1 391 ? -9.699 10.438 23.862 1.00 83.50 391 PRO A CA 1
ATOM 3082 C C . PRO A 1 391 ? -11.050 9.754 23.629 1.00 83.50 391 PRO A C 1
ATOM 3084 O O . PRO A 1 391 ? -11.086 8.578 23.250 1.00 83.50 391 PRO A O 1
ATOM 3087 N N . VAL A 1 392 ? -12.146 10.496 23.801 1.00 83.12 392 VAL A N 1
ATOM 3088 C CA . VAL A 1 392 ? -13.466 10.049 23.336 1.00 83.12 392 VAL A CA 1
ATOM 3089 C C . VAL A 1 392 ? -13.461 10.036 21.809 1.00 83.12 392 VAL A C 1
ATOM 3091 O O . VAL A 1 392 ? -13.007 10.983 21.170 1.00 83.12 392 VAL A O 1
ATOM 3094 N N . ARG A 1 393 ? -13.957 8.951 21.210 1.00 76.19 393 ARG A N 1
ATOM 3095 C CA . ARG A 1 393 ? -14.143 8.839 19.760 1.00 76.19 393 ARG A CA 1
ATOM 3096 C C . ARG A 1 393 ? -15.616 8.596 19.481 1.00 76.19 393 ARG A C 1
ATOM 3098 O O . ARG A 1 393 ? -16.116 7.514 19.764 1.00 76.19 393 ARG A O 1
ATOM 3105 N N . SER A 1 394 ? -16.293 9.593 18.925 1.00 75.06 394 SER A N 1
ATOM 3106 C CA . SER A 1 394 ? -17.683 9.476 18.490 1.00 75.06 394 SER A CA 1
ATOM 3107 C C . SER A 1 394 ? -17.888 10.249 17.193 1.00 75.06 394 SER A C 1
ATOM 3109 O O . SER A 1 394 ? -17.283 11.299 17.001 1.00 75.06 394 SER A O 1
ATOM 3111 N N . SER A 1 395 ? -18.727 9.712 16.308 1.00 69.25 395 SER A N 1
ATOM 3112 C CA . SER A 1 395 ? -19.184 10.410 15.097 1.00 69.25 395 SER A CA 1
ATOM 3113 C C . SER A 1 395 ? -20.453 11.234 15.339 1.00 69.25 395 SER A C 1
ATOM 3115 O O . SER A 1 395 ? -20.780 12.089 14.523 1.00 69.25 395 SER A O 1
ATOM 3117 N N . SER A 1 396 ? -21.133 11.013 16.470 1.00 73.88 396 SER A N 1
ATOM 3118 C CA . SER A 1 396 ? -22.354 11.728 16.862 1.00 73.88 396 SER A CA 1
ATOM 3119 C C . SER A 1 396 ? -22.078 13.017 17.643 1.00 73.88 396 SER A C 1
ATOM 3121 O O . SER A 1 396 ? -22.979 13.831 17.807 1.00 73.88 396 SER A O 1
ATOM 3123 N N . ILE A 1 397 ? -20.851 13.206 18.145 1.00 79.94 397 ILE A N 1
ATOM 3124 C CA . ILE A 1 397 ? -20.474 14.347 18.991 1.00 79.94 397 ILE A CA 1
ATOM 3125 C C . ILE A 1 397 ? -19.660 15.353 18.159 1.00 79.94 397 ILE A C 1
ATOM 3127 O O . ILE A 1 397 ? -18.675 14.950 17.532 1.00 79.94 397 ILE A O 1
ATOM 3131 N N . PRO A 1 398 ? -20.005 16.654 18.171 1.00 80.12 398 PRO A N 1
ATOM 3132 C CA . PRO A 1 398 ? -19.227 17.694 17.501 1.00 80.12 398 PRO A CA 1
ATOM 3133 C C . PRO A 1 398 ? -17.758 17.725 17.948 1.00 80.12 398 PRO A C 1
ATOM 3135 O O . PRO A 1 398 ? -17.450 17.579 19.133 1.00 80.12 398 PRO A O 1
ATOM 3138 N N . ALA A 1 399 ? -16.842 17.995 17.010 1.00 74.94 399 ALA A N 1
ATOM 3139 C CA . ALA A 1 399 ? -15.399 18.036 17.275 1.00 74.94 399 ALA A CA 1
ATOM 3140 C C . ALA A 1 399 ? -15.015 19.008 18.408 1.00 74.94 399 ALA A C 1
ATOM 3142 O O . ALA A 1 399 ? -14.114 18.726 19.196 1.00 74.94 399 ALA A O 1
ATOM 3143 N N . GLU A 1 400 ? -15.731 20.126 18.535 1.00 78.50 400 GLU A N 1
ATOM 3144 C CA . GLU A 1 400 ? -15.497 21.123 19.584 1.00 78.50 400 GLU A CA 1
ATOM 3145 C C . GLU A 1 400 ? -15.778 20.601 20.998 1.00 78.50 400 GLU A C 1
ATOM 3147 O O . GLU A 1 400 ? -15.068 20.969 21.939 1.00 78.50 400 GLU A O 1
ATOM 3152 N N . ILE A 1 401 ? -16.780 19.727 21.135 1.00 81.00 401 ILE A N 1
ATOM 3153 C CA . ILE A 1 401 ? -17.161 19.092 22.400 1.00 81.00 401 ILE A CA 1
ATOM 3154 C C . ILE A 1 401 ? -16.267 17.877 22.671 1.00 81.00 401 ILE A C 1
ATOM 3156 O O . ILE A 1 401 ? -15.872 17.647 23.811 1.00 81.00 401 ILE A O 1
ATOM 3160 N N . LEU A 1 402 ? -15.848 17.139 21.635 1.00 81.12 402 LEU A N 1
ATOM 3161 C CA . LEU A 1 402 ? -14.876 16.046 21.781 1.00 81.12 402 LEU A CA 1
ATOM 3162 C C . LEU A 1 402 ? -13.559 16.514 22.415 1.00 81.12 402 LEU A C 1
ATOM 3164 O O . LEU A 1 402 ? -12.973 15.788 23.212 1.00 81.12 402 LEU A O 1
ATOM 3168 N N . MET A 1 403 ? -13.119 17.741 22.122 1.00 81.31 403 MET A N 1
ATOM 3169 C CA . MET A 1 403 ? -11.921 18.332 22.737 1.00 81.31 403 MET A CA 1
ATOM 3170 C C . MET A 1 403 ? -12.071 18.625 24.240 1.00 81.31 403 MET A C 1
ATOM 3172 O O . MET A 1 403 ? -11.064 18.822 24.922 1.00 81.31 403 MET A O 1
ATOM 3176 N N . GLN A 1 404 ? -13.307 18.647 24.745 1.00 85.44 404 GLN A N 1
ATOM 3177 C CA . GLN A 1 404 ? -13.662 18.841 26.156 1.00 85.44 404 GLN A CA 1
ATOM 3178 C C . GLN A 1 404 ? -13.896 17.510 26.884 1.00 85.44 404 GLN A C 1
ATOM 3180 O O . GLN A 1 404 ? -14.092 17.501 28.098 1.00 85.44 404 GLN A O 1
ATOM 3185 N N . LEU A 1 405 ? -13.837 16.384 26.165 1.00 88.12 405 LEU A N 1
ATOM 3186 C CA . LEU A 1 405 ? -14.138 15.058 26.682 1.00 88.12 405 LEU A CA 1
ATOM 3187 C C . LEU A 1 405 ? -12.906 14.145 26.700 1.00 88.12 405 LEU A C 1
ATOM 3189 O O . LEU A 1 405 ? -12.132 14.059 25.746 1.00 88.12 405 LEU A O 1
ATOM 3193 N N . ALA A 1 406 ? -12.768 13.378 27.774 1.00 88.62 406 ALA A N 1
ATOM 3194 C CA . ALA A 1 406 ? -11.797 12.297 27.882 1.00 88.62 406 ALA A CA 1
ATOM 3195 C C . ALA A 1 406 ? -12.401 11.112 28.638 1.00 88.62 406 ALA A C 1
ATOM 3197 O O . ALA A 1 406 ? -13.328 11.264 29.425 1.00 88.62 406 ALA A O 1
ATOM 3198 N N . THR A 1 407 ? -11.863 9.918 28.413 1.00 89.56 407 THR A N 1
ATOM 3199 C CA . THR A 1 407 ? -12.228 8.717 29.173 1.00 89.56 407 THR A CA 1
ATOM 3200 C C . THR A 1 407 ? -11.066 8.275 30.041 1.00 89.56 407 THR A C 1
ATOM 3202 O O . THR A 1 407 ? -9.918 8.301 29.602 1.00 89.56 407 THR A O 1
ATOM 3205 N N . LEU A 1 408 ? -11.360 7.846 31.259 1.00 86.00 408 LEU A N 1
ATOM 3206 C CA . LEU A 1 408 ? -10.453 7.113 32.126 1.00 86.00 408 LEU A CA 1
ATOM 3207 C C . LEU A 1 408 ? -10.887 5.653 32.122 1.00 86.00 408 LEU A C 1
ATOM 3209 O O . LEU A 1 408 ? -12.051 5.354 32.366 1.00 86.00 408 LEU A O 1
ATOM 3213 N N . GLN A 1 409 ? -9.955 4.749 31.849 1.00 83.62 409 GLN A N 1
ATOM 3214 C CA . GLN A 1 409 ? -10.199 3.313 31.852 1.00 83.62 409 GLN A CA 1
ATOM 3215 C C . GLN A 1 409 ? -9.319 2.640 32.898 1.00 83.62 409 GLN A C 1
ATOM 3217 O O . GLN A 1 409 ? -8.090 2.744 32.831 1.00 83.62 409 GLN A O 1
ATOM 3222 N N . LEU A 1 410 ? -9.947 1.906 33.815 1.00 75.56 410 LEU A N 1
ATOM 3223 C CA . LEU A 1 410 ? -9.254 1.003 34.725 1.00 75.56 410 LEU A CA 1
ATOM 3224 C C . LEU A 1 410 ? -8.928 -0.316 34.019 1.00 75.56 410 LEU A C 1
ATOM 3226 O O . LEU A 1 410 ? -9.787 -0.967 33.422 1.00 75.56 410 LEU A O 1
ATOM 3230 N N . MET A 1 411 ? -7.665 -0.710 34.093 1.00 70.19 411 MET A N 1
ATOM 3231 C CA . MET A 1 411 ? -7.140 -1.971 33.592 1.00 70.19 411 MET A CA 1
ATOM 3232 C C . MET A 1 411 ? -7.205 -3.014 34.711 1.00 70.19 411 MET A C 1
ATOM 3234 O O . MET A 1 411 ? -6.794 -2.752 35.838 1.00 70.19 411 MET A O 1
ATOM 3238 N N . VAL A 1 412 ? -7.716 -4.201 34.389 1.00 57.78 412 VAL A N 1
ATOM 3239 C CA . VAL A 1 412 ? -7.869 -5.309 35.342 1.00 57.78 412 VAL A CA 1
ATOM 3240 C C . VAL A 1 412 ? -6.493 -5.885 35.707 1.00 57.78 412 VAL A C 1
ATOM 3242 O O . VAL A 1 412 ? -5.720 -6.237 34.818 1.00 57.78 412 VAL A O 1
ATOM 3245 N N . ASP A 1 413 ? -6.205 -5.987 37.005 1.00 55.34 413 ASP A N 1
ATOM 3246 C CA . ASP A 1 413 ? -5.126 -6.806 37.581 1.00 55.34 413 ASP A CA 1
ATOM 3247 C C . ASP A 1 413 ? -5.704 -8.169 38.024 1.00 55.34 413 ASP A C 1
ATOM 3249 O O . ASP A 1 413 ? -6.913 -8.361 38.068 1.00 55.34 413 ASP A O 1
ATOM 3253 N N . SER A 1 414 ? -4.843 -9.110 38.397 1.00 47.12 414 SER A N 1
ATOM 3254 C CA . SER A 1 414 ? -5.113 -10.378 39.088 1.00 47.12 414 SER A CA 1
ATOM 3255 C C . SER A 1 414 ? -6.025 -10.294 40.329 1.00 47.12 414 SER A C 1
ATOM 3257 O O . SER A 1 414 ? -6.470 -11.327 40.829 1.00 47.12 414 SER A O 1
ATOM 3259 N N . ARG A 1 415 ? -6.342 -9.089 40.822 1.00 52.94 415 ARG A N 1
ATOM 3260 C CA . ARG A 1 415 ? -7.355 -8.844 41.857 1.00 52.94 415 ARG A CA 1
ATOM 3261 C C . ARG A 1 415 ? -8.744 -8.698 41.220 1.00 52.94 415 ARG A C 1
ATOM 3263 O O . ARG A 1 415 ? -8.970 -7.806 40.407 1.00 52.94 415 ARG A O 1
ATOM 3270 N N . ASN A 1 416 ? -9.689 -9.547 41.626 1.00 50.44 416 ASN A N 1
ATOM 3271 C CA . ASN A 1 416 ? -11.098 -9.454 41.230 1.00 50.44 416 ASN A CA 1
ATOM 3272 C C . ASN A 1 416 ? -11.786 -8.285 41.951 1.00 50.44 416 ASN A C 1
ATOM 3274 O O . ASN A 1 416 ? -12.436 -8.484 42.972 1.00 50.44 416 ASN A O 1
ATOM 3278 N N . TRP A 1 417 ? -11.633 -7.073 41.428 1.00 56.06 417 TRP A N 1
ATOM 3279 C CA . TRP A 1 417 ? -12.379 -5.911 41.905 1.00 56.06 417 TRP A CA 1
ATOM 3280 C C . TRP A 1 417 ? -13.830 -5.950 41.412 1.00 56.06 417 TRP A C 1
ATOM 3282 O O . TRP A 1 417 ? -14.087 -6.233 40.235 1.00 56.06 417 TRP A O 1
ATOM 3292 N N . THR A 1 418 ? -14.774 -5.615 42.287 1.00 56.28 418 THR A N 1
ATOM 3293 C CA . THR A 1 418 ? -16.160 -5.335 41.894 1.00 56.28 418 THR A CA 1
ATOM 3294 C C . THR A 1 418 ? -16.271 -3.936 41.277 1.00 56.28 418 THR A C 1
ATOM 3296 O O . THR A 1 418 ? -15.500 -3.032 41.609 1.00 56.28 418 THR A O 1
ATOM 3299 N N . ASP A 1 419 ? -17.247 -3.722 40.388 1.00 54.28 419 ASP A N 1
ATOM 3300 C CA . ASP A 1 419 ? -17.471 -2.406 39.763 1.00 54.28 419 ASP A CA 1
ATOM 3301 C C . ASP A 1 419 ? -17.790 -1.318 40.813 1.00 54.28 419 ASP A C 1
ATOM 3303 O O . ASP A 1 419 ? -17.441 -0.154 40.631 1.00 54.28 419 ASP A O 1
ATOM 3307 N N . ILE A 1 420 ? -18.359 -1.710 41.959 1.00 58.06 420 ILE A N 1
ATOM 3308 C CA . ILE A 1 420 ? -18.655 -0.834 43.102 1.00 58.06 420 ILE A CA 1
ATOM 3309 C C . ILE A 1 420 ? -17.370 -0.363 43.797 1.00 58.06 420 ILE A C 1
ATOM 3311 O O . ILE A 1 420 ? -17.249 0.821 44.123 1.00 58.06 420 ILE A O 1
ATOM 3315 N N . GLU A 1 421 ? -16.403 -1.256 44.024 1.00 61.44 421 GLU A N 1
ATOM 3316 C CA . GLU A 1 421 ? -15.122 -0.903 44.651 1.00 61.44 421 GLU A CA 1
ATOM 3317 C C . GLU A 1 421 ? -14.300 0.007 43.733 1.00 61.44 421 GLU A C 1
ATOM 3319 O O . GLU A 1 421 ? -13.745 1.005 44.188 1.00 61.44 421 GLU A O 1
ATOM 3324 N N . LEU A 1 422 ? -14.284 -0.284 42.429 1.00 59.16 422 LEU A N 1
ATOM 3325 C CA . LEU A 1 422 ? -13.585 0.521 41.421 1.00 59.16 422 LEU A CA 1
ATOM 3326 C C . LEU A 1 422 ? -14.187 1.921 41.282 1.00 59.16 422 LEU A C 1
ATOM 3328 O O . LEU A 1 422 ? -13.448 2.908 41.271 1.00 59.16 422 LEU A O 1
ATOM 3332 N N . ALA A 1 423 ? -15.519 2.012 41.221 1.00 58.09 423 ALA A N 1
ATOM 3333 C CA . ALA A 1 423 ? -16.227 3.286 41.209 1.00 58.09 423 ALA A CA 1
ATOM 3334 C C . ALA A 1 423 ? -15.933 4.095 42.477 1.00 58.09 423 ALA A C 1
ATOM 3336 O O . ALA A 1 423 ? -15.651 5.283 42.375 1.00 58.09 423 ALA A O 1
ATOM 3337 N N . SER A 1 424 ? -15.899 3.448 43.647 1.00 66.12 424 SER A N 1
ATOM 3338 C CA . SER A 1 424 ? -15.594 4.114 44.922 1.00 66.12 424 SER A CA 1
ATOM 3339 C C . SER A 1 424 ? -14.148 4.623 44.992 1.00 66.12 424 SER A C 1
ATOM 3341 O O . SER A 1 424 ? -13.905 5.700 45.533 1.00 66.12 424 SER A O 1
ATOM 3343 N N . VAL A 1 425 ? -13.179 3.885 44.432 1.00 65.50 425 VAL A N 1
ATOM 3344 C CA . VAL A 1 425 ? -11.772 4.323 44.351 1.00 65.50 425 VAL A CA 1
ATOM 3345 C C . VAL A 1 425 ? -11.632 5.528 43.423 1.00 65.50 425 VAL A C 1
ATOM 3347 O O . VAL A 1 425 ? -11.003 6.512 43.806 1.00 65.50 425 VAL A O 1
ATOM 3350 N N . LEU A 1 426 ? -12.236 5.482 42.229 1.00 63.50 426 LEU A N 1
ATOM 3351 C CA . LEU A 1 426 ? -12.227 6.617 41.304 1.00 63.50 426 LEU A CA 1
ATOM 3352 C C . LEU A 1 426 ? -12.930 7.834 41.894 1.00 63.50 426 LEU A C 1
ATOM 3354 O O . LEU A 1 426 ? -12.392 8.930 41.819 1.00 63.50 426 LEU A O 1
ATOM 3358 N N . GLU A 1 427 ? -14.102 7.646 42.493 1.00 65.75 427 GLU A N 1
ATOM 3359 C CA . GLU A 1 427 ? -14.889 8.717 43.097 1.00 65.75 427 GLU A CA 1
ATOM 3360 C C . GLU A 1 427 ? -14.115 9.409 44.218 1.00 65.75 427 GLU A C 1
ATOM 3362 O O . GLU A 1 427 ? -13.942 10.624 44.178 1.00 65.75 427 GLU A O 1
ATOM 3367 N N . ARG A 1 428 ? -13.561 8.642 45.166 1.00 65.31 428 ARG A N 1
ATOM 3368 C CA . ARG A 1 428 ? -12.756 9.187 46.268 1.00 65.31 428 ARG A CA 1
ATOM 3369 C C . ARG A 1 428 ? -11.567 9.988 45.749 1.00 65.31 428 ARG A C 1
ATOM 3371 O O . ARG A 1 428 ? -11.330 11.117 46.167 1.00 65.31 428 ARG A O 1
ATOM 3378 N N . ALA A 1 429 ? -10.866 9.420 44.780 1.00 62.25 429 ALA A N 1
ATOM 3379 C CA . ALA A 1 429 ? -9.649 10.001 44.263 1.00 62.25 429 ALA A CA 1
ATOM 3380 C C . ALA A 1 429 ? -9.903 11.232 43.370 1.00 62.25 429 ALA A C 1
ATOM 3382 O O . ALA A 1 429 ? -9.124 12.188 43.380 1.00 62.25 429 ALA A O 1
ATOM 3383 N N . LEU A 1 430 ? -11.020 11.261 42.641 1.00 64.00 430 LEU A N 1
ATOM 3384 C CA . LEU A 1 430 ? -11.460 12.417 41.861 1.00 64.00 430 LEU A CA 1
ATOM 3385 C C . LEU A 1 430 ? -12.014 13.536 42.748 1.00 64.00 430 LEU A C 1
ATOM 3387 O O . LEU A 1 430 ? -11.679 14.695 42.505 1.00 64.00 430 LEU A O 1
ATOM 3391 N N . CYS A 1 431 ? -12.788 13.214 43.788 1.00 64.31 431 CYS A N 1
ATOM 3392 C CA . CYS A 1 431 ? -13.284 14.191 44.760 1.00 64.31 431 CYS A CA 1
ATOM 3393 C C . CYS A 1 431 ? -12.131 14.942 45.436 1.00 64.31 431 CYS A C 1
ATOM 3395 O O . CYS A 1 431 ? -12.143 16.173 45.457 1.00 64.31 431 CYS A O 1
ATOM 3397 N N . ASP A 1 432 ? -11.088 14.237 45.884 1.00 60.50 432 ASP A N 1
ATOM 3398 C CA . ASP A 1 432 ? -9.907 14.867 46.491 1.00 60.50 432 ASP A CA 1
ATOM 3399 C C . ASP A 1 432 ? -9.176 15.799 45.508 1.00 60.50 432 ASP A C 1
ATOM 3401 O O . ASP A 1 432 ? -8.753 16.901 45.867 1.00 60.50 432 ASP A O 1
ATOM 3405 N N . THR A 1 433 ? -9.076 15.398 44.237 1.00 56.97 433 THR A N 1
ATOM 3406 C CA . THR A 1 433 ? -8.362 16.167 43.205 1.00 56.97 433 THR A CA 1
ATOM 3407 C C . THR A 1 433 ? -9.139 17.415 42.759 1.00 56.97 433 THR A C 1
ATOM 3409 O O . THR A 1 433 ? -8.551 18.475 42.531 1.00 56.97 433 THR A O 1
ATOM 3412 N N . VAL A 1 434 ? -10.469 17.316 42.645 1.00 54.22 434 VAL A N 1
ATOM 3413 C CA . VAL A 1 434 ? -11.354 18.436 42.281 1.00 54.22 434 VAL A CA 1
ATOM 3414 C C . VAL A 1 434 ? -11.452 19.449 43.430 1.00 54.22 434 VAL A C 1
ATOM 3416 O O . VAL A 1 434 ? -11.342 20.653 43.183 1.00 54.22 434 VAL A O 1
ATOM 3419 N N . LEU A 1 435 ? -11.547 18.989 44.684 1.00 48.00 435 LEU A N 1
ATOM 3420 C CA . LEU A 1 435 ? -11.559 19.852 45.873 1.00 48.00 435 LEU A CA 1
ATOM 3421 C C . LEU A 1 435 ? -10.226 20.597 46.074 1.00 48.00 435 LEU A C 1
ATOM 3423 O O . LEU A 1 435 ? -10.235 21.768 46.466 1.00 48.00 435 LEU A O 1
ATOM 3427 N N . MET A 1 436 ? -9.081 19.984 45.743 1.00 45.34 436 MET A N 1
ATOM 3428 C CA . MET A 1 436 ? -7.772 20.659 45.794 1.00 45.34 436 MET A CA 1
ATOM 3429 C C . MET A 1 436 ? -7.599 21.762 44.736 1.00 45.34 436 MET A C 1
ATOM 3431 O O . MET A 1 436 ? -6.914 22.754 44.990 1.00 45.34 436 MET A O 1
ATOM 3435 N N . ASN A 1 437 ? -8.226 21.637 43.562 1.00 44.62 437 ASN A N 1
ATOM 3436 C CA . ASN A 1 437 ? -8.181 22.686 42.536 1.00 44.62 437 ASN A CA 1
ATOM 3437 C C . ASN A 1 437 ? -9.162 23.836 42.814 1.00 44.62 437 ASN A C 1
ATOM 3439 O O . ASN A 1 437 ? -8.829 24.988 42.545 1.00 44.62 437 ASN A O 1
ATOM 3443 N N . GLN A 1 438 ? -10.327 23.562 43.413 1.00 41.50 438 GLN A N 1
ATOM 3444 C CA . GLN A 1 438 ? -11.253 24.621 43.839 1.00 41.50 438 GLN A CA 1
ATOM 3445 C C . GLN A 1 438 ? -10.666 25.467 44.981 1.00 41.50 438 GLN A C 1
ATOM 3447 O O . GLN A 1 438 ? -10.767 26.691 44.952 1.00 41.50 438 GLN A O 1
ATOM 3452 N N . SER A 1 439 ? -9.959 24.850 45.931 1.00 33.06 439 SER A N 1
ATOM 3453 C CA . SER A 1 439 ? -9.312 25.563 47.045 1.00 33.06 439 SER A CA 1
ATOM 3454 C C . SER A 1 439 ? -8.086 26.395 46.635 1.00 33.06 439 SER A C 1
ATOM 3456 O O . SER A 1 439 ? -7.812 27.411 47.268 1.00 33.06 439 SER A O 1
ATOM 3458 N N . ARG A 1 440 ? -7.400 26.053 45.534 1.00 34.00 440 ARG A N 1
ATOM 3459 C CA . ARG A 1 440 ? -6.325 26.882 44.949 1.00 34.00 440 ARG A CA 1
ATOM 3460 C C . ARG A 1 440 ? -6.815 28.078 44.130 1.00 34.00 440 ARG A C 1
ATOM 3462 O O . ARG A 1 440 ? -6.028 28.975 43.871 1.00 34.00 440 ARG A O 1
ATOM 3469 N N . SER A 1 441 ? -8.086 28.105 43.728 1.00 31.44 441 SER A N 1
ATOM 3470 C CA . SER A 1 441 ? -8.681 29.249 43.014 1.00 31.44 441 SER A CA 1
ATOM 3471 C C . SER A 1 441 ? -9.206 30.359 43.938 1.00 31.44 441 SER A C 1
ATOM 3473 O O . SER A 1 441 ? -9.627 31.407 43.459 1.00 31.44 441 SER A O 1
ATOM 3475 N N . VAL A 1 442 ? -9.178 30.130 45.258 1.00 31.17 442 VAL A N 1
ATOM 3476 C CA . VAL A 1 442 ? -9.669 31.051 46.303 1.00 31.17 442 VAL A CA 1
ATOM 3477 C C . VAL A 1 442 ? -8.514 31.625 47.154 1.00 31.17 442 VAL A C 1
ATOM 3479 O O . VAL A 1 442 ? -8.763 32.379 48.092 1.00 31.17 442 VAL A O 1
ATOM 3482 N N . GLN A 1 443 ? -7.252 31.311 46.829 1.00 25.66 443 GLN A N 1
ATOM 3483 C CA . GLN A 1 443 ? -6.060 31.889 47.471 1.00 25.66 443 GLN A CA 1
ATOM 3484 C C . GLN A 1 443 ? -5.284 32.815 46.545 1.00 25.66 443 GLN A C 1
ATOM 3486 O O . GLN A 1 443 ? -5.073 32.431 45.373 1.00 25.66 443 GLN A O 1
#

Organism: NCBI:txid27845

Foldseek 3Di:
DVVVVVVVVVLVPDPPVVSVVVVVVVVLLQLLLQLQVQLQQLLVLLLVVLLVVQVVVVPDDDPDCQKDWPDWDGDSFWTKTKMFGNDPSSLVVCLVCVLVSQVSSQVLLVVLLVVFWFKDKAKDACVLCVPPPQEDDDPPDDDDRIWIKIKTHDDCSPPRDDPPPDDDGDPSMGIYTDPDRHDGISNSQVGKFWLDWPQSVHSMIMTMMGTDVLRVQQVVVLVVVVVVLVVVVVVCVVPVVCLVVSLVVLVVCCVVCSRSHGPSSSVVSVVSSVVSVVCVVQPDPDDPPPCLVVLLVVCLVVLVVDDAEEEDDDVQWDGLLSVLLSCLVNVRPAWHWYQTQQKIKTFHHDDPDPPPDDPPQFLQNVVVVLLVQLCVVVVVPDHPPQKDKDQRDDPSHDPVRSSRMIMIGGDDDPDPDGSVNSSVSSRVSVVVVSVVVVVVVVD

Sequence (443 aa):
DTYNVVLLSILSKIKDKDKDYANCFTKEHRTQLMRNHTAQHLFAWAVEQAMQRLVTQSNESDGSRELQHQGGSVHSDRFVVNTAIIDPTCVHALEHDALGFVRQIEMLCRDVIQQRLDVRRIQCEWSSLAKNSKVRRFPWMDYPDIVTVVCIGDPVVSDLSSTETDKLPTPSSSAELCGGTHVVNTVDLIDLVVIGLRGRKQAVKQFVGVVGDNARQARLRGESFLSSVRNREARIAAYPTELAVHIDWLDSELAQQTDQLPYADREYLRECLVRWRTQRVLGQSTGKDTRMPELINHMRKVIGESGGVIRIDWDPPYRPELVAEAISQIEPSHTVVVCTGRNAVCFFPRSNSSSGQWSSDSALNLAHCLVKHLTAVYSDILSPGQVKARPVRSSSIPAEILMQLATLQLMVDSRNWTDIELASVLERALCDTVLMNQSRSVQ